Protein AF-A0A6P5TYM3-F1 (afdb_monomer)

Foldseek 3Di:
DDDVPPPVCVVVCVPVCVVVVVLCCLLVCLVVLLVLLVVLLVVVVVLLVLLVVVVVVCVVQVFAFDPLSVVLNVVNVVLVVLVVVLVVLVVVQVPPDDPPDDDSVSSSVSSVSSNVSSVVSVVSDDDPVCSVPGGHGHDPDPPPPVCPDPPDPPDVLNVVLVVLLVVVVVPVPPPPPDDFDDDDPDDPPDPDQEAAEAEAEADDAADDCVVVVNDDGPDVRYHYHYDYLDVVRCVSNPVDPRDRDRDAADLVVLLVLLCVQQDPPQVVDPLSSVLLSLCSVLLVRHNLLSNLQSLLCPPPPDSVVSVVLSVQSVPDDFDDDPSDDRSLLSSLVSSLVSPPDVLLNVLLLVQLLDDAPDFAQLVVSLQLCVLLVSDPDDPDSVSSSVVSVVSQVSCVSSVQWADDPDPNTIHGHPSSSSSSQVVQCDPPRNEEHDEPPDPDPQPQPVRQQVDQVVDAHQEYHYEQDDDDQPDPAARAHANHQYYHYYHLDAHEDDAHHEAPNQHRYYAYENEEPQVVVVVVDANNNHPLQNHQEYHDENYEHEACCSHVVPNPNHNYYHHHNYHYHD

Nearest PDB structures (foldseek):
  8xuq-assembly1_G  TM=5.024E-01  e=8.688E-18  Solanum lycopersicum
  8rfh-assembly1_B  TM=6.135E-01  e=4.881E-14  Nicotiana benthamiana
  8xuo-assembly1_G  TM=6.108E-01  e=3.690E-13  Solanum lycopersicum
  7xx2-assembly1_I  TM=3.081E-01  e=4.799E-12  Triticum monococcum
  7xe0-assembly1_I  TM=2.482E-01  e=2.789E-12  Triticum monococcum

Secondary structure (DSSP, 8-state):
---SHHHHHHHHHHHHHHHHHHHHHHHHTHHHHHHHHHHHHHHHHHHHHHHHHHHHHHHHTTPEEPHHHHHHHHHHHHHHHHHHHHHHHHHHHHTSGGG----HHHHHHHHHHHHHHHHHHHH-PPPHHHHT--EEPPP---TTSTT-STT----HHHHHHHHHHHHHHH-GGG-----------S-SS--S---EEEEE-S--S---GGGGT---S--TTEEEEE--S-HHHHHHTT-SS-----PPPPHHHHHHHHHHHH-GGGGG-HHHHHHHHHHHHHTTT-HHHHHHHHHHHTT---HHHHHHHHHHHHT------TT--HHHHHHHHHHHHT-S-HHHHHHHHHHTTSPTT--EEHHHHHHHHHHHT-STT--SHHHHHHHHHHHHHHHHHTTSSEE-SSTTEEE--HHHHHHHHHHHTSTTT-EEEEE---TTSTTHHHHHHHHHHHS--SEEEEES-PPPTT--S-B--TT--EEEEE--S-PBP---B----S--EEEEES-B-HHHHHTTPPP--SSGGG--EEEEES-EEE--HHHHTT-TT--EEE-TT-EE--

Radius of gyration: 33.4 Å; Cα contacts (8 Å, |Δi|>4): 729; chains: 1; bounding box: 75×121×66 Å

Structure (mmCIF, N/CA/C/O backbone):
data_AF-A0A6P5TYM3-F1
#
_entry.id   AF-A0A6P5TYM3-F1
#
loop_
_atom_site.group_PDB
_atom_site.id
_atom_site.type_symbol
_atom_site.label_atom_id
_atom_site.label_alt_id
_atom_site.label_comp_id
_atom_site.label_asym_id
_atom_site.label_entity_id
_atom_site.label_seq_id
_atom_site.pdbx_PDB_ins_code
_atom_site.Cartn_x
_atom_site.Cartn_y
_atom_site.Cartn_z
_atom_site.occupancy
_atom_site.B_iso_or_equiv
_atom_site.auth_seq_id
_atom_site.auth_comp_id
_atom_site.auth_asym_id
_atom_site.auth_atom_id
_atom_site.pdbx_PDB_model_num
ATOM 1 N N . MET A 1 1 ? 43.026 -94.348 -27.357 1.00 46.62 1 MET A N 1
ATOM 2 C CA . MET A 1 1 ? 43.379 -92.935 -27.126 1.00 46.62 1 MET A CA 1
ATOM 3 C C . MET A 1 1 ? 42.654 -92.133 -28.188 1.00 46.62 1 MET A C 1
ATOM 5 O O . MET A 1 1 ? 43.040 -92.264 -29.333 1.00 46.62 1 MET A O 1
ATOM 9 N N . GLU A 1 2 ? 41.565 -91.473 -27.787 1.00 35.94 2 GLU A N 1
ATOM 10 C CA . GLU A 1 2 ? 40.747 -90.434 -28.462 1.00 35.94 2 GLU A CA 1
ATOM 11 C C . GLU A 1 2 ? 39.483 -90.307 -27.574 1.00 35.94 2 GLU A C 1
ATOM 13 O O . GLU A 1 2 ? 38.602 -91.157 -27.615 1.00 35.94 2 GLU A O 1
ATOM 18 N N . GLU A 1 3 ? 39.635 -89.656 -26.409 1.00 39.56 3 GLU A N 1
ATOM 19 C CA . GLU A 1 3 ? 39.100 -88.314 -26.058 1.00 39.56 3 GLU A CA 1
ATOM 20 C C . GLU A 1 3 ? 37.626 -88.393 -25.593 1.00 39.56 3 GLU A C 1
ATOM 22 O O . GLU A 1 3 ? 36.728 -88.502 -26.407 1.00 39.56 3 GLU A O 1
ATOM 27 N N . ILE A 1 4 ? 37.215 -88.350 -24.313 1.00 43.25 4 ILE A N 1
ATOM 28 C CA . ILE A 1 4 ? 37.598 -87.581 -23.097 1.00 43.25 4 ILE A CA 1
ATOM 29 C C . ILE A 1 4 ? 37.660 -86.045 -23.298 1.00 43.25 4 ILE A C 1
ATOM 31 O O . ILE A 1 4 ? 37.495 -85.294 -22.337 1.00 43.25 4 ILE A O 1
ATOM 35 N N . GLY A 1 5 ? 37.733 -85.548 -24.538 1.00 36.09 5 GLY A N 1
ATOM 36 C CA . GLY A 1 5 ? 37.833 -84.116 -24.851 1.00 36.09 5 GLY A CA 1
ATOM 37 C C . GLY A 1 5 ? 36.527 -83.313 -24.746 1.00 36.09 5 GLY A C 1
ATOM 38 O O . GLY A 1 5 ? 36.571 -82.102 -24.553 1.00 36.09 5 GLY A O 1
ATOM 39 N N . THR A 1 6 ? 35.350 -83.941 -24.809 1.00 37.53 6 THR A N 1
ATOM 40 C CA . THR A 1 6 ? 34.078 -83.206 -24.984 1.00 37.53 6 THR A CA 1
ATOM 41 C C . THR A 1 6 ? 33.356 -82.830 -23.681 1.00 37.53 6 THR A C 1
ATOM 43 O O . THR A 1 6 ? 32.745 -81.764 -23.609 1.00 37.53 6 THR A O 1
ATOM 46 N N . SER A 1 7 ? 33.451 -83.626 -22.607 1.00 45.38 7 SER A N 1
ATOM 47 C CA . SER A 1 7 ? 32.645 -83.396 -21.386 1.00 45.38 7 SER A CA 1
ATOM 48 C C . SER A 1 7 ? 33.300 -82.489 -20.332 1.00 45.38 7 SER A C 1
ATOM 50 O O . SER A 1 7 ? 32.583 -81.825 -19.581 1.00 45.38 7 SER A O 1
ATOM 52 N N . ILE A 1 8 ? 34.635 -82.428 -20.262 1.00 39.47 8 ILE A N 1
ATOM 53 C CA . ILE A 1 8 ? 35.356 -81.513 -19.353 1.00 39.47 8 ILE A CA 1
ATOM 54 C C . ILE A 1 8 ? 35.489 -80.122 -19.992 1.00 39.47 8 ILE A C 1
ATOM 56 O O . ILE A 1 8 ? 35.348 -79.115 -19.295 1.00 39.47 8 ILE A O 1
ATOM 60 N N . ALA A 1 9 ? 35.635 -80.054 -21.322 1.00 34.84 9 ALA A N 1
ATOM 61 C CA . ALA A 1 9 ? 35.584 -78.799 -22.070 1.00 34.84 9 ALA A CA 1
ATOM 62 C C . ALA A 1 9 ? 34.237 -78.072 -21.879 1.00 34.84 9 ALA A C 1
ATOM 64 O O . ALA A 1 9 ? 34.233 -76.874 -21.621 1.00 34.84 9 ALA A O 1
ATOM 65 N N . SER A 1 10 ? 33.105 -78.789 -21.876 1.00 38.88 10 SER A N 1
ATOM 66 C CA . SER A 1 10 ? 31.771 -78.205 -21.635 1.00 38.88 10 SER A CA 1
ATOM 67 C C . SER A 1 10 ? 31.650 -77.494 -20.271 1.00 38.88 10 SER A C 1
ATOM 69 O O . SER A 1 10 ? 31.206 -76.348 -20.218 1.00 38.88 10 SER A O 1
ATOM 71 N N . LYS A 1 11 ? 32.122 -78.100 -19.170 1.00 40.19 11 LYS A N 1
ATOM 72 C CA . LYS A 1 11 ? 31.995 -77.520 -17.813 1.00 40.19 11 LYS A CA 1
ATOM 73 C C . LYS A 1 11 ? 33.056 -76.469 -17.462 1.00 40.19 11 LYS A C 1
ATOM 75 O O . LYS A 1 11 ? 32.794 -75.605 -16.623 1.00 40.19 11 LYS A O 1
ATOM 80 N N . ILE A 1 12 ? 34.244 -76.524 -18.071 1.00 41.06 12 ILE A N 1
ATOM 81 C CA . ILE A 1 12 ? 35.296 -75.506 -17.882 1.00 41.06 12 ILE A CA 1
ATOM 82 C C . ILE A 1 12 ? 35.040 -74.274 -18.757 1.00 41.06 12 ILE A C 1
ATOM 84 O O . ILE A 1 12 ? 35.447 -73.185 -18.372 1.00 41.06 12 ILE A O 1
ATOM 88 N N . VAL A 1 13 ? 34.310 -74.401 -19.870 1.00 37.16 13 VAL A N 1
ATOM 89 C CA . VAL A 1 13 ? 33.898 -73.262 -20.706 1.00 37.16 13 VAL A CA 1
ATOM 90 C C . VAL A 1 13 ? 32.694 -72.523 -20.100 1.00 37.16 13 VAL A C 1
ATOM 92 O O . VAL A 1 13 ? 32.686 -71.296 -20.099 1.00 37.16 13 VAL A O 1
ATOM 95 N N . GLU A 1 14 ? 31.729 -73.207 -19.476 1.00 40.31 14 GLU A N 1
ATOM 96 C CA . GLU A 1 14 ? 30.511 -72.573 -18.928 1.00 40.31 14 GLU A CA 1
ATOM 97 C C . GLU A 1 14 ? 30.755 -71.541 -17.806 1.00 40.31 14 GLU A C 1
ATOM 99 O O . GLU A 1 14 ? 30.095 -70.503 -17.773 1.00 40.31 14 GLU A O 1
ATOM 104 N N . LYS A 1 15 ? 31.715 -71.760 -16.894 1.00 42.41 15 LYS A N 1
ATOM 105 C CA . LYS A 1 15 ? 31.972 -70.832 -15.766 1.00 42.41 15 LYS A CA 1
ATOM 106 C C . LYS A 1 15 ? 32.678 -69.525 -16.178 1.00 42.41 15 LYS A C 1
ATOM 108 O O . LYS A 1 15 ? 32.205 -68.455 -15.785 1.00 42.41 15 LYS A O 1
ATOM 113 N N . PRO A 1 16 ? 33.772 -69.554 -16.962 1.00 40.22 16 PRO A N 1
ATOM 114 C CA . PRO A 1 16 ? 34.384 -68.363 -17.537 1.00 40.22 16 PRO A CA 1
ATOM 115 C C . PRO A 1 16 ? 33.464 -67.684 -18.543 1.00 40.22 16 PRO A C 1
ATOM 117 O O . PRO A 1 16 ? 33.387 -66.467 -18.509 1.00 40.22 16 PRO A O 1
ATOM 120 N N . VAL A 1 17 ? 32.707 -68.416 -19.373 1.00 40.94 17 VAL A N 1
ATOM 121 C CA . VAL A 1 17 ? 31.732 -67.813 -20.304 1.00 40.94 17 VAL A CA 1
ATOM 122 C C . VAL A 1 17 ? 30.588 -67.132 -19.554 1.00 40.94 17 VAL A C 1
ATOM 124 O O . VAL A 1 17 ? 30.170 -66.055 -19.963 1.00 40.94 17 VAL A O 1
ATOM 127 N N . ALA A 1 18 ? 30.140 -67.657 -18.411 1.00 46.38 18 ALA A N 1
ATOM 128 C CA . ALA A 1 18 ? 29.178 -66.962 -17.556 1.00 46.38 18 ALA A CA 1
ATOM 129 C C . ALA A 1 18 ? 29.773 -65.701 -16.899 1.00 46.38 18 ALA A C 1
ATOM 131 O O . ALA A 1 18 ? 29.098 -64.678 -16.833 1.00 46.38 18 ALA A O 1
ATOM 132 N N . LEU A 1 19 ? 31.035 -65.724 -16.449 1.00 42.91 19 LEU A N 1
ATOM 133 C CA . LEU A 1 19 ? 31.738 -64.565 -15.865 1.00 42.91 19 LEU A CA 1
ATOM 134 C C . LEU A 1 19 ? 32.084 -63.488 -16.908 1.00 42.91 19 LEU A C 1
ATOM 136 O O . LEU A 1 19 ? 31.850 -62.302 -16.672 1.00 42.91 19 LEU A O 1
ATOM 140 N N . ILE A 1 20 ? 32.593 -63.904 -18.067 1.00 45.94 20 ILE A N 1
ATOM 141 C CA . ILE A 1 20 ? 32.905 -63.070 -19.232 1.00 45.94 20 ILE A CA 1
ATOM 142 C C . ILE A 1 20 ? 31.604 -62.539 -19.833 1.00 45.94 20 ILE A C 1
ATOM 144 O O . ILE A 1 20 ? 31.510 -61.347 -20.088 1.00 45.94 20 ILE A O 1
ATOM 148 N N . GLY A 1 21 ? 30.559 -63.360 -19.943 1.00 44.75 21 GLY A N 1
ATOM 149 C CA . GLY A 1 21 ? 29.211 -62.943 -20.333 1.00 44.75 21 GLY A CA 1
ATOM 150 C C . GLY A 1 21 ? 28.627 -61.909 -19.371 1.00 44.75 21 GLY A C 1
ATOM 151 O O . GLY A 1 21 ? 28.054 -60.915 -19.812 1.00 44.75 21 GLY A O 1
ATOM 152 N N . ARG A 1 22 ? 28.867 -62.045 -18.058 1.00 54.91 22 ARG A N 1
ATOM 153 C CA . ARG A 1 22 ? 28.466 -61.042 -17.055 1.00 54.91 22 ARG A CA 1
ATOM 154 C C . ARG A 1 22 ? 29.244 -59.730 -17.197 1.00 54.91 22 ARG A C 1
ATOM 156 O O . ARG A 1 22 ? 28.665 -58.678 -16.951 1.00 54.91 22 ARG A O 1
ATOM 163 N N . GLN A 1 23 ? 30.510 -59.753 -17.620 1.00 51.28 23 GLN A N 1
ATOM 164 C CA . GLN A 1 23 ? 31.301 -58.532 -17.846 1.00 51.28 23 GLN A CA 1
ATOM 165 C C . GLN A 1 23 ? 31.030 -57.882 -19.212 1.00 51.28 23 GLN A C 1
ATOM 167 O O . GLN A 1 23 ? 30.902 -56.661 -19.289 1.00 51.28 23 GLN A O 1
ATOM 172 N N . LEU A 1 24 ? 30.847 -58.674 -20.270 1.00 53.44 24 LEU A N 1
ATOM 173 C CA . LEU A 1 24 ? 30.454 -58.204 -21.601 1.00 53.44 24 LEU A CA 1
ATOM 174 C C . LEU A 1 24 ? 29.006 -57.697 -21.625 1.00 53.44 24 LEU A C 1
ATOM 176 O O . LEU A 1 24 ? 28.688 -56.823 -22.428 1.00 53.44 24 LEU A O 1
ATOM 180 N N . SER A 1 25 ? 28.144 -58.155 -20.707 1.00 55.06 25 SER A N 1
ATOM 181 C CA . SER A 1 25 ? 26.752 -57.691 -20.619 1.00 55.06 25 SER A CA 1
ATOM 182 C C . SER A 1 25 ? 26.633 -56.169 -20.437 1.00 55.06 25 SER A C 1
ATOM 184 O O . SER A 1 25 ? 25.773 -55.555 -21.049 1.00 55.06 25 SER A O 1
ATOM 186 N N . TYR A 1 26 ? 27.535 -55.515 -19.699 1.00 61.03 26 TYR A N 1
ATOM 187 C CA . TYR A 1 26 ? 27.528 -54.050 -19.540 1.00 61.03 26 TYR A CA 1
ATOM 188 C C . TYR A 1 26 ? 27.943 -53.287 -20.807 1.00 61.03 26 TYR A C 1
ATOM 190 O O . TYR A 1 26 ? 27.617 -52.113 -20.960 1.00 61.03 26 TYR A O 1
ATOM 198 N N . LEU A 1 27 ? 28.682 -53.936 -21.711 1.00 59.78 27 LEU A N 1
ATOM 199 C CA . LEU A 1 27 ? 29.045 -53.373 -23.013 1.00 59.78 27 LEU A CA 1
ATOM 200 C C . LEU A 1 27 ? 27.923 -53.572 -24.035 1.00 59.78 27 LEU A C 1
ATOM 202 O O . LEU A 1 27 ? 27.621 -52.646 -24.781 1.00 59.78 27 LEU A O 1
ATOM 206 N N . ILE A 1 28 ? 27.310 -54.760 -24.040 1.00 61.59 28 ILE A N 1
ATOM 207 C CA . ILE A 1 28 ? 26.227 -55.146 -24.958 1.00 61.59 28 ILE A CA 1
ATOM 208 C C . ILE A 1 28 ? 24.923 -54.415 -24.603 1.00 61.59 28 ILE A C 1
ATOM 210 O O . ILE A 1 28 ? 24.263 -53.875 -25.481 1.00 61.59 28 ILE A O 1
ATOM 214 N N . TYR A 1 29 ? 24.582 -54.332 -23.315 1.00 68.06 29 TYR A N 1
ATOM 215 C CA . TYR A 1 29 ? 23.375 -53.668 -22.810 1.00 68.06 29 TYR A CA 1
ATOM 216 C C . TYR A 1 29 ? 23.648 -52.231 -22.345 1.00 68.06 29 TYR A C 1
ATOM 218 O O . TYR A 1 29 ? 22.978 -51.736 -21.441 1.00 68.06 29 TYR A O 1
ATOM 226 N N . TYR A 1 30 ? 24.650 -51.558 -22.922 1.00 71.25 30 TYR A N 1
ATOM 227 C CA . TYR A 1 30 ? 25.017 -50.190 -22.549 1.00 71.25 30 TYR A CA 1
ATOM 228 C C . TYR A 1 30 ? 23.809 -49.244 -22.605 1.00 71.25 30 TYR A C 1
ATOM 230 O O . TYR A 1 30 ? 23.443 -48.679 -21.575 1.00 71.25 30 TYR A O 1
ATOM 238 N N . ASP A 1 31 ? 23.160 -49.136 -23.768 1.00 72.38 31 ASP A N 1
ATOM 239 C CA . ASP A 1 31 ? 22.023 -48.231 -23.966 1.00 72.38 31 ASP A CA 1
ATOM 240 C C . ASP A 1 31 ? 20.800 -48.669 -23.147 1.00 72.38 31 ASP A C 1
ATOM 242 O O . ASP A 1 31 ? 20.166 -47.837 -22.505 1.00 72.38 31 ASP A O 1
ATOM 246 N N . SER A 1 32 ? 20.546 -49.979 -23.055 1.00 72.62 32 SER A N 1
ATOM 247 C CA . SER A 1 32 ? 19.445 -50.535 -22.254 1.00 72.62 32 SER A CA 1
ATOM 248 C C . SER A 1 32 ? 19.598 -50.252 -20.752 1.00 72.62 32 SER A C 1
ATOM 250 O O . SER A 1 32 ? 18.622 -49.912 -20.089 1.00 72.62 32 SER A O 1
ATOM 252 N N . ASN A 1 33 ? 20.814 -50.309 -20.200 1.00 73.12 33 ASN A N 1
ATOM 253 C CA . ASN A 1 33 ? 21.060 -49.969 -18.793 1.00 73.12 33 ASN A CA 1
ATOM 254 C C . ASN A 1 33 ? 20.903 -48.460 -18.527 1.00 73.12 33 ASN A C 1
ATOM 256 O O . ASN A 1 33 ? 20.456 -48.074 -17.447 1.00 73.12 33 ASN A O 1
ATOM 260 N N . ILE A 1 34 ? 21.255 -47.606 -19.496 1.00 78.94 34 ILE A N 1
ATOM 261 C CA . ILE A 1 34 ? 21.038 -46.154 -19.408 1.00 78.94 34 ILE A CA 1
ATOM 262 C C . ILE A 1 34 ? 19.540 -45.832 -19.485 1.00 78.94 34 ILE A C 1
ATOM 264 O O . ILE A 1 34 ? 19.040 -45.034 -18.697 1.00 78.94 34 ILE A O 1
ATOM 268 N N . GLU A 1 35 ? 18.808 -46.481 -20.387 1.00 79.44 35 GLU A N 1
ATOM 269 C CA . GLU A 1 35 ? 17.359 -46.327 -20.527 1.00 79.44 35 GLU A CA 1
ATOM 270 C C . GLU A 1 35 ? 16.598 -46.862 -19.305 1.00 79.44 35 GLU A C 1
ATOM 272 O O . GLU A 1 35 ? 15.712 -46.193 -18.777 1.00 79.44 35 GLU A O 1
ATOM 277 N N . SER A 1 36 ? 17.008 -48.014 -18.768 1.00 77.19 36 SER A N 1
ATOM 278 C CA . SER A 1 36 ? 16.454 -48.562 -17.528 1.00 77.19 36 SER A CA 1
ATOM 279 C C . SER A 1 36 ? 16.637 -47.612 -16.345 1.00 77.19 36 SER A C 1
ATOM 281 O O . SER A 1 36 ? 15.720 -47.482 -15.534 1.00 77.19 36 SER A O 1
ATOM 283 N N . LEU A 1 37 ? 17.790 -46.941 -16.235 1.00 82.50 37 LEU A N 1
ATOM 284 C CA . LEU A 1 37 ? 18.010 -45.922 -15.208 1.00 82.50 37 LEU A CA 1
ATOM 285 C C . LEU A 1 37 ? 17.039 -44.748 -15.382 1.00 82.50 37 LEU A C 1
ATOM 287 O O . LEU A 1 37 ? 16.433 -44.330 -14.400 1.00 82.50 37 LEU A O 1
ATOM 291 N N . LYS A 1 38 ? 16.843 -44.253 -16.611 1.00 83.69 38 LYS A N 1
ATOM 292 C CA . LYS A 1 38 ? 15.894 -43.160 -16.892 1.00 83.69 38 LYS A CA 1
ATOM 293 C C . LYS A 1 38 ? 14.463 -43.518 -16.499 1.00 83.69 38 LYS A C 1
ATOM 295 O O . LYS A 1 38 ? 13.782 -42.708 -15.877 1.00 83.69 38 LYS A O 1
ATOM 300 N N . ASN A 1 39 ? 14.029 -44.740 -16.804 1.00 81.19 39 ASN A N 1
ATOM 301 C CA . ASN A 1 39 ? 12.688 -45.213 -16.459 1.00 81.19 39 ASN A CA 1
ATOM 302 C C . ASN A 1 39 ? 12.468 -45.261 -14.943 1.00 81.19 39 ASN A C 1
ATOM 304 O O . ASN A 1 39 ? 11.461 -44.769 -14.441 1.00 81.19 39 ASN A O 1
ATOM 308 N N . VAL A 1 40 ? 13.428 -45.822 -14.207 1.00 81.50 40 VAL A N 1
ATOM 309 C CA . VAL A 1 40 ? 13.349 -45.922 -12.744 1.00 81.50 40 VAL A CA 1
ATOM 310 C C . VAL A 1 40 ? 13.460 -44.541 -12.082 1.00 81.50 40 VAL A C 1
ATOM 312 O O . VAL A 1 40 ? 12.779 -44.279 -11.092 1.00 81.50 40 VAL A O 1
ATOM 315 N N . LEU A 1 41 ? 14.257 -43.631 -12.650 1.00 86.00 41 LEU A N 1
ATOM 316 C CA . LEU A 1 41 ? 14.391 -42.262 -12.155 1.00 86.00 41 LEU A CA 1
ATOM 317 C C . LEU A 1 41 ? 13.111 -41.447 -12.344 1.00 86.00 41 LEU A C 1
ATOM 319 O O . LEU A 1 41 ? 12.748 -40.698 -11.445 1.00 86.00 41 LEU A O 1
ATOM 323 N N . LYS A 1 42 ? 12.397 -41.633 -13.460 1.00 85.75 42 LYS A N 1
ATOM 324 C CA . LYS A 1 42 ? 11.098 -40.987 -13.687 1.00 85.75 42 LYS A CA 1
ATOM 325 C C . LYS A 1 42 ? 10.093 -41.345 -12.589 1.00 85.75 42 LYS A C 1
ATOM 327 O O . LYS A 1 42 ? 9.472 -40.463 -12.014 1.00 85.75 42 LYS A O 1
ATOM 332 N N . ILE A 1 43 ? 10.012 -42.628 -12.231 1.00 83.88 43 ILE A N 1
ATOM 333 C CA . ILE A 1 43 ? 9.141 -43.104 -11.143 1.00 83.88 43 ILE A CA 1
ATOM 334 C C . ILE A 1 43 ? 9.540 -42.474 -9.798 1.00 83.88 43 ILE A C 1
ATOM 336 O O . ILE A 1 43 ? 8.680 -42.175 -8.969 1.00 83.88 43 ILE A O 1
ATOM 340 N N . LEU A 1 44 ? 10.842 -42.298 -9.554 1.00 86.06 44 LEU A N 1
ATOM 341 C CA . LEU A 1 44 ? 11.328 -41.647 -8.339 1.00 86.06 44 LEU A CA 1
ATOM 342 C C . LEU A 1 44 ? 10.993 -40.150 -8.317 1.00 86.06 44 LEU A C 1
ATOM 344 O O . LEU A 1 44 ? 10.644 -39.637 -7.256 1.00 86.06 44 LEU A O 1
ATOM 348 N N . ASP A 1 45 ? 11.085 -39.474 -9.463 1.00 86.25 45 ASP A N 1
ATOM 349 C CA . ASP A 1 45 ? 10.753 -38.055 -9.599 1.00 86.25 45 ASP A CA 1
ATOM 350 C C . ASP A 1 45 ? 9.272 -37.801 -9.328 1.00 86.25 45 ASP A C 1
ATOM 352 O O . ASP A 1 45 ? 8.937 -36.959 -8.500 1.00 86.25 45 ASP A O 1
ATOM 356 N N . ASP A 1 46 ? 8.392 -38.615 -9.916 1.00 84.31 46 ASP A N 1
ATOM 357 C CA . ASP A 1 46 ? 6.949 -38.544 -9.674 1.00 84.31 46 ASP A CA 1
ATOM 358 C C . ASP A 1 46 ? 6.645 -38.671 -8.167 1.00 84.31 46 ASP A C 1
ATOM 360 O O . ASP A 1 46 ? 5.961 -37.830 -7.582 1.00 84.31 46 ASP A O 1
ATOM 364 N N . LYS A 1 47 ? 7.257 -39.656 -7.491 1.00 84.31 47 LYS A N 1
ATOM 365 C CA . LYS A 1 47 ? 7.105 -39.849 -6.037 1.00 84.31 47 LYS A CA 1
ATOM 366 C C . LYS A 1 47 ? 7.666 -38.695 -5.213 1.00 84.31 47 LYS A C 1
ATOM 368 O O . LYS A 1 47 ? 7.082 -38.331 -4.193 1.00 84.31 47 LYS A O 1
ATOM 373 N N . LYS A 1 48 ? 8.811 -38.138 -5.612 1.00 87.69 48 LYS A N 1
ATOM 374 C CA . LYS A 1 48 ? 9.411 -36.972 -4.957 1.00 87.69 48 LYS A CA 1
ATOM 375 C C . LYS A 1 48 ? 8.484 -35.767 -5.076 1.00 87.69 48 LYS A C 1
ATOM 377 O O . LYS A 1 48 ? 8.258 -35.097 -4.073 1.00 87.69 48 LYS A O 1
ATOM 382 N N . ASN A 1 49 ? 7.941 -35.520 -6.264 1.00 85.38 49 ASN A N 1
ATOM 383 C CA . ASN A 1 49 ? 7.050 -34.399 -6.541 1.00 85.38 49 ASN A CA 1
ATOM 384 C C . ASN A 1 49 ? 5.742 -34.515 -5.747 1.00 85.38 49 ASN A C 1
ATOM 386 O O . ASN A 1 49 ? 5.319 -33.543 -5.120 1.00 85.38 49 ASN A O 1
ATOM 390 N N . ASP A 1 50 ? 5.146 -35.708 -5.682 1.00 83.88 50 ASP A N 1
ATOM 391 C CA . ASP A 1 50 ? 3.966 -35.958 -4.849 1.00 83.88 50 ASP A CA 1
ATOM 392 C C . ASP A 1 50 ? 4.261 -35.737 -3.360 1.00 83.88 50 ASP A C 1
ATOM 394 O O . ASP A 1 50 ? 3.525 -35.024 -2.673 1.00 83.88 50 ASP A O 1
ATOM 398 N N . LEU A 1 51 ? 5.376 -36.273 -2.854 1.00 84.88 51 LEU A N 1
ATOM 399 C CA . LEU A 1 51 ? 5.776 -36.088 -1.459 1.00 84.88 51 LEU A CA 1
ATOM 400 C C . LEU A 1 51 ? 6.072 -34.617 -1.132 1.00 84.88 51 LEU A C 1
ATOM 402 O O . LEU A 1 51 ? 5.701 -34.138 -0.060 1.00 84.88 51 LEU A O 1
ATOM 406 N N . GLN A 1 52 ? 6.700 -33.890 -2.057 1.00 87.75 52 GLN A N 1
ATOM 407 C CA . GLN A 1 52 ? 7.000 -32.470 -1.904 1.00 87.75 52 GLN A CA 1
ATOM 408 C C . GLN A 1 52 ? 5.715 -31.641 -1.806 1.00 87.75 52 GLN A C 1
ATOM 410 O O . GLN A 1 52 ? 5.611 -30.808 -0.911 1.00 87.75 52 GLN A O 1
ATOM 415 N N . ARG A 1 53 ? 4.684 -31.944 -2.611 1.00 85.06 53 ARG A N 1
ATOM 416 C CA . ARG A 1 53 ? 3.359 -31.302 -2.494 1.00 85.06 53 ARG A CA 1
ATOM 417 C C . ARG A 1 53 ? 2.749 -31.487 -1.105 1.00 85.06 53 ARG A C 1
ATOM 419 O O . ARG A 1 53 ? 2.193 -30.537 -0.550 1.00 85.06 53 ARG A O 1
ATOM 426 N N . PHE A 1 54 ? 2.869 -32.681 -0.520 1.00 81.75 54 PHE A N 1
ATOM 427 C CA . PHE A 1 54 ? 2.407 -32.928 0.849 1.00 81.75 54 PHE A CA 1
ATOM 428 C C . PHE A 1 54 ? 3.235 -32.162 1.888 1.00 81.75 54 PHE A C 1
ATOM 430 O O . PHE A 1 54 ? 2.670 -31.636 2.848 1.00 81.75 54 PHE A O 1
ATOM 437 N N . VAL A 1 55 ? 4.556 -32.070 1.706 1.00 83.44 55 VAL A N 1
ATOM 438 C CA . VAL A 1 55 ? 5.447 -31.282 2.573 1.00 83.44 55 VAL A CA 1
ATOM 439 C C . VAL A 1 55 ? 5.100 -29.796 2.514 1.00 83.44 55 VAL A C 1
ATOM 441 O O . VAL A 1 55 ? 4.991 -29.158 3.559 1.00 83.44 55 VAL A O 1
ATOM 444 N N . ASP A 1 56 ? 4.866 -29.250 1.325 1.00 83.75 56 ASP A N 1
ATOM 445 C CA . ASP A 1 56 ? 4.530 -27.839 1.139 1.00 83.75 56 ASP A CA 1
ATOM 446 C C . ASP A 1 56 ? 3.157 -27.520 1.743 1.00 83.75 56 ASP A C 1
ATOM 448 O O . ASP A 1 56 ? 2.999 -26.525 2.449 1.00 83.75 56 ASP A O 1
ATOM 452 N N . ALA A 1 57 ? 2.176 -28.413 1.566 1.00 77.50 57 ALA A N 1
ATOM 453 C CA . ALA A 1 57 ? 0.883 -28.307 2.238 1.00 77.50 57 ALA A CA 1
ATOM 454 C C . ALA A 1 57 ? 1.019 -28.359 3.770 1.00 77.50 57 ALA A C 1
ATOM 456 O O . ALA A 1 57 ? 0.372 -27.590 4.477 1.00 77.50 57 ALA A O 1
ATOM 457 N N . ALA A 1 58 ? 1.877 -29.233 4.301 1.00 77.25 58 ALA A N 1
ATOM 458 C CA . ALA A 1 58 ? 2.128 -29.319 5.735 1.00 77.25 58 ALA A CA 1
ATOM 459 C C . ALA A 1 58 ? 2.812 -28.056 6.287 1.00 77.25 58 ALA A C 1
ATOM 461 O O . ALA A 1 58 ? 2.416 -27.582 7.352 1.00 77.25 58 ALA A O 1
ATOM 462 N N . LYS A 1 59 ? 3.771 -27.476 5.553 1.00 77.81 59 LYS A N 1
ATOM 463 C CA . LYS A 1 59 ? 4.414 -26.202 5.910 1.00 77.81 59 LYS A CA 1
ATOM 464 C C . LYS A 1 59 ? 3.423 -25.041 5.927 1.00 77.81 59 LYS A C 1
ATOM 466 O O . LYS A 1 59 ? 3.406 -24.302 6.905 1.00 77.81 59 LYS A O 1
ATOM 471 N N . ARG A 1 60 ? 2.553 -24.929 4.913 1.00 71.38 60 ARG A N 1
ATOM 472 C CA . ARG A 1 60 ? 1.460 -23.933 4.895 1.00 71.38 60 ARG A CA 1
ATOM 473 C C . ARG A 1 60 ? 0.544 -24.054 6.112 1.00 71.38 60 ARG A C 1
ATOM 475 O O . ARG A 1 60 ? 0.071 -23.057 6.633 1.00 71.38 60 ARG A O 1
ATOM 482 N N . ASN A 1 61 ? 0.351 -25.274 6.607 1.00 66.81 61 ASN A N 1
ATOM 483 C CA . ASN A 1 61 ? -0.442 -25.553 7.803 1.00 66.81 61 ASN A CA 1
ATOM 484 C C . ASN A 1 61 ? 0.351 -25.422 9.125 1.00 66.81 61 ASN A C 1
ATOM 486 O O . ASN A 1 61 ? -0.120 -25.890 10.164 1.00 66.81 61 ASN A O 1
ATOM 490 N N . GLY A 1 62 ? 1.569 -24.863 9.101 1.00 69.12 62 GLY A N 1
ATOM 491 C CA . GLY A 1 62 ? 2.427 -24.674 10.279 1.00 69.12 62 GLY A CA 1
ATOM 492 C C . GLY A 1 62 ? 2.946 -25.972 10.915 1.00 69.12 62 GLY A C 1
ATOM 493 O O . GLY A 1 62 ? 3.449 -25.958 12.038 1.00 69.12 62 GLY A O 1
ATOM 494 N N . ALA A 1 63 ? 2.802 -27.115 10.241 1.00 77.25 63 ALA A N 1
ATOM 495 C CA . ALA A 1 63 ? 3.173 -28.420 10.776 1.00 77.25 63 ALA A CA 1
ATOM 496 C C . ALA A 1 63 ? 4.685 -28.679 10.657 1.00 77.25 63 ALA A C 1
ATOM 498 O O . ALA A 1 63 ? 5.343 -28.262 9.703 1.00 77.25 63 ALA A O 1
ATOM 499 N N . THR A 1 64 ? 5.248 -29.426 11.608 1.00 83.44 64 THR A N 1
ATOM 500 C CA . THR A 1 64 ? 6.674 -29.781 11.598 1.00 83.44 64 THR A CA 1
ATOM 501 C C . THR A 1 64 ? 6.888 -31.060 10.795 1.00 83.44 64 THR A C 1
ATOM 503 O O . THR A 1 64 ? 6.359 -32.118 11.144 1.00 83.44 64 THR A O 1
ATOM 506 N N . ILE A 1 65 ? 7.675 -30.980 9.721 1.00 87.31 65 ILE A N 1
ATOM 507 C CA . ILE A 1 65 ? 7.977 -32.125 8.852 1.00 87.31 65 ILE A CA 1
ATOM 508 C C . ILE A 1 65 ? 8.765 -33.184 9.626 1.00 87.31 65 ILE A C 1
ATOM 510 O O . ILE A 1 65 ? 9.663 -32.870 10.404 1.00 87.31 65 ILE A O 1
ATOM 514 N N . LYS A 1 66 ? 8.429 -34.461 9.426 1.00 87.50 66 LYS A N 1
ATOM 515 C CA . LYS A 1 66 ? 9.143 -35.563 10.079 1.00 87.50 66 LYS A CA 1
ATOM 516 C C . LYS A 1 66 ? 10.552 -35.703 9.498 1.00 87.50 66 LYS A C 1
ATOM 518 O O . LYS A 1 66 ? 10.714 -35.791 8.283 1.00 87.50 66 LYS A O 1
ATOM 523 N N . ASN A 1 67 ? 11.553 -35.873 10.364 1.00 84.69 67 ASN A N 1
ATOM 524 C CA . ASN A 1 67 ? 12.960 -36.049 9.967 1.00 84.69 67 ASN A CA 1
ATOM 525 C C . ASN A 1 67 ? 13.175 -37.173 8.935 1.00 84.69 67 ASN A C 1
ATOM 527 O O . ASN A 1 67 ? 14.043 -37.071 8.075 1.00 84.69 67 ASN A O 1
ATOM 531 N N . GLN A 1 68 ? 12.374 -38.242 8.993 1.00 83.12 68 GLN A N 1
ATOM 532 C CA . GLN A 1 68 ? 12.446 -39.358 8.042 1.00 83.12 68 GLN A CA 1
ATOM 533 C C . GLN A 1 68 ? 12.084 -38.940 6.608 1.00 83.12 68 GLN A C 1
ATOM 535 O O . GLN A 1 68 ? 12.739 -39.379 5.666 1.00 83.12 68 GLN A O 1
ATOM 540 N N . VAL A 1 69 ? 11.087 -38.061 6.440 1.00 86.31 69 VAL A N 1
ATOM 541 C CA . VAL A 1 69 ? 10.690 -37.508 5.131 1.00 86.31 69 VAL A CA 1
ATOM 542 C C . VAL A 1 69 ? 11.800 -36.613 4.588 1.00 86.31 69 VAL A C 1
ATOM 544 O O . VAL A 1 69 ? 12.173 -36.718 3.422 1.00 86.31 69 VAL A O 1
ATOM 547 N N . GLN A 1 70 ? 12.379 -35.785 5.456 1.00 88.50 70 GLN A N 1
ATOM 548 C CA . GLN A 1 70 ? 13.471 -34.878 5.108 1.00 88.50 70 GLN A CA 1
ATOM 549 C C . GLN A 1 70 ? 14.727 -35.651 4.667 1.00 88.50 70 GLN A C 1
ATOM 551 O O . GLN A 1 70 ? 15.269 -35.395 3.595 1.00 88.50 70 GLN A O 1
ATOM 556 N N . SER A 1 71 ? 15.110 -36.684 5.423 1.00 87.12 71 SER A N 1
ATOM 557 C CA . SER A 1 71 ? 16.226 -37.574 5.080 1.00 87.12 71 SER A CA 1
ATOM 558 C C . SER A 1 71 ? 15.993 -38.333 3.769 1.00 87.12 71 SER A C 1
ATOM 560 O O . SER A 1 71 ? 16.921 -38.508 2.976 1.00 87.12 71 SER A O 1
ATOM 562 N N . TRP A 1 72 ? 14.754 -38.758 3.501 1.00 89.38 72 TRP A N 1
ATOM 563 C CA . TRP A 1 72 ? 14.414 -39.402 2.235 1.00 89.38 72 TRP A CA 1
ATOM 564 C C . TRP A 1 72 ? 14.582 -38.438 1.051 1.00 89.38 72 TRP A C 1
ATOM 566 O O . TRP A 1 72 ? 15.268 -38.785 0.090 1.00 89.38 72 TRP A O 1
ATOM 576 N N . LEU A 1 73 ? 14.054 -37.210 1.147 1.00 89.12 73 LEU A N 1
ATOM 577 C CA . LEU A 1 73 ? 14.206 -36.182 0.107 1.00 89.12 73 LEU A CA 1
ATOM 578 C C . LEU A 1 73 ? 15.679 -35.839 -0.158 1.00 89.12 73 LEU A C 1
ATOM 580 O O . LEU A 1 73 ? 16.090 -35.735 -1.314 1.00 89.12 73 LEU A O 1
ATOM 584 N N . GLU A 1 74 ? 16.498 -35.726 0.888 1.00 90.50 74 GLU A N 1
ATOM 585 C CA . GLU A 1 74 ? 17.943 -35.509 0.750 1.00 90.50 74 GLU A CA 1
ATOM 586 C C . GLU A 1 74 ? 18.639 -36.653 0.003 1.00 90.50 74 GLU A C 1
ATOM 588 O O . GLU A 1 74 ? 19.464 -36.411 -0.881 1.00 90.50 74 GLU A O 1
ATOM 593 N N . ASN A 1 75 ? 18.311 -37.906 0.328 1.00 88.25 75 ASN A N 1
ATOM 594 C CA . ASN A 1 75 ? 18.886 -39.074 -0.342 1.00 88.25 75 ASN A CA 1
ATOM 595 C C . ASN A 1 75 ? 18.481 -39.147 -1.818 1.00 88.25 75 ASN A C 1
ATOM 597 O O . ASN A 1 75 ? 19.308 -39.480 -2.669 1.00 88.25 75 ASN A O 1
ATOM 601 N N . VAL A 1 76 ? 17.234 -38.790 -2.125 1.00 89.69 76 VAL A N 1
ATOM 602 C CA . VAL A 1 76 ? 16.735 -38.701 -3.498 1.00 89.69 76 VAL A CA 1
ATOM 603 C C . VAL A 1 76 ? 17.455 -37.594 -4.272 1.00 89.69 76 VAL A C 1
ATOM 605 O O . VAL A 1 76 ? 17.947 -37.845 -5.371 1.00 89.69 76 VAL A O 1
ATOM 608 N N . ASN A 1 77 ? 17.620 -36.403 -3.690 1.00 90.31 77 ASN A N 1
ATOM 609 C CA . ASN A 1 77 ? 18.353 -35.299 -4.320 1.00 90.31 77 ASN A CA 1
ATOM 610 C C . ASN A 1 77 ? 19.818 -35.657 -4.618 1.00 90.31 77 ASN A C 1
ATOM 612 O O . ASN A 1 77 ? 20.321 -35.333 -5.694 1.00 90.31 77 ASN A O 1
ATOM 616 N N . LYS A 1 78 ? 20.490 -36.390 -3.719 1.00 92.12 78 LYS A N 1
ATOM 617 C CA . LYS A 1 78 ? 21.851 -36.904 -3.965 1.00 92.12 78 LYS A CA 1
ATOM 618 C C . LYS A 1 78 ? 21.904 -37.820 -5.190 1.00 92.12 78 LYS A C 1
ATOM 620 O O . LYS A 1 78 ? 22.846 -37.737 -5.971 1.00 92.12 78 LYS A O 1
ATOM 625 N N . ILE A 1 79 ? 20.892 -38.666 -5.386 1.00 89.06 79 ILE A N 1
ATOM 626 C CA . ILE A 1 79 ? 20.819 -39.546 -6.559 1.00 89.06 79 ILE A CA 1
ATOM 627 C C . ILE A 1 79 ? 20.600 -38.754 -7.842 1.00 89.06 79 ILE A C 1
ATOM 629 O O . ILE A 1 79 ? 21.291 -39.028 -8.820 1.00 89.06 79 ILE A O 1
ATOM 633 N N . PHE A 1 80 ? 19.698 -37.770 -7.843 1.00 89.12 80 PHE A N 1
ATOM 634 C CA . PHE A 1 80 ? 19.505 -36.901 -9.008 1.00 89.12 80 PHE A CA 1
ATOM 635 C C . PHE A 1 80 ? 20.813 -36.219 -9.415 1.00 89.12 80 PHE A C 1
ATOM 637 O O . PHE A 1 80 ? 21.192 -36.277 -10.583 1.00 89.12 80 PHE A O 1
ATOM 644 N N . HIS A 1 81 ? 21.570 -35.704 -8.444 1.00 90.88 81 HIS A N 1
ATOM 645 C CA . HIS A 1 81 ? 22.878 -35.110 -8.707 1.00 90.88 81 HIS A CA 1
ATOM 646 C C . HIS A 1 81 ? 23.884 -36.113 -9.306 1.00 90.88 81 HIS A C 1
ATOM 648 O O . HIS A 1 81 ? 24.566 -35.818 -10.288 1.00 90.88 81 HIS A O 1
ATOM 654 N N . GLU A 1 82 ? 23.947 -37.339 -8.773 1.00 89.88 82 GLU A N 1
ATOM 655 C CA . GLU A 1 82 ? 24.798 -38.395 -9.338 1.00 89.88 82 GLU A CA 1
ATOM 656 C C . GLU A 1 82 ? 24.413 -38.777 -10.780 1.00 89.88 82 GLU A C 1
ATOM 658 O O . GLU A 1 82 ? 25.292 -39.153 -11.569 1.00 89.88 82 GLU A O 1
ATOM 663 N N . VAL A 1 83 ? 23.120 -38.712 -11.125 1.00 88.19 83 VAL A N 1
ATOM 664 C CA . VAL A 1 83 ? 22.628 -38.969 -12.485 1.00 88.19 83 VAL A CA 1
ATOM 665 C C . VAL A 1 83 ? 22.975 -37.819 -13.424 1.00 88.19 83 VAL A C 1
ATOM 667 O O . VAL A 1 83 ? 23.458 -38.091 -14.519 1.00 88.19 83 VAL A O 1
ATOM 670 N N . GLU A 1 84 ? 22.829 -36.562 -13.009 1.00 89.75 84 GLU A N 1
ATOM 671 C CA . GLU A 1 84 ? 23.233 -35.405 -13.823 1.00 89.75 84 GLU A CA 1
ATOM 672 C C . GLU A 1 84 ? 24.715 -35.479 -14.222 1.00 89.75 84 GLU A C 1
ATOM 674 O O . GLU A 1 84 ? 25.077 -35.257 -15.381 1.00 89.75 84 GLU A O 1
ATOM 679 N N . GLU A 1 85 ? 25.596 -35.858 -13.289 1.00 88.94 85 GLU A N 1
ATOM 680 C CA . GLU A 1 85 ? 27.010 -36.090 -13.601 1.00 88.94 85 GLU A CA 1
ATOM 681 C C . GLU A 1 85 ? 27.224 -37.240 -14.593 1.00 88.94 85 GLU A C 1
ATOM 683 O O . GLU A 1 85 ? 28.137 -37.201 -15.426 1.00 88.94 85 GLU A O 1
ATOM 688 N N . LEU A 1 86 ? 26.427 -38.306 -14.475 1.00 85.56 86 LEU A N 1
ATOM 689 C CA . LEU A 1 86 ? 26.486 -39.446 -15.383 1.00 85.56 86 LEU A CA 1
ATOM 690 C C . LEU A 1 86 ? 26.029 -39.036 -16.789 1.00 85.56 86 LEU A C 1
ATOM 692 O O . LEU A 1 86 ? 26.699 -39.383 -17.760 1.00 85.56 86 LEU A O 1
ATOM 696 N N . GLU A 1 87 ? 24.942 -38.274 -16.906 1.00 84.38 87 GLU A N 1
ATOM 697 C CA . GLU A 1 87 ? 24.403 -37.795 -18.181 1.00 84.38 87 GLU A CA 1
ATOM 698 C C . GLU A 1 87 ? 25.364 -36.851 -18.900 1.00 84.38 87 GLU A C 1
ATOM 700 O O . GLU A 1 87 ? 25.559 -36.996 -20.109 1.00 84.38 87 GLU A O 1
ATOM 705 N N . LYS A 1 88 ? 26.045 -35.955 -18.171 1.00 86.12 88 LYS A N 1
ATOM 706 C CA . LYS A 1 88 ? 27.127 -35.125 -18.731 1.00 86.12 88 LYS A CA 1
ATOM 707 C C . LYS A 1 88 ? 28.201 -35.994 -19.394 1.00 86.12 88 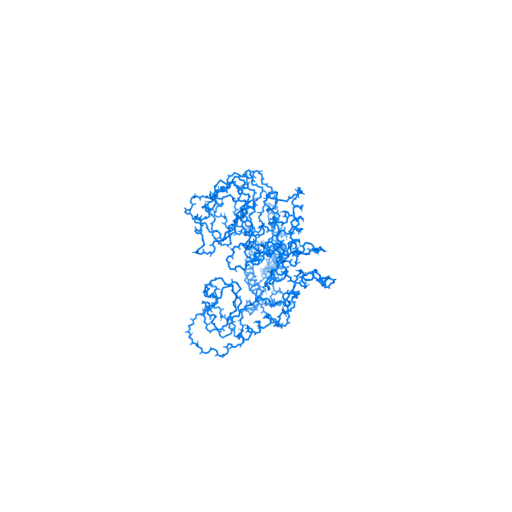LYS A C 1
ATOM 709 O O . LYS A 1 88 ? 28.506 -35.798 -20.569 1.00 86.12 88 LYS A O 1
ATOM 714 N N . LYS A 1 89 ? 28.674 -37.037 -18.702 1.00 82.94 89 LYS A N 1
ATOM 715 C CA . LYS A 1 89 ? 29.691 -37.976 -19.222 1.00 82.94 89 LYS A CA 1
ATOM 716 C C . LYS A 1 89 ? 29.195 -38.813 -20.405 1.00 82.94 89 LYS A C 1
ATOM 718 O O . LYS A 1 89 ? 29.964 -39.108 -21.319 1.00 82.94 89 LYS A O 1
ATOM 723 N N . VAL A 1 90 ? 27.920 -39.206 -20.412 1.00 79.38 90 VAL A N 1
ATOM 724 C CA . VAL A 1 90 ? 27.291 -39.905 -21.550 1.00 79.38 90 VAL A CA 1
ATOM 725 C C . VAL A 1 90 ? 27.201 -38.978 -22.768 1.00 79.38 90 VAL A C 1
ATOM 727 O O . VAL A 1 90 ? 27.513 -39.394 -23.884 1.00 79.38 90 VAL A O 1
ATOM 730 N N . ASN A 1 91 ? 26.830 -37.713 -22.570 1.00 76.88 91 ASN A N 1
ATOM 731 C CA . ASN A 1 91 ? 26.725 -36.723 -23.643 1.00 76.88 91 ASN A CA 1
ATOM 732 C C . ASN A 1 91 ? 28.094 -36.315 -24.205 1.00 76.88 91 ASN A C 1
ATOM 734 O O . ASN A 1 91 ? 28.232 -36.177 -25.420 1.00 76.88 91 ASN A O 1
ATOM 738 N N . GLU A 1 92 ? 29.124 -36.198 -23.366 1.00 74.44 92 GLU A N 1
ATOM 739 C CA . GLU A 1 92 ? 30.515 -35.996 -23.797 1.00 74.44 92 GLU A CA 1
ATOM 740 C C . GLU A 1 92 ? 31.008 -37.143 -24.692 1.00 74.44 92 GLU A C 1
ATOM 742 O O . GLU A 1 92 ? 31.613 -36.894 -25.735 1.00 74.44 92 GLU A O 1
ATOM 747 N N . GLN A 1 93 ? 30.678 -38.400 -24.359 1.00 66.81 93 GLN A N 1
ATOM 748 C CA . GLN A 1 93 ? 30.985 -39.542 -25.230 1.00 66.81 93 GLN A CA 1
ATOM 749 C C . GLN A 1 93 ? 30.261 -39.480 -26.579 1.00 66.81 93 GLN A C 1
ATOM 751 O O . GLN A 1 93 ? 30.829 -39.895 -27.587 1.00 66.81 93 GLN A O 1
ATOM 756 N N . ARG A 1 94 ? 29.020 -38.977 -26.615 1.00 65.94 94 ARG A N 1
ATOM 757 C CA . ARG A 1 94 ? 28.235 -38.830 -27.855 1.00 65.94 94 ARG A CA 1
ATOM 758 C C . ARG A 1 94 ? 28.767 -37.719 -28.767 1.00 65.94 94 ARG A C 1
ATOM 760 O O . ARG A 1 94 ? 28.565 -37.794 -29.972 1.00 65.94 94 ARG A O 1
ATOM 767 N N . ARG A 1 95 ? 29.448 -36.712 -28.208 1.00 62.16 95 ARG A N 1
ATOM 768 C CA . ARG A 1 95 ? 30.012 -35.557 -28.936 1.00 62.16 95 ARG A CA 1
ATOM 769 C C . ARG A 1 95 ? 31.424 -35.791 -29.492 1.00 62.16 95 ARG A C 1
ATOM 771 O O . ARG A 1 95 ? 31.955 -34.922 -30.178 1.00 62.16 95 ARG A O 1
ATOM 778 N N . CYS A 1 96 ? 32.040 -36.943 -29.225 1.00 52.59 96 CYS A N 1
ATOM 779 C CA . CYS A 1 96 ? 33.373 -37.266 -29.729 1.00 52.59 96 CYS A CA 1
ATOM 780 C C . CYS A 1 96 ? 33.331 -37.594 -31.245 1.00 52.59 96 CYS A C 1
ATOM 782 O O . CYS A 1 96 ? 32.716 -38.571 -31.663 1.00 52.59 96 CYS A O 1
ATOM 784 N N . LEU A 1 97 ? 33.950 -36.707 -32.033 1.00 45.28 97 LEU A N 1
ATOM 785 C CA . LEU A 1 97 ? 34.199 -36.645 -33.489 1.00 45.28 97 LEU A CA 1
ATOM 786 C C . LEU A 1 97 ? 33.765 -37.833 -34.391 1.00 45.28 97 LEU A C 1
ATOM 788 O O . LEU A 1 97 ? 34.340 -38.918 -34.351 1.00 45.28 97 LEU A O 1
ATOM 792 N N . TYR A 1 98 ? 32.841 -37.545 -35.321 1.00 43.94 98 TYR A N 1
ATOM 793 C CA . TYR A 1 98 ? 32.630 -38.229 -36.616 1.00 43.94 98 TYR A CA 1
ATOM 794 C C . TYR A 1 98 ? 32.568 -39.774 -36.617 1.00 43.94 98 TYR A C 1
ATOM 796 O O . TYR A 1 98 ? 33.048 -40.424 -37.542 1.00 43.94 98 TYR A O 1
ATOM 804 N N . GLY A 1 99 ? 31.921 -40.387 -35.622 1.00 47.97 99 GLY A N 1
ATOM 805 C CA . GLY A 1 99 ? 31.457 -41.778 -35.736 1.00 47.97 99 GLY A CA 1
ATOM 806 C C . GLY A 1 99 ? 32.503 -42.882 -35.528 1.00 47.97 99 GLY A C 1
ATOM 807 O O . GLY A 1 99 ? 32.180 -44.047 -35.746 1.00 47.97 99 GLY A O 1
ATOM 808 N N . LEU A 1 100 ? 33.714 -42.580 -35.045 1.00 45.06 100 LEU A N 1
ATOM 809 C CA . LEU A 1 100 ? 34.727 -43.600 -34.728 1.00 45.06 100 LEU A CA 1
ATOM 810 C C . LEU A 1 100 ? 34.872 -43.826 -33.210 1.00 45.06 100 LEU A C 1
ATOM 812 O O . LEU A 1 100 ? 35.767 -43.313 -32.551 1.00 45.06 100 LEU A O 1
ATOM 816 N N . CYS A 1 101 ? 33.957 -44.662 -32.703 1.00 52.00 101 CYS A N 1
ATOM 817 C CA . CYS A 1 101 ? 34.023 -45.514 -31.502 1.00 52.00 101 CYS A CA 1
ATOM 818 C C . CYS A 1 101 ? 34.349 -44.875 -30.124 1.00 52.00 101 CYS A C 1
ATOM 820 O O . CYS A 1 101 ? 35.511 -44.618 -29.810 1.00 52.00 101 CYS A O 1
ATOM 822 N N . PRO A 1 102 ? 33.376 -44.798 -29.185 1.00 56.06 102 PRO A N 1
ATOM 823 C CA . PRO A 1 102 ? 33.660 -44.568 -27.764 1.00 56.06 102 PRO A CA 1
ATOM 824 C C . PRO A 1 102 ? 34.541 -45.687 -27.192 1.00 56.06 102 PRO A C 1
ATOM 826 O O . PRO A 1 102 ? 34.313 -46.862 -27.491 1.00 56.06 102 PRO A O 1
ATOM 829 N N . SER A 1 103 ? 35.513 -45.368 -26.327 1.00 63.19 103 SER A N 1
ATOM 830 C CA . SER A 1 103 ? 36.353 -46.408 -25.713 1.00 63.19 103 SER A CA 1
ATOM 831 C C . SER A 1 103 ? 35.486 -47.421 -24.948 1.00 63.19 103 SER A C 1
ATOM 833 O O . SER A 1 103 ? 34.739 -47.061 -24.034 1.00 63.19 103 SER A O 1
ATOM 835 N N . LEU A 1 104 ? 35.584 -48.709 -25.308 1.00 62.72 104 LEU A N 1
ATOM 836 C CA . LEU A 1 104 ? 34.814 -49.801 -24.685 1.00 62.72 104 LEU A CA 1
ATOM 837 C C . LEU A 1 104 ? 34.937 -49.762 -23.152 1.00 62.72 104 LEU A C 1
ATOM 839 O O . LEU A 1 104 ? 33.950 -49.869 -22.432 1.00 62.72 104 LEU A O 1
ATOM 843 N N . LYS A 1 105 ? 36.137 -49.472 -22.638 1.00 68.06 105 LYS A N 1
ATOM 844 C CA . LYS A 1 105 ? 36.404 -49.302 -21.202 1.00 68.06 105 LYS A CA 1
ATOM 845 C C . LYS A 1 105 ? 35.499 -48.249 -20.539 1.00 68.06 105 LYS A C 1
ATOM 847 O O . LYS A 1 105 ? 35.048 -48.450 -19.412 1.00 68.06 105 LYS A O 1
ATOM 852 N N . SER A 1 106 ? 35.216 -47.147 -21.231 1.00 70.00 106 SER A N 1
ATOM 853 C CA . SER A 1 106 ? 34.389 -46.056 -20.714 1.00 70.00 106 SER A CA 1
ATOM 854 C C . SER A 1 106 ? 32.892 -46.378 -20.811 1.00 70.00 106 SER A C 1
ATOM 856 O O . SER A 1 106 ? 32.165 -46.148 -19.844 1.00 70.00 106 SER A O 1
ATOM 858 N N . ARG A 1 107 ? 32.430 -47.024 -21.896 1.00 72.69 107 ARG A N 1
ATOM 859 C CA . ARG A 1 107 ? 31.052 -47.559 -21.985 1.00 72.69 107 ARG A CA 1
ATOM 860 C C . ARG A 1 107 ? 30.760 -48.573 -20.879 1.00 72.69 107 ARG A C 1
ATOM 862 O O . ARG A 1 107 ? 29.766 -48.438 -20.171 1.00 72.69 107 ARG A O 1
ATOM 869 N N . TYR A 1 108 ? 31.664 -49.528 -20.665 1.00 73.00 108 TYR A N 1
ATOM 870 C CA . TYR A 1 108 ? 31.564 -50.501 -19.575 1.00 73.00 108 TYR A CA 1
ATOM 871 C C . TYR A 1 108 ? 31.422 -49.815 -18.208 1.00 73.00 108 TYR A C 1
ATOM 873 O O . TYR A 1 108 ? 30.532 -50.149 -17.426 1.00 73.00 108 TYR A O 1
ATOM 881 N N . SER A 1 109 ? 32.278 -48.823 -17.932 1.00 77.06 109 SER A N 1
ATOM 882 C CA . SER A 1 109 ? 32.272 -48.080 -16.666 1.00 77.06 109 SER A CA 1
ATOM 883 C C . SER A 1 109 ? 30.959 -47.323 -16.437 1.00 77.06 109 SER A C 1
ATOM 885 O O . SER A 1 109 ? 30.350 -47.451 -15.373 1.00 77.06 109 SER A O 1
ATOM 887 N N . LEU A 1 110 ? 30.486 -46.583 -17.446 1.00 82.56 110 LEU A N 1
ATOM 888 C CA . LEU A 1 110 ? 29.244 -45.811 -17.364 1.00 82.56 110 LEU A CA 1
ATOM 889 C C . LEU A 1 110 ? 28.011 -46.712 -17.241 1.00 82.56 110 LEU A C 1
ATOM 891 O O . LEU A 1 110 ? 27.177 -46.456 -16.379 1.00 82.56 110 LEU A O 1
ATOM 895 N N . SER A 1 111 ? 27.922 -47.799 -18.016 1.00 78.69 111 SER A N 1
ATOM 896 C CA . SER A 1 111 ? 26.813 -48.761 -17.911 1.00 78.69 111 SER A CA 1
ATOM 897 C C . SER A 1 111 ? 26.764 -49.430 -16.538 1.00 78.69 111 SER A C 1
ATOM 899 O O . SER A 1 111 ? 25.700 -49.563 -15.932 1.00 78.69 111 SER A O 1
ATOM 901 N N . ARG A 1 112 ? 27.929 -49.788 -15.982 1.00 79.62 112 ARG A N 1
ATOM 902 C CA . ARG A 1 112 ? 28.021 -50.331 -14.623 1.00 79.62 112 ARG A CA 1
ATOM 903 C C . ARG A 1 112 ? 27.594 -49.307 -13.569 1.00 79.62 112 ARG A C 1
ATOM 905 O O . ARG A 1 112 ? 26.918 -49.686 -12.615 1.00 79.62 112 ARG A O 1
ATOM 912 N N . LYS A 1 113 ? 27.986 -48.034 -13.712 1.00 85.12 113 LYS A N 1
ATOM 913 C CA . LYS A 1 113 ? 27.554 -46.956 -12.804 1.00 85.12 113 LYS A CA 1
ATOM 914 C C . LYS A 1 113 ? 26.039 -46.741 -12.908 1.00 85.12 113 LYS A C 1
ATOM 916 O O . LYS A 1 113 ? 25.385 -46.691 -11.873 1.00 85.12 113 LYS A O 1
ATOM 921 N N . ALA A 1 114 ? 25.485 -46.730 -14.122 1.00 81.38 114 ALA A N 1
ATOM 922 C CA . ALA A 1 114 ? 24.050 -46.592 -14.365 1.00 81.38 114 ALA A CA 1
ATOM 923 C C . ALA A 1 114 ? 23.236 -47.703 -13.691 1.00 81.38 114 ALA A C 1
ATOM 925 O O . ALA A 1 114 ? 22.303 -47.420 -12.945 1.00 81.38 114 ALA A O 1
ATOM 926 N N . LYS A 1 115 ? 23.654 -48.963 -13.870 1.00 81.50 115 LYS A N 1
ATOM 927 C CA . LYS A 1 115 ? 22.991 -50.113 -13.247 1.00 81.50 115 LYS A CA 1
ATOM 928 C C . LYS A 1 115 ? 23.018 -50.046 -11.719 1.00 81.50 115 LYS A C 1
ATOM 930 O O . LYS A 1 115 ? 21.997 -50.276 -11.086 1.00 81.50 115 LYS A O 1
ATOM 935 N N . LYS A 1 116 ? 24.158 -49.675 -11.125 1.00 84.44 116 LYS A N 1
ATOM 936 C CA . LYS A 1 116 ? 24.276 -49.516 -9.665 1.00 84.44 116 LYS A CA 1
ATOM 937 C C . LYS A 1 116 ? 23.363 -48.422 -9.114 1.00 84.44 116 LYS A C 1
ATOM 939 O O . LYS A 1 116 ? 22.830 -48.573 -8.020 1.00 84.44 116 LYS A O 1
ATOM 944 N N . ILE A 1 117 ? 23.219 -47.307 -9.834 1.00 82.31 117 ILE A N 1
ATOM 945 C CA . ILE A 1 117 ? 22.294 -46.242 -9.432 1.00 82.31 117 ILE A CA 1
ATOM 946 C C . ILE A 1 117 ? 20.852 -46.746 -9.554 1.00 82.31 117 ILE A C 1
ATOM 948 O O . ILE A 1 117 ? 20.087 -46.575 -8.614 1.00 82.31 117 ILE A O 1
ATOM 952 N N . ALA A 1 118 ? 20.501 -47.436 -10.643 1.00 84.00 118 ALA A N 1
ATOM 953 C CA . ALA A 1 118 ? 19.166 -48.009 -10.818 1.00 84.00 118 ALA A CA 1
ATOM 954 C C . ALA A 1 118 ? 18.808 -49.005 -9.697 1.00 84.00 118 ALA A C 1
ATOM 956 O O . ALA A 1 118 ? 17.716 -48.930 -9.146 1.00 84.00 118 ALA A O 1
ATOM 957 N N . GLU A 1 119 ? 19.741 -49.877 -9.299 1.00 82.75 119 GLU A N 1
ATOM 958 C CA . GLU A 1 119 ? 19.575 -50.793 -8.158 1.00 82.75 119 GLU A CA 1
ATOM 959 C C . GLU A 1 119 ? 19.336 -50.023 -6.845 1.00 82.75 119 GLU A C 1
ATOM 961 O O . GLU A 1 119 ? 18.377 -50.309 -6.135 1.00 82.75 119 GLU A O 1
ATOM 966 N N . ARG A 1 120 ? 20.119 -48.968 -6.570 1.00 87.69 120 ARG A N 1
ATOM 967 C CA . ARG A 1 120 ? 19.910 -48.102 -5.391 1.00 87.69 120 ARG A CA 1
ATOM 968 C C . ARG A 1 120 ? 18.543 -47.421 -5.384 1.00 87.69 120 ARG A C 1
ATOM 970 O O . ARG A 1 120 ? 17.969 -47.249 -4.314 1.00 87.69 120 ARG A O 1
ATOM 977 N N . VAL A 1 121 ? 18.033 -47.012 -6.547 1.00 84.12 121 VAL A N 1
ATOM 978 C CA . VAL A 1 121 ? 16.696 -46.410 -6.645 1.00 84.12 121 VAL A CA 1
ATOM 979 C C . VAL A 1 121 ? 15.601 -47.448 -6.403 1.00 84.12 121 VAL A C 1
ATOM 981 O O . VAL A 1 121 ? 14.616 -47.141 -5.741 1.00 84.12 121 VAL A O 1
ATOM 984 N N . LEU A 1 122 ? 15.770 -48.682 -6.881 1.00 81.56 122 LEU A N 1
ATOM 985 C CA . LEU A 1 122 ? 14.815 -49.765 -6.619 1.00 81.56 122 LEU A CA 1
ATOM 986 C C . LEU A 1 122 ? 14.780 -50.172 -5.135 1.00 81.56 122 LEU A C 1
ATOM 988 O O . LEU A 1 122 ? 13.719 -50.537 -4.626 1.00 81.56 122 LEU A O 1
ATOM 992 N N . ASP A 1 123 ? 15.912 -50.057 -4.437 1.00 82.38 123 ASP A N 1
ATOM 993 C CA . ASP A 1 123 ? 16.017 -50.314 -2.996 1.00 82.38 123 ASP A CA 1
ATOM 994 C C . ASP A 1 123 ? 15.517 -49.141 -2.130 1.00 82.38 123 ASP A C 1
ATOM 996 O O . ASP A 1 123 ? 15.218 -49.322 -0.945 1.00 82.38 123 ASP A O 1
ATOM 1000 N N . LEU A 1 124 ? 15.369 -47.941 -2.706 1.00 81.94 124 LEU A N 1
ATOM 1001 C CA . LEU A 1 124 ? 14.789 -46.773 -2.042 1.00 81.94 124 LEU A CA 1
ATOM 1002 C C . LEU A 1 124 ? 13.276 -46.925 -1.900 1.00 81.94 124 LEU A C 1
ATOM 1004 O O . LEU A 1 124 ? 12.476 -46.430 -2.695 1.00 81.94 124 LEU A O 1
ATOM 1008 N N . LYS A 1 125 ? 12.871 -47.594 -0.825 1.00 71.81 125 LYS A N 1
ATOM 1009 C CA . LYS A 1 125 ? 11.472 -47.671 -0.413 1.00 71.81 125 LYS A CA 1
ATOM 1010 C C . LYS A 1 125 ? 11.159 -46.551 0.570 1.00 71.81 125 LYS A C 1
ATOM 1012 O O . LYS A 1 125 ? 11.819 -46.411 1.596 1.00 71.81 125 LYS A O 1
ATOM 1017 N N . LEU A 1 126 ? 10.139 -45.763 0.248 1.00 68.19 126 LEU A N 1
ATOM 1018 C CA . LEU A 1 126 ? 9.451 -44.935 1.230 1.00 68.19 126 LEU A CA 1
ATOM 1019 C C . LEU A 1 126 ? 8.424 -45.828 1.935 1.00 68.19 126 LEU A C 1
ATOM 1021 O O . LEU A 1 126 ? 7.708 -46.570 1.265 1.00 68.19 126 LEU A O 1
ATOM 1025 N N . ASP A 1 127 ? 8.371 -45.781 3.264 1.00 69.62 127 ASP A N 1
ATOM 1026 C CA . ASP A 1 127 ? 7.311 -46.445 4.026 1.00 69.62 127 ASP A CA 1
ATOM 1027 C C . ASP A 1 127 ? 5.947 -45.889 3.573 1.00 69.62 127 ASP A C 1
ATOM 1029 O O . ASP A 1 127 ? 5.738 -44.672 3.578 1.00 69.62 127 ASP A O 1
ATOM 1033 N N . GLU A 1 128 ? 5.019 -46.760 3.170 1.00 60.69 128 GLU A N 1
ATOM 1034 C CA . GLU A 1 128 ? 3.679 -46.358 2.717 1.00 60.69 128 GLU A CA 1
ATOM 1035 C C . GLU A 1 128 ? 2.929 -45.552 3.793 1.00 60.69 128 GLU A C 1
ATOM 1037 O O . GLU A 1 128 ? 2.155 -44.648 3.468 1.00 60.69 128 GLU A O 1
ATOM 1042 N N . GLY A 1 129 ? 3.217 -45.794 5.078 1.00 59.38 129 GLY A N 1
ATOM 1043 C CA . GLY A 1 129 ? 2.659 -45.029 6.194 1.00 59.38 129 GLY A CA 1
ATOM 1044 C C . GLY A 1 129 ? 3.162 -43.582 6.283 1.00 59.38 129 GLY A C 1
ATOM 1045 O O . GLY A 1 129 ? 2.461 -42.722 6.823 1.00 59.38 129 GLY A O 1
ATOM 1046 N N . LEU A 1 130 ? 4.345 -43.279 5.733 1.00 60.59 130 LEU A N 1
ATOM 1047 C CA . LEU A 1 130 ? 4.922 -41.927 5.703 1.00 60.59 130 LEU A CA 1
ATOM 1048 C C . LEU A 1 130 ? 4.399 -41.091 4.531 1.00 60.59 130 LEU A C 1
ATOM 1050 O O . LEU A 1 130 ? 4.285 -39.875 4.677 1.00 60.59 130 LEU A O 1
ATOM 1054 N N . SER A 1 131 ? 4.019 -41.721 3.414 1.00 59.62 131 SER A N 1
ATOM 1055 C CA . SER A 1 131 ? 3.478 -41.019 2.237 1.00 59.62 131 SER A CA 1
ATOM 1056 C C . SER A 1 131 ? 2.153 -40.306 2.531 1.00 59.62 131 SER A C 1
ATOM 1058 O O . SER A 1 131 ? 1.876 -39.257 1.962 1.00 59.62 131 SER A O 1
ATOM 1060 N N . ASN A 1 132 ? 1.358 -40.847 3.459 1.00 61.53 132 ASN A N 1
ATOM 1061 C CA . ASN A 1 132 ? 0.060 -40.288 3.848 1.00 61.53 132 ASN A CA 1
ATOM 1062 C C . ASN A 1 132 ? 0.139 -39.369 5.080 1.00 61.53 132 ASN A C 1
ATOM 1064 O O . ASN A 1 132 ? -0.866 -38.782 5.480 1.00 61.53 132 ASN A O 1
ATOM 1068 N N . ASN A 1 133 ? 1.304 -39.272 5.733 1.00 73.69 133 ASN A N 1
ATOM 1069 C CA . ASN A 1 133 ? 1.460 -38.543 6.992 1.00 73.69 133 ASN A CA 1
ATOM 1070 C C . ASN A 1 133 ? 2.885 -37.984 7.153 1.00 73.69 133 ASN A C 1
ATOM 1072 O O . ASN A 1 133 ? 3.697 -38.500 7.933 1.00 73.69 133 ASN A O 1
ATOM 1076 N N . VAL A 1 134 ? 3.165 -36.905 6.420 1.00 82.88 134 VAL A N 1
ATOM 1077 C CA . VAL A 1 134 ? 4.508 -36.319 6.271 1.00 82.88 134 VAL A CA 1
ATOM 1078 C C . VAL A 1 134 ? 4.965 -35.430 7.436 1.00 82.88 134 VAL A C 1
ATOM 1080 O O . VAL A 1 134 ? 6.148 -35.099 7.535 1.00 82.88 134 VAL A O 1
ATOM 1083 N N . ALA A 1 135 ? 4.056 -35.042 8.332 1.00 82.19 135 ALA A N 1
ATOM 1084 C CA . ALA A 1 135 ? 4.316 -34.031 9.353 1.00 82.19 135 ALA A CA 1
ATOM 1085 C C . ALA A 1 135 ? 3.635 -34.353 10.686 1.00 82.19 135 ALA A C 1
ATOM 1087 O O . ALA A 1 135 ? 2.626 -35.052 10.740 1.00 82.19 135 ALA A O 1
ATOM 1088 N N . ASN A 1 136 ? 4.191 -33.825 11.770 1.00 77.00 136 ASN A N 1
ATOM 1089 C CA . ASN A 1 136 ? 3.542 -33.794 13.073 1.00 77.00 136 ASN A CA 1
ATOM 1090 C C . ASN A 1 136 ? 2.790 -32.461 13.232 1.00 77.00 136 ASN A C 1
ATOM 1092 O O . ASN A 1 136 ? 3.268 -31.439 12.730 1.00 77.00 136 ASN A O 1
ATOM 1096 N N . PRO A 1 137 ? 1.637 -32.434 13.931 1.00 60.16 137 PRO A N 1
ATOM 1097 C CA . PRO A 1 137 ? 0.957 -31.185 14.259 1.00 60.16 137 PRO A CA 1
ATOM 1098 C C . PRO A 1 137 ? 1.914 -30.209 14.946 1.00 60.16 137 PRO A C 1
ATOM 1100 O O . PRO A 1 137 ? 2.754 -30.639 15.740 1.00 60.16 137 PRO A O 1
ATOM 1103 N N . ALA A 1 138 ? 1.765 -28.916 14.656 1.00 59.28 138 ALA A N 1
ATOM 1104 C CA . ALA A 1 138 ? 2.533 -27.872 15.321 1.00 59.28 138 ALA A CA 1
ATOM 1105 C C . ALA A 1 138 ? 2.465 -28.050 16.853 1.00 59.28 138 ALA A C 1
ATOM 1107 O O . ALA A 1 138 ? 1.382 -28.349 17.382 1.00 59.28 138 ALA A O 1
ATOM 1108 N N . PRO A 1 139 ? 3.577 -27.860 17.587 1.00 53.91 139 PRO A N 1
ATOM 1109 C CA . PRO A 1 139 ? 3.509 -27.675 19.028 1.00 53.91 139 PRO A CA 1
ATOM 1110 C C . PRO A 1 139 ? 2.479 -26.584 19.324 1.00 53.91 139 PRO A C 1
ATOM 1112 O O . PRO A 1 139 ? 2.485 -25.547 18.662 1.00 53.91 139 PRO A O 1
ATOM 1115 N N . ARG A 1 140 ? 1.576 -26.812 20.288 1.00 43.91 140 ARG A N 1
ATOM 1116 C CA . ARG A 1 140 ? 0.651 -25.764 20.742 1.00 43.91 140 ARG A CA 1
ATOM 1117 C C . ARG A 1 140 ? 1.489 -24.563 21.166 1.00 43.91 140 ARG A C 1
ATOM 1119 O O . ARG A 1 140 ? 2.103 -24.604 22.231 1.00 43.91 140 ARG A O 1
ATOM 1126 N N . GLN A 1 141 ? 1.506 -23.515 20.349 1.00 41.88 141 GLN A N 1
ATOM 1127 C CA . GLN A 1 141 ? 1.977 -22.222 20.803 1.00 41.88 141 GLN A CA 1
ATOM 1128 C C . GLN A 1 141 ? 1.071 -21.837 21.970 1.00 41.88 141 GLN A C 1
ATOM 1130 O O . GLN A 1 141 ? -0.158 -21.835 21.851 1.00 41.88 141 GLN A O 1
ATOM 1135 N N . GLN A 1 142 ? 1.667 -21.618 23.140 1.00 37.34 142 GLN A N 1
ATOM 1136 C CA . GLN A 1 142 ? 0.947 -20.962 24.217 1.00 37.34 142 GLN A CA 1
ATOM 1137 C C . GLN A 1 142 ? 0.482 -19.621 23.655 1.00 37.34 142 GLN A C 1
ATOM 1139 O O . GLN A 1 142 ? 1.300 -18.822 23.212 1.00 37.34 142 GLN A O 1
ATOM 1144 N N . LEU A 1 143 ? -0.828 -19.384 23.680 1.00 38.16 143 LEU A N 1
ATOM 1145 C CA . LEU A 1 143 ? -1.493 -18.176 23.176 1.00 38.16 143 LEU A CA 1
ATOM 1146 C C . LEU A 1 143 ? -1.051 -16.876 23.895 1.00 38.16 143 LEU A C 1
ATOM 1148 O O . LEU A 1 143 ? -1.680 -15.839 23.740 1.00 38.16 143 LEU A O 1
ATOM 1152 N N . GLY A 1 144 ? -0.015 -16.936 24.736 1.00 30.30 144 GLY A N 1
ATOM 1153 C CA . GLY A 1 144 ? 0.402 -15.884 25.655 1.00 30.30 144 GLY A CA 1
ATOM 1154 C C . GLY A 1 144 ? 1.477 -14.931 25.133 1.00 30.30 144 GLY A C 1
ATOM 1155 O O . GLY A 1 144 ? 1.861 -14.052 25.892 1.00 30.30 144 GLY A O 1
ATOM 1156 N N . SER A 1 145 ? 1.975 -15.070 23.896 1.00 31.02 145 SER A N 1
ATOM 1157 C CA . SER A 1 145 ? 3.062 -14.204 23.392 1.00 31.02 145 SER A CA 1
ATOM 1158 C C . SER A 1 145 ? 2.758 -13.411 22.117 1.00 31.02 145 SER A C 1
ATOM 1160 O O . SER A 1 145 ? 3.624 -12.668 21.674 1.00 31.02 145 SER A O 1
ATOM 1162 N N . ILE A 1 146 ? 1.551 -13.497 21.540 1.00 31.92 146 ILE A N 1
ATOM 1163 C CA . ILE A 1 146 ? 1.177 -12.645 20.387 1.00 31.92 146 ILE A CA 1
ATOM 1164 C C . ILE A 1 146 ? 0.920 -11.186 20.828 1.00 31.92 146 ILE A C 1
ATOM 1166 O O . ILE A 1 146 ? 0.993 -10.270 20.022 1.00 31.92 146 ILE A O 1
ATOM 1170 N N . ILE A 1 147 ? 0.743 -10.927 22.130 1.00 34.28 147 ILE A N 1
ATOM 1171 C CA . ILE A 1 147 ? 0.594 -9.565 22.690 1.00 34.28 147 ILE A CA 1
ATOM 1172 C C . ILE A 1 147 ? 1.964 -8.939 23.047 1.00 34.28 147 ILE A C 1
ATOM 1174 O O . ILE A 1 147 ? 2.077 -8.066 23.899 1.00 34.28 147 ILE A O 1
ATOM 1178 N N . SER A 1 148 ? 3.049 -9.398 22.423 1.00 36.66 148 SER A N 1
ATOM 1179 C CA . SER A 1 148 ? 4.346 -8.711 22.459 1.00 36.66 148 SER A CA 1
ATOM 1180 C C . SER A 1 148 ? 4.860 -8.503 21.043 1.00 36.66 148 SER A C 1
ATOM 1182 O O . SER A 1 148 ? 5.899 -9.026 20.660 1.00 36.66 148 SER A O 1
ATOM 1184 N N . SER A 1 149 ? 4.118 -7.724 20.261 1.00 36.03 149 SER A N 1
ATOM 1185 C CA . SER A 1 149 ? 4.741 -6.877 19.251 1.00 36.03 149 SER A CA 1
ATOM 1186 C C . SER A 1 149 ? 4.845 -5.472 19.840 1.00 36.03 149 SER A C 1
ATOM 1188 O O . SER A 1 149 ? 3.909 -4.978 20.471 1.00 36.03 149 SER A O 1
ATOM 1190 N N . GLU A 1 150 ? 5.995 -4.832 19.664 1.00 39.72 150 GLU A N 1
ATOM 1191 C CA . GLU A 1 150 ? 6.366 -3.507 20.187 1.00 39.72 150 GLU A CA 1
ATOM 1192 C C . GLU A 1 150 ? 5.447 -2.345 19.727 1.00 39.72 150 GLU A C 1
ATOM 1194 O O . GLU A 1 150 ? 5.753 -1.181 19.971 1.00 39.72 150 GLU A O 1
ATOM 1199 N N . GLY A 1 151 ? 4.304 -2.632 19.088 1.00 39.91 151 GLY A N 1
ATOM 1200 C CA . GLY A 1 151 ? 3.337 -1.652 18.590 1.00 39.91 151 GLY A CA 1
ATOM 1201 C C . GLY A 1 151 ? 1.966 -1.655 19.275 1.00 39.91 151 GLY A C 1
ATOM 1202 O O . GLY A 1 151 ? 1.260 -0.651 19.192 1.00 39.91 151 GLY A O 1
ATOM 1203 N N . PHE A 1 152 ? 1.560 -2.726 19.972 1.00 43.56 152 PHE A N 1
ATOM 1204 C CA . PHE A 1 152 ? 0.219 -2.782 20.570 1.00 43.56 152 PHE A CA 1
ATOM 1205 C C . PHE A 1 152 ? 0.256 -2.369 22.040 1.00 43.56 152 PHE A C 1
ATOM 1207 O O . PHE A 1 152 ? 0.344 -3.192 22.954 1.00 43.56 152 PHE A O 1
ATOM 1214 N N . LYS A 1 153 ? 0.166 -1.060 22.291 1.00 53.84 153 LYS A N 1
ATOM 1215 C CA . LYS A 1 153 ? -0.169 -0.583 23.632 1.00 53.84 153 LYS A CA 1
ATOM 1216 C C . LYS A 1 153 ? -1.579 -1.075 23.947 1.00 53.84 153 LYS A C 1
ATOM 1218 O O . LYS A 1 153 ? -2.542 -0.660 23.310 1.00 53.84 153 LYS A O 1
ATOM 1223 N N . GLY A 1 154 ? -1.689 -2.020 24.878 1.00 64.44 154 GLY A N 1
ATOM 1224 C CA . GLY A 1 154 ? -2.969 -2.580 25.297 1.00 64.44 154 GLY A CA 1
ATOM 1225 C C . GLY A 1 154 ? -3.797 -1.536 26.040 1.00 64.44 154 GLY A C 1
ATOM 1226 O O . GLY A 1 154 ? -3.788 -1.522 27.270 1.00 64.44 154 GLY A O 1
ATOM 1227 N N . PHE A 1 155 ? -4.478 -0.667 25.294 1.00 82.19 155 PHE A N 1
ATOM 1228 C CA . PHE A 1 155 ? -5.474 0.265 25.810 1.00 82.19 155 PHE A CA 1
ATOM 1229 C C . PHE A 1 155 ? -6.624 -0.510 26.444 1.00 82.19 155 PHE A C 1
ATOM 1231 O O . PHE A 1 155 ? -7.018 -1.565 25.937 1.00 82.19 155 PHE A O 1
ATOM 1238 N N . GLU A 1 156 ? -7.147 -0.012 27.560 1.00 82.00 156 GLU A N 1
ATOM 1239 C CA . GLU A 1 156 ? -8.167 -0.734 28.321 1.00 82.00 156 GLU A CA 1
ATOM 1240 C C . GLU A 1 156 ? -9.442 -0.880 27.487 1.00 82.00 156 GLU A C 1
ATOM 1242 O O . GLU A 1 156 ? -9.974 -1.981 27.368 1.00 82.00 156 GLU A O 1
ATOM 1247 N N . SER A 1 157 ? -9.803 0.170 26.739 1.00 83.69 157 SER A N 1
ATOM 1248 C CA . SER A 1 157 ? -10.921 0.134 25.789 1.00 83.69 157 SER A CA 1
ATOM 1249 C C . SER A 1 157 ? -10.790 -0.964 24.723 1.00 83.69 157 SER A C 1
ATOM 1251 O O . SER A 1 157 ? -11.789 -1.510 24.256 1.00 83.69 157 SER A O 1
ATOM 1253 N N . ARG A 1 158 ? -9.562 -1.318 24.321 1.00 86.12 158 ARG A N 1
ATOM 1254 C CA . ARG A 1 158 ? -9.289 -2.383 23.339 1.00 86.12 158 ARG A CA 1
ATOM 1255 C C . ARG A 1 158 ? -9.303 -3.762 23.982 1.00 86.12 158 ARG A C 1
ATOM 1257 O O . ARG A 1 158 ? -9.759 -4.715 23.351 1.00 86.12 158 ARG A O 1
ATOM 1264 N N . LYS A 1 159 ? -8.822 -3.876 25.223 1.00 84.50 159 LYS A N 1
ATOM 1265 C CA . LYS A 1 159 ? -8.872 -5.127 25.990 1.00 84.50 159 LYS A CA 1
ATOM 1266 C C . LYS A 1 159 ? -10.303 -5.539 26.290 1.00 84.50 159 LYS A C 1
ATOM 1268 O O . LYS A 1 159 ? -10.596 -6.722 26.171 1.00 84.50 159 LYS A O 1
ATOM 1273 N N . ASP A 1 160 ? -11.173 -4.593 26.627 1.00 84.94 160 ASP A N 1
ATOM 1274 C CA . ASP A 1 160 ? -12.584 -4.873 26.899 1.00 84.94 160 ASP A CA 1
ATOM 1275 C C . ASP A 1 160 ? -13.263 -5.492 25.674 1.00 84.94 160 ASP A C 1
ATOM 1277 O O . ASP A 1 160 ? -13.777 -6.606 25.750 1.00 84.94 160 ASP A O 1
ATOM 1281 N N . VAL A 1 161 ? -13.130 -4.855 24.504 1.00 87.38 161 VAL A N 1
ATOM 1282 C CA . VAL A 1 161 ? -13.669 -5.39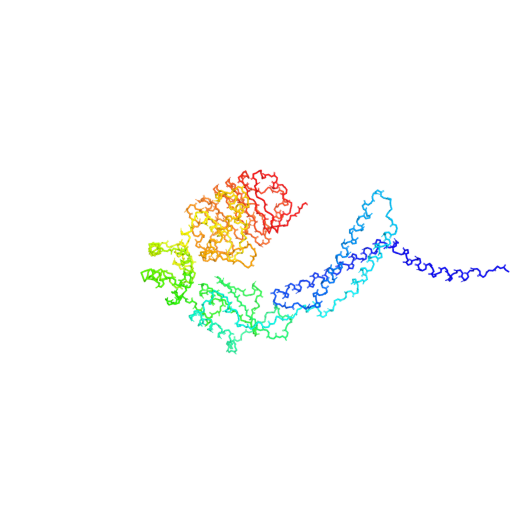3 23.243 1.00 87.38 161 VAL A CA 1
ATOM 1283 C C . VAL A 1 161 ? -13.066 -6.762 22.909 1.00 87.38 161 VAL A C 1
ATOM 1285 O O . VAL A 1 161 ? -13.783 -7.681 22.517 1.00 87.38 161 VAL A O 1
ATOM 1288 N N . MET A 1 162 ? -11.755 -6.935 23.094 1.00 85.69 162 MET A N 1
ATOM 1289 C CA . MET A 1 162 ? -11.095 -8.227 22.887 1.00 85.69 162 MET A CA 1
ATOM 1290 C C . MET A 1 162 ? -11.643 -9.306 23.834 1.00 85.69 162 MET A C 1
ATOM 1292 O O . MET A 1 162 ? -11.873 -10.439 23.415 1.00 85.69 162 MET A O 1
ATOM 1296 N N . ASN A 1 163 ? -11.872 -8.977 25.105 1.00 84.50 163 ASN A N 1
ATOM 1297 C CA . ASN A 1 163 ? -12.435 -9.900 26.086 1.00 84.50 163 ASN A CA 1
ATOM 1298 C C . ASN A 1 163 ? -13.867 -10.297 25.722 1.00 84.50 163 ASN A C 1
ATOM 1300 O O . ASN A 1 163 ? -14.202 -11.480 25.822 1.00 84.50 163 ASN A O 1
ATOM 1304 N N . ASP A 1 164 ? -14.672 -9.349 25.246 1.00 86.50 164 ASP A N 1
ATOM 1305 C CA . ASP A 1 164 ? -16.031 -9.602 24.775 1.00 86.50 164 ASP A CA 1
ATOM 1306 C C . ASP A 1 164 ? -16.028 -10.563 23.578 1.00 86.50 164 ASP A C 1
ATOM 1308 O O . ASP A 1 164 ? -16.697 -11.601 23.626 1.00 86.50 164 ASP A O 1
ATOM 1312 N N . VAL A 1 165 ? -15.179 -10.313 22.573 1.00 86.62 165 VAL A N 1
ATOM 1313 C CA . VAL A 1 165 ? -14.977 -11.214 21.422 1.00 86.62 165 VAL A CA 1
ATOM 1314 C C . VAL A 1 165 ? -14.549 -12.610 21.888 1.00 86.62 165 VAL A C 1
ATOM 1316 O O . VAL A 1 165 ? -15.143 -13.620 21.505 1.00 86.62 165 VAL A O 1
ATOM 1319 N N . LEU A 1 166 ? -13.543 -12.698 22.763 1.00 84.00 166 LEU A N 1
ATOM 1320 C CA . LEU A 1 166 ? -13.061 -13.974 23.300 1.00 84.00 166 LEU A CA 1
ATOM 1321 C C . LEU A 1 166 ? -14.136 -14.710 24.108 1.00 84.00 166 LEU A C 1
ATOM 1323 O O . LEU A 1 166 ? -14.156 -15.944 24.114 1.00 84.00 166 LEU A O 1
ATOM 1327 N N . SER A 1 167 ? -15.018 -13.987 24.799 1.00 84.31 167 SER A N 1
ATOM 1328 C CA . SER A 1 167 ? -16.131 -14.571 25.547 1.00 84.31 167 SER A CA 1
ATOM 1329 C C . SER A 1 167 ? -17.174 -15.180 24.606 1.00 84.31 167 SER A C 1
ATOM 1331 O O . SER A 1 167 ? -17.586 -16.326 24.814 1.00 84.31 167 SER A O 1
ATOM 1333 N N . ALA A 1 168 ? -17.513 -14.486 23.517 1.00 83.00 168 ALA A N 1
ATOM 1334 C CA . ALA A 1 168 ? -18.449 -14.970 22.510 1.00 83.00 168 ALA A CA 1
ATOM 1335 C C . ALA A 1 168 ? -17.912 -16.214 21.796 1.00 83.00 168 ALA A C 1
ATOM 1337 O O . ALA A 1 168 ? -18.614 -17.220 21.693 1.00 83.00 168 ALA A O 1
ATOM 1338 N N . LEU A 1 169 ? -16.621 -16.219 21.447 1.00 78.62 169 LEU A N 1
ATOM 1339 C CA . LEU A 1 169 ? -15.954 -17.385 20.860 1.00 78.62 169 LEU A CA 1
ATOM 1340 C C . LEU A 1 169 ? -15.909 -18.605 21.808 1.00 78.62 169 LEU A C 1
ATOM 1342 O O . LEU A 1 169 ? -15.778 -19.743 21.356 1.00 78.62 169 LEU A O 1
ATOM 1346 N N . ARG A 1 170 ? -16.012 -18.412 23.131 1.00 74.94 170 ARG A N 1
ATOM 1347 C CA . ARG A 1 170 ? -15.994 -19.505 24.128 1.00 74.94 170 ARG A CA 1
ATOM 1348 C C . ARG A 1 170 ? -17.379 -20.087 24.433 1.00 74.94 170 ARG A C 1
ATOM 1350 O O . ARG A 1 170 ? -17.449 -21.240 24.869 1.00 74.94 170 ARG A O 1
ATOM 1357 N N . ASN A 1 171 ? -18.454 -19.329 24.215 1.00 60.47 171 ASN A N 1
ATOM 1358 C CA . ASN A 1 171 ? -19.811 -19.639 24.688 1.00 60.47 171 ASN A CA 1
ATOM 1359 C C . ASN A 1 171 ? -20.664 -20.497 23.728 1.00 60.47 171 ASN A C 1
ATOM 1361 O O . ASN A 1 171 ? -21.852 -20.693 23.964 1.00 60.47 171 ASN A O 1
ATOM 1365 N N . GLU A 1 172 ? -20.074 -21.107 22.696 1.00 55.91 172 GLU A N 1
AT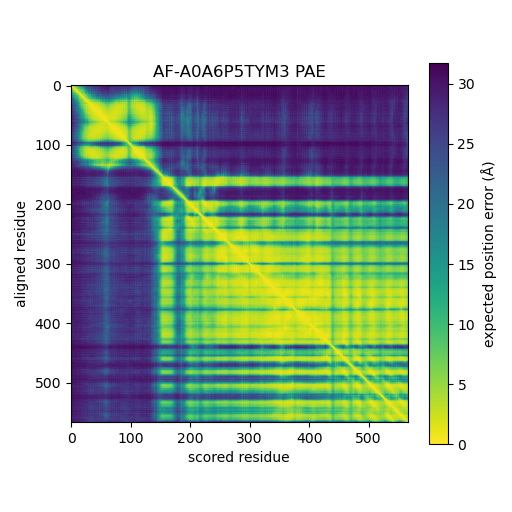OM 1366 C CA . GLU A 1 172 ? -20.793 -21.914 21.690 1.00 55.91 172 GLU A CA 1
ATOM 1367 C C . GLU A 1 172 ? -21.578 -23.125 22.235 1.00 55.91 172 GLU A C 1
ATOM 1369 O O . GLU A 1 172 ? -22.445 -23.668 21.553 1.00 55.91 172 GLU A O 1
ATOM 1374 N N . LYS A 1 173 ? -21.315 -23.571 23.470 1.00 48.97 173 LYS A N 1
ATOM 1375 C CA . LYS A 1 173 ? -21.964 -24.760 24.051 1.00 48.97 173 LYS A CA 1
ATOM 1376 C C . LYS A 1 173 ? -23.465 -24.601 24.345 1.00 48.97 173 LYS A C 1
ATOM 1378 O O . LYS A 1 173 ? -24.101 -25.612 24.636 1.00 48.97 173 LYS A O 1
ATOM 1383 N N . THR A 1 174 ? -24.037 -23.396 24.299 1.00 43.44 174 THR A N 1
ATOM 1384 C CA . THR A 1 174 ? -25.421 -23.130 24.749 1.00 43.44 174 THR A CA 1
ATOM 1385 C C . THR A 1 174 ? -26.392 -22.654 23.665 1.00 43.44 174 THR A C 1
ATOM 1387 O O . THR A 1 174 ? -27.581 -22.548 23.955 1.00 43.44 174 THR A O 1
ATOM 1390 N N . ARG A 1 175 ? -25.965 -22.415 22.415 1.00 49.78 175 ARG A N 1
ATOM 1391 C CA . ARG A 1 175 ? -26.884 -21.986 21.340 1.00 49.78 175 ARG A CA 1
ATOM 1392 C C . ARG A 1 175 ? -27.520 -23.181 20.628 1.00 49.78 175 ARG A C 1
ATOM 1394 O O . ARG A 1 175 ? -27.020 -23.715 19.643 1.00 49.78 175 ARG A O 1
ATOM 1401 N N . SER A 1 176 ? -28.634 -23.628 21.192 1.00 38.75 176 SER A N 1
ATOM 1402 C CA . SER A 1 176 ? -29.414 -24.793 20.787 1.00 38.75 176 SER A CA 1
ATOM 1403 C C . SER A 1 176 ? -30.562 -24.458 19.826 1.00 38.75 176 SER A C 1
ATOM 1405 O O . SER A 1 176 ? -31.704 -24.746 20.155 1.00 38.75 176 SER A O 1
ATOM 1407 N N . ASP A 1 177 ? -30.281 -23.928 18.634 1.00 36.28 177 ASP A N 1
ATOM 1408 C CA . ASP A 1 177 ? -31.265 -23.889 17.536 1.00 36.28 177 ASP A CA 1
ATOM 1409 C C . ASP A 1 177 ? -30.680 -24.575 16.298 1.00 36.28 177 ASP A C 1
ATOM 1411 O O . ASP A 1 177 ? -30.125 -23.974 15.380 1.00 36.28 177 ASP A O 1
ATOM 1415 N N . LYS A 1 178 ? -30.746 -25.911 16.329 1.00 41.00 178 LYS A N 1
ATOM 1416 C CA . LYS A 1 178 ? -30.178 -26.815 15.325 1.00 41.00 178 LYS A CA 1
ATOM 1417 C C . LYS A 1 178 ? -31.178 -27.042 14.189 1.00 41.00 178 LYS A C 1
ATOM 1419 O O . LYS A 1 178 ? -32.145 -27.783 14.358 1.00 41.00 178 LYS A O 1
ATOM 1424 N N . ARG A 1 179 ? -30.899 -26.502 13.000 1.00 30.64 179 ARG A N 1
ATOM 1425 C CA . ARG A 1 179 ? -31.406 -27.058 11.734 1.00 30.64 179 ARG A CA 1
ATOM 1426 C C . ARG A 1 179 ? -30.239 -27.643 10.947 1.00 30.64 179 ARG A C 1
ATOM 1428 O O . ARG A 1 179 ? -29.277 -26.955 10.628 1.00 30.64 179 ARG A O 1
ATOM 1435 N N . VAL A 1 180 ? -30.327 -28.949 10.718 1.00 32.59 180 VAL A N 1
ATOM 1436 C CA . VAL A 1 180 ? -29.327 -29.786 10.052 1.00 32.59 180 VAL A CA 1
ATOM 1437 C C . VAL A 1 180 ? -29.547 -29.709 8.547 1.00 32.59 180 VAL A C 1
ATOM 1439 O O . VAL A 1 180 ? -30.625 -30.062 8.076 1.00 32.59 180 VAL A O 1
ATOM 1442 N N . ILE A 1 181 ? -28.524 -29.302 7.800 1.00 28.72 181 ILE A N 1
ATOM 1443 C CA . ILE A 1 181 ? -28.358 -29.677 6.394 1.00 28.72 181 ILE A CA 1
ATOM 1444 C C . ILE A 1 181 ? -26.900 -30.111 6.245 1.00 28.72 181 ILE A C 1
ATOM 1446 O O . ILE A 1 181 ? -25.981 -29.338 6.501 1.00 28.72 181 ILE A O 1
ATOM 1450 N N . GLU A 1 182 ? -26.700 -31.383 5.911 1.00 33.41 182 GLU A N 1
ATOM 1451 C CA . GLU A 1 182 ? -25.391 -31.956 5.618 1.00 33.41 182 GLU A CA 1
ATOM 1452 C C . GLU A 1 182 ? -24.930 -31.475 4.237 1.00 33.41 182 GLU A C 1
ATOM 1454 O O . GLU A 1 182 ? -25.570 -31.768 3.229 1.00 33.41 182 GLU A O 1
ATOM 1459 N N . SER A 1 183 ? -23.793 -30.783 4.164 1.00 28.64 183 SER A N 1
ATOM 1460 C CA . SER A 1 183 ? -23.000 -30.755 2.936 1.00 28.64 183 SER A CA 1
ATOM 1461 C C . SER A 1 183 ? -21.535 -30.997 3.284 1.00 28.64 183 SER A C 1
ATOM 1463 O O . SER A 1 183 ? -20.938 -30.336 4.130 1.00 28.64 183 SER A O 1
ATOM 1465 N N . ALA A 1 184 ? -20.993 -32.062 2.704 1.00 34.72 184 ALA A N 1
ATOM 1466 C CA . ALA A 1 184 ? -19.697 -32.618 3.027 1.00 34.72 184 ALA A CA 1
ATOM 1467 C C . ALA A 1 184 ? -18.737 -32.407 1.862 1.00 34.72 184 ALA A C 1
ATOM 1469 O O . ALA A 1 184 ? -18.817 -33.178 0.920 1.00 34.72 184 ALA A O 1
ATOM 1470 N N . VAL A 1 185 ? -17.787 -31.472 1.964 1.00 34.59 185 VAL A N 1
ATOM 1471 C CA . VAL A 1 185 ? -16.463 -31.570 1.316 1.00 34.59 185 VAL A CA 1
ATOM 1472 C C . VAL A 1 185 ? -15.467 -30.677 2.076 1.00 34.59 185 VAL A C 1
ATOM 1474 O O . VAL A 1 185 ? -15.310 -29.523 1.724 1.00 34.59 185 VAL A O 1
ATOM 1477 N N . PHE A 1 186 ? -14.795 -31.199 3.115 1.00 36.09 186 PHE A N 1
ATOM 1478 C CA . PHE A 1 186 ? -13.367 -30.881 3.369 1.00 36.09 186 PHE A CA 1
ATOM 1479 C C . PHE A 1 186 ? -12.693 -31.748 4.450 1.00 36.09 186 PHE A C 1
ATOM 1481 O O . PHE A 1 186 ? -11.473 -31.803 4.519 1.00 36.09 186 PHE A O 1
ATOM 1488 N N . MET A 1 187 ? -13.433 -32.486 5.286 1.00 38.69 187 MET A N 1
ATOM 1489 C CA . MET A 1 187 ? -12.831 -33.156 6.456 1.00 38.69 187 MET A CA 1
ATOM 1490 C C . MET A 1 187 ? -12.996 -34.684 6.457 1.00 38.69 187 MET A C 1
ATOM 1492 O O . MET A 1 187 ? -13.512 -35.268 7.407 1.00 38.69 187 MET A O 1
ATOM 1496 N N . LYS A 1 188 ? -12.504 -35.376 5.420 1.00 33.91 188 LYS A N 1
ATOM 1497 C CA . LYS A 1 188 ? -12.205 -36.822 5.512 1.00 33.91 188 LYS A CA 1
ATOM 1498 C C . LYS A 1 188 ? -10.725 -37.004 5.849 1.00 33.91 188 LYS A C 1
ATOM 1500 O O . LYS A 1 188 ? -9.905 -37.174 4.957 1.00 33.91 188 LYS A O 1
ATOM 1505 N N . GLY A 1 189 ? -10.376 -36.968 7.138 1.00 36.62 189 GLY A N 1
ATOM 1506 C CA . GLY A 1 189 ? -8.997 -37.288 7.537 1.00 36.62 189 GLY A CA 1
ATOM 1507 C C . GLY A 1 189 ? -8.537 -37.014 8.969 1.00 36.62 189 GLY A C 1
ATOM 1508 O O . GLY A 1 189 ? -7.384 -37.306 9.263 1.00 36.62 189 GLY A O 1
ATOM 1509 N N . ALA A 1 190 ? -9.364 -36.500 9.886 1.00 36.72 190 ALA A N 1
ATOM 1510 C CA . ALA A 1 190 ? -8.911 -36.242 11.258 1.00 36.72 190 ALA A CA 1
ATOM 1511 C C . ALA A 1 190 ? -9.946 -36.676 12.306 1.00 36.72 190 ALA A C 1
ATOM 1513 O O . ALA A 1 190 ? -10.853 -35.931 12.656 1.00 36.72 190 ALA A O 1
ATOM 1514 N N . LYS A 1 191 ? -9.771 -37.877 12.873 1.00 38.69 191 LYS A N 1
ATOM 1515 C CA . LYS A 1 191 ? -10.434 -38.313 14.120 1.00 38.69 191 LYS A CA 1
ATOM 1516 C C . LYS A 1 191 ? -9.803 -37.642 15.358 1.00 38.69 191 LYS A C 1
ATOM 1518 O O . LYS A 1 191 ? -9.411 -38.314 16.306 1.00 38.69 191 LYS A O 1
ATOM 1523 N N . GLN A 1 192 ? -9.681 -36.317 15.343 1.00 44.22 192 GLN A N 1
ATOM 1524 C CA . GLN A 1 192 ? -9.383 -35.487 16.514 1.00 44.22 192 GLN A CA 1
ATOM 1525 C C . GLN A 1 192 ? -10.198 -34.201 16.387 1.00 44.22 192 GLN A C 1
ATOM 1527 O O . GLN A 1 192 ? -10.108 -33.519 15.372 1.00 44.22 192 GLN A O 1
ATOM 1532 N N . SER A 1 193 ? -10.985 -33.884 17.414 1.00 52.09 193 SER A N 1
ATOM 1533 C CA . SER A 1 193 ? -11.796 -32.669 17.540 1.00 52.09 193 SER A CA 1
ATOM 1534 C C . SER A 1 193 ? -10.906 -31.416 17.573 1.00 52.09 193 SER A C 1
ATOM 1536 O O . SER A 1 193 ? -10.586 -30.893 18.646 1.00 52.09 193 SER A O 1
ATOM 1538 N N . LYS A 1 194 ? -10.422 -30.968 16.413 1.00 58.12 194 LYS A N 1
ATOM 1539 C CA . LYS A 1 194 ? -9.700 -29.701 16.276 1.00 58.12 194 LYS A CA 1
ATOM 1540 C C . LYS A 1 194 ? -10.731 -28.577 16.256 1.00 58.12 194 LYS A C 1
ATOM 1542 O O . LYS A 1 194 ? -11.617 -28.596 15.412 1.00 58.12 194 LYS A O 1
ATOM 1547 N N . ARG A 1 195 ? -10.609 -27.629 17.189 1.00 69.25 195 ARG A N 1
ATOM 1548 C CA . ARG A 1 195 ? -11.324 -26.354 17.097 1.00 69.25 195 ARG A CA 1
ATOM 1549 C C . ARG A 1 195 ? -10.603 -25.476 16.080 1.00 69.25 195 ARG A C 1
ATOM 1551 O O . ARG A 1 195 ? -9.385 -25.334 16.182 1.00 69.25 195 ARG A O 1
ATOM 1558 N N . ILE A 1 196 ? -11.337 -24.946 15.119 1.00 74.50 196 ILE A N 1
ATOM 1559 C CA . ILE A 1 196 ? -10.854 -24.099 14.033 1.00 74.50 196 ILE A CA 1
ATOM 1560 C C . ILE A 1 196 ? -11.450 -22.708 14.259 1.00 74.50 196 ILE A C 1
ATOM 1562 O O . ILE A 1 196 ? -12.643 -22.590 14.515 1.00 74.50 196 ILE A O 1
ATOM 1566 N N . LEU A 1 197 ? -10.617 -21.672 14.192 1.00 80.94 197 LEU A N 1
ATOM 1567 C CA . LEU A 1 197 ? -11.058 -20.282 14.115 1.00 80.94 197 LEU A CA 1
ATOM 1568 C C . LEU A 1 197 ? -10.695 -19.777 12.722 1.00 80.94 197 LEU A C 1
ATOM 1570 O O . LEU A 1 197 ? -9.526 -19.833 12.342 1.00 80.94 197 LEU A O 1
ATOM 1574 N N . ILE A 1 198 ? -11.691 -19.319 11.979 1.00 80.94 198 ILE A N 1
ATOM 1575 C CA . ILE A 1 198 ? -11.522 -18.638 10.699 1.00 80.94 198 ILE A CA 1
ATOM 1576 C C . ILE A 1 198 ? -11.683 -17.147 10.972 1.00 80.94 198 ILE A C 1
ATOM 1578 O O . ILE A 1 198 ? -12.658 -16.750 11.607 1.00 80.94 198 ILE A O 1
ATOM 1582 N N . ILE A 1 199 ? -10.726 -16.340 10.522 1.00 85.56 199 ILE A N 1
ATOM 1583 C CA . ILE A 1 199 ? -10.796 -14.881 10.609 1.00 85.56 199 ILE A CA 1
ATOM 1584 C C . ILE A 1 199 ? -10.954 -14.355 9.188 1.00 85.56 199 ILE A C 1
ATOM 1586 O O . ILE A 1 199 ? -10.113 -14.634 8.337 1.00 85.56 199 ILE A O 1
ATOM 1590 N N . LEU A 1 200 ? -12.054 -13.655 8.940 1.00 85.56 200 LEU A N 1
ATOM 1591 C CA . LEU A 1 200 ? -12.333 -12.968 7.687 1.00 85.56 200 LEU A CA 1
ATOM 1592 C C . LEU A 1 200 ? -12.139 -11.478 7.928 1.00 85.56 200 LEU A C 1
ATOM 1594 O O . LEU A 1 200 ? -12.989 -10.831 8.538 1.00 85.56 200 LEU A O 1
ATOM 1598 N N . ASP A 1 201 ? -10.985 -10.972 7.522 1.00 85.19 201 ASP A N 1
ATOM 1599 C CA . ASP A 1 201 ? -10.662 -9.562 7.686 1.00 85.19 201 ASP A CA 1
ATOM 1600 C C . ASP A 1 201 ? -11.258 -8.739 6.535 1.00 85.19 201 ASP A C 1
ATOM 1602 O O . ASP A 1 201 ? -11.323 -9.217 5.404 1.00 85.19 201 ASP A O 1
ATOM 1606 N N . ASP A 1 202 ? -11.723 -7.536 6.855 1.00 82.00 202 ASP A N 1
ATOM 1607 C CA . ASP A 1 202 ? -12.214 -6.506 5.937 1.00 82.00 202 ASP A CA 1
ATOM 1608 C C . ASP A 1 202 ? -13.299 -6.965 4.939 1.00 82.00 202 ASP A C 1
ATOM 1610 O O . ASP A 1 202 ? -13.171 -6.905 3.716 1.00 82.00 202 ASP A O 1
ATOM 1614 N N . VAL A 1 203 ? -14.427 -7.448 5.469 1.00 82.88 203 VAL A N 1
ATOM 1615 C CA . VAL A 1 203 ? -15.555 -7.923 4.653 1.00 82.88 203 VAL A CA 1
ATOM 1616 C C . VAL A 1 203 ? -16.447 -6.756 4.214 1.00 82.88 203 VAL A C 1
ATOM 1618 O O . VAL A 1 203 ? -17.075 -6.091 5.041 1.00 82.88 203 VAL A O 1
ATOM 1621 N N . TRP A 1 204 ? -16.575 -6.551 2.900 1.00 80.69 204 TRP A N 1
ATOM 1622 C CA . TRP A 1 204 ? -17.325 -5.430 2.305 1.00 80.69 204 TRP A CA 1
ATOM 1623 C C . TRP A 1 204 ? -18.759 -5.754 1.860 1.00 80.69 204 TRP A C 1
ATOM 1625 O O . TRP A 1 204 ? -19.578 -4.847 1.712 1.00 80.69 204 TRP A O 1
ATOM 1635 N N . SER A 1 205 ? -19.085 -7.026 1.622 1.00 81.25 205 SER A N 1
ATOM 1636 C CA . SER A 1 205 ? -20.406 -7.457 1.139 1.00 81.25 205 SER A CA 1
ATOM 1637 C C . SER A 1 205 ? -20.755 -8.869 1.615 1.00 81.25 205 SER A C 1
ATOM 1639 O O . SER A 1 205 ? -19.926 -9.543 2.226 1.00 81.25 205 SER A O 1
ATOM 1641 N N . GLU A 1 206 ? -21.997 -9.304 1.378 1.00 81.81 206 GLU A N 1
ATOM 1642 C CA . GLU A 1 206 ? -22.438 -10.653 1.740 1.00 81.81 206 GLU A CA 1
ATOM 1643 C C . GLU A 1 206 ? -21.584 -11.711 1.034 1.00 81.81 206 GLU A C 1
ATOM 1645 O O . GLU A 1 206 ? -21.576 -11.819 -0.193 1.00 81.81 206 GLU A O 1
ATOM 1650 N N . LEU A 1 207 ? -20.900 -12.526 1.832 1.00 79.75 207 LEU A N 1
ATOM 1651 C CA . LEU A 1 207 ? -20.096 -13.637 1.360 1.00 79.75 207 LEU A CA 1
ATOM 1652 C C . LEU A 1 207 ? -20.834 -14.950 1.599 1.00 79.75 207 LEU A C 1
ATOM 1654 O O . LEU A 1 207 ? -21.109 -15.343 2.736 1.00 79.75 207 LEU A O 1
ATOM 1658 N N . LYS A 1 208 ? -21.067 -15.707 0.530 1.00 79.19 208 LYS A N 1
ATOM 1659 C CA . LYS A 1 208 ? -21.510 -17.093 0.668 1.00 79.19 208 LYS A CA 1
ATOM 1660 C C . LYS A 1 208 ? -20.302 -17.953 1.009 1.00 79.19 208 LYS A C 1
ATOM 1662 O O . LYS A 1 208 ? -19.444 -18.195 0.169 1.00 79.19 208 LYS A O 1
ATOM 1667 N N . PHE A 1 209 ? -20.258 -18.472 2.233 1.00 76.88 209 PHE A N 1
ATOM 1668 C CA . PHE A 1 209 ? -19.155 -19.319 2.708 1.00 76.88 209 PHE A CA 1
ATOM 1669 C C . PHE A 1 209 ? -18.820 -20.491 1.766 1.00 76.88 209 PHE A C 1
ATOM 1671 O O . PHE A 1 209 ? -17.652 -20.831 1.598 1.00 76.88 209 PHE A O 1
ATOM 1678 N N . GLN A 1 210 ? -19.825 -21.060 1.093 1.00 72.00 210 GLN A N 1
ATOM 1679 C CA . GLN A 1 210 ? -19.633 -22.136 0.116 1.00 72.00 210 GLN A CA 1
ATOM 1680 C C . GLN A 1 210 ? -18.765 -21.711 -1.078 1.00 72.00 210 GLN A C 1
ATOM 1682 O O . GLN A 1 210 ? -17.949 -22.510 -1.536 1.00 72.00 210 GLN A O 1
ATOM 1687 N N . ASP A 1 211 ? -18.892 -20.463 -1.536 1.00 70.50 211 ASP A N 1
ATOM 1688 C CA . ASP A 1 211 ? -18.176 -19.938 -2.706 1.00 70.50 211 ASP A CA 1
ATOM 1689 C C . ASP A 1 211 ? -16.669 -19.808 -2.428 1.00 70.50 211 ASP A C 1
ATOM 1691 O O . ASP A 1 211 ? -15.849 -19.953 -3.332 1.00 70.50 211 ASP A O 1
ATOM 1695 N N . VAL A 1 212 ? -16.292 -19.626 -1.158 1.00 68.25 212 VAL A N 1
ATOM 1696 C CA . VAL A 1 212 ? -14.893 -19.590 -0.690 1.00 68.25 212 VAL A CA 1
ATOM 1697 C C . VAL A 1 212 ? -14.423 -20.920 -0.091 1.00 68.25 212 VAL A C 1
ATOM 1699 O O . VAL A 1 212 ? -13.377 -20.991 0.551 1.00 68.25 212 VAL A O 1
ATOM 1702 N N . GLY A 1 213 ? -15.189 -21.999 -0.284 1.00 65.81 213 GLY A N 1
ATOM 1703 C CA . GLY A 1 213 ? -14.831 -23.339 0.184 1.00 65.81 213 GLY A CA 1
ATOM 1704 C C . GLY A 1 213 ? -14.929 -23.538 1.700 1.00 65.81 213 GLY A C 1
ATOM 1705 O O . GLY A 1 213 ? -14.422 -24.536 2.215 1.00 65.81 213 GLY A O 1
ATOM 1706 N N . ILE A 1 214 ? -15.588 -22.627 2.423 1.00 67.12 214 ILE A N 1
ATOM 1707 C CA . ILE A 1 214 ? -15.897 -22.789 3.845 1.00 67.12 214 ILE A CA 1
ATOM 1708 C C . ILE A 1 214 ? -17.201 -23.598 3.945 1.00 67.12 214 ILE A C 1
ATOM 1710 O O . ILE A 1 214 ? -18.260 -23.126 3.515 1.00 67.12 214 ILE A O 1
ATOM 1714 N N . PRO A 1 215 ? -17.165 -24.832 4.481 1.00 58.12 215 PRO A N 1
ATOM 1715 C CA . PRO A 1 215 ? -18.347 -25.678 4.534 1.00 58.12 215 PRO A CA 1
ATOM 1716 C C . PRO A 1 215 ? -19.422 -25.040 5.421 1.00 58.12 215 PRO A C 1
ATOM 1718 O O . PRO A 1 215 ? -19.191 -24.716 6.586 1.00 58.12 215 PRO A O 1
ATOM 1721 N N . PHE A 1 216 ? -20.612 -24.858 4.849 1.00 48.75 216 PHE A N 1
ATOM 1722 C CA . PHE A 1 216 ? -21.772 -24.299 5.534 1.00 48.75 216 PHE A CA 1
ATOM 1723 C C . PHE A 1 216 ? -22.540 -25.417 6.251 1.00 48.75 216 PHE A C 1
ATOM 1725 O O . PHE A 1 216 ? -23.089 -26.311 5.602 1.00 48.75 216 PHE A O 1
ATOM 1732 N N . GLY A 1 217 ? -22.579 -25.375 7.584 1.00 52.56 217 GLY A N 1
ATOM 1733 C CA . GLY A 1 217 ? -23.284 -26.350 8.419 1.00 52.56 217 GLY A CA 1
ATOM 1734 C C . GLY A 1 217 ? -22.848 -26.299 9.885 1.00 52.56 217 GLY A C 1
ATOM 1735 O O . GLY A 1 217 ? -21.828 -25.702 10.222 1.00 52.56 217 GLY A O 1
ATOM 1736 N N . VAL A 1 218 ? -23.621 -26.931 10.778 1.00 50.50 218 VAL A N 1
ATOM 1737 C CA . VAL A 1 218 ? -23.275 -27.061 12.206 1.00 50.50 218 VAL A CA 1
ATOM 1738 C C . VAL A 1 218 ? -22.071 -27.994 12.341 1.00 50.50 218 VAL A C 1
ATOM 1740 O O . VAL A 1 218 ? -22.215 -29.207 12.493 1.00 50.50 218 VAL A O 1
ATOM 1743 N N . HIS A 1 219 ? -20.870 -27.435 12.267 1.00 55.12 219 HIS A N 1
ATOM 1744 C CA . HIS A 1 219 ? -19.641 -28.149 12.568 1.00 55.12 219 HIS A CA 1
ATOM 1745 C C . HIS A 1 219 ? -19.262 -27.853 14.015 1.00 55.12 219 HIS A C 1
ATOM 1747 O O . HIS A 1 219 ? -18.842 -26.746 14.340 1.00 55.12 219 HIS A O 1
ATOM 1753 N N . GLU A 1 220 ? -19.427 -28.840 14.899 1.00 55.69 220 GLU A N 1
ATOM 1754 C CA . GLU A 1 220 ? -18.920 -28.734 16.267 1.00 55.69 220 GLU A CA 1
ATOM 1755 C C . GLU A 1 220 ? -17.412 -28.432 16.222 1.00 55.69 220 GLU A C 1
ATOM 1757 O O . GLU A 1 220 ? -16.604 -29.290 15.861 1.00 55.69 220 GLU A O 1
ATOM 1762 N N . GLY A 1 221 ? -17.046 -27.197 16.585 1.00 62.19 221 GLY A N 1
ATOM 1763 C CA . GLY A 1 221 ? -15.664 -26.734 16.660 1.00 62.19 221 GLY A CA 1
ATOM 1764 C C . GLY A 1 221 ? -15.170 -25.848 15.512 1.00 62.19 221 GLY A C 1
ATOM 1765 O O . GLY A 1 221 ? -13.959 -25.817 15.323 1.00 62.19 221 GLY A O 1
ATOM 1766 N N . CYS A 1 222 ? -16.022 -25.142 14.763 1.00 73.75 222 CYS A N 1
ATOM 1767 C CA . CYS A 1 222 ? -15.575 -24.103 13.824 1.00 73.75 222 CYS A CA 1
ATOM 1768 C C . CYS A 1 222 ? -16.214 -22.745 14.146 1.00 73.75 222 CYS A C 1
ATOM 1770 O O . CYS A 1 222 ? -17.423 -22.594 13.992 1.00 73.75 222 CYS A O 1
ATOM 1772 N N . ASN A 1 223 ? -15.392 -21.760 14.511 1.00 77.06 223 ASN A N 1
ATOM 1773 C CA . ASN A 1 223 ? -15.819 -20.390 14.780 1.00 77.06 223 ASN A CA 1
ATOM 1774 C C . ASN A 1 223 ? -15.385 -19.499 13.617 1.00 77.06 223 ASN A C 1
ATOM 1776 O O . ASN A 1 223 ? -14.269 -19.645 13.115 1.00 77.06 223 ASN A O 1
ATOM 1780 N N . ILE A 1 224 ? -16.228 -18.544 13.234 1.00 82.19 224 ILE A N 1
ATOM 1781 C CA . ILE A 1 224 ? -15.884 -17.515 12.251 1.00 82.19 224 ILE A CA 1
ATOM 1782 C C . ILE A 1 224 ? -15.917 -16.169 12.969 1.00 82.19 224 ILE A C 1
ATOM 1784 O O . ILE A 1 224 ? -16.934 -15.800 13.551 1.00 82.19 224 ILE A O 1
ATOM 1788 N N . LEU A 1 225 ? -14.795 -15.460 12.948 1.00 87.69 225 LEU A N 1
ATOM 1789 C CA . LEU A 1 225 ? -14.694 -14.058 13.326 1.00 87.69 225 LEU A CA 1
ATOM 1790 C C . LEU A 1 225 ? -14.578 -13.255 12.035 1.00 87.69 225 LEU A C 1
ATOM 1792 O O . LEU A 1 225 ? -13.774 -13.610 11.179 1.00 87.69 225 LEU A O 1
ATOM 1796 N N . LEU A 1 226 ? -15.358 -12.191 11.893 1.00 89.44 226 LEU A N 1
ATOM 1797 C CA . LEU A 1 226 ? -15.237 -11.283 10.759 1.00 89.44 226 LEU A CA 1
ATOM 1798 C C . LEU A 1 226 ? -15.077 -9.845 11.237 1.00 89.44 226 LEU A C 1
ATOM 1800 O O . LEU A 1 226 ? -15.619 -9.478 12.282 1.00 89.44 226 LEU A O 1
ATOM 1804 N N . THR A 1 227 ? -14.344 -9.046 10.474 1.00 90.50 227 THR A N 1
ATOM 1805 C CA . THR A 1 227 ? -14.240 -7.597 10.661 1.00 90.50 227 THR A CA 1
ATOM 1806 C C . THR A 1 227 ? -14.879 -6.905 9.456 1.00 90.50 227 THR A C 1
ATOM 1808 O O . THR A 1 227 ? -14.872 -7.420 8.339 1.00 90.50 227 THR A O 1
ATOM 1811 N N . SER A 1 228 ? -15.523 -5.764 9.687 1.00 86.81 228 SER A N 1
ATOM 1812 C CA . SER A 1 228 ? -16.110 -4.954 8.620 1.00 86.81 228 SER A CA 1
ATOM 1813 C C . SER A 1 228 ? -16.243 -3.509 9.080 1.00 86.81 228 SER A C 1
ATOM 1815 O O . SER A 1 228 ? -16.517 -3.242 10.254 1.00 86.81 228 SER A O 1
ATOM 1817 N N . ARG A 1 229 ? -16.109 -2.577 8.135 1.00 83.94 229 ARG A N 1
ATOM 1818 C CA . ARG A 1 229 ? -16.424 -1.153 8.328 1.00 83.94 229 ARG A CA 1
ATOM 1819 C C . ARG A 1 229 ? -17.929 -0.876 8.287 1.00 83.94 229 ARG A C 1
ATOM 1821 O O . ARG A 1 229 ? -18.366 0.196 8.695 1.00 83.94 229 ARG A O 1
ATOM 1828 N N . ASN A 1 230 ? -18.728 -1.829 7.803 1.00 83.31 230 ASN A N 1
ATOM 1829 C CA . ASN A 1 230 ? -20.169 -1.689 7.653 1.00 83.31 230 ASN A CA 1
ATOM 1830 C C . ASN A 1 230 ? -20.907 -2.711 8.525 1.00 83.31 230 ASN A C 1
ATOM 1832 O O . ASN A 1 230 ? -20.961 -3.899 8.221 1.00 83.31 230 ASN A O 1
ATOM 1836 N N . GLU A 1 231 ? -21.546 -2.231 9.592 1.00 87.56 231 GLU A N 1
ATOM 1837 C CA . GLU A 1 231 ? -22.320 -3.078 10.505 1.00 87.56 231 GLU A CA 1
ATOM 1838 C C . GLU A 1 231 ? -23.421 -3.886 9.797 1.00 87.56 231 GLU A C 1
ATOM 1840 O O . GLU A 1 231 ? -23.754 -4.989 10.232 1.00 87.56 231 GLU A O 1
ATOM 1845 N N . GLU A 1 232 ? -23.988 -3.367 8.705 1.00 87.12 232 GLU A N 1
ATOM 1846 C CA . GLU A 1 232 ? -25.021 -4.081 7.955 1.00 87.12 232 GLU A CA 1
ATOM 1847 C C . GLU A 1 232 ? -24.472 -5.351 7.300 1.00 87.12 232 GLU A C 1
ATOM 1849 O O . GLU A 1 232 ? -25.155 -6.373 7.280 1.00 87.12 232 GLU A O 1
ATOM 1854 N N . VAL A 1 233 ? -23.207 -5.338 6.868 1.00 86.00 233 VAL A N 1
ATOM 1855 C CA . VAL A 1 233 ? -22.534 -6.538 6.355 1.00 86.00 233 VAL A CA 1
ATOM 1856 C C . VAL A 1 233 ? -22.465 -7.601 7.450 1.00 86.00 233 VAL A C 1
ATOM 1858 O O . VAL A 1 233 ? -22.833 -8.746 7.204 1.00 86.00 233 VAL A O 1
ATOM 1861 N N . CYS A 1 234 ? -22.112 -7.232 8.688 1.00 86.94 234 CYS A N 1
ATOM 1862 C CA . CYS A 1 234 ? -22.106 -8.167 9.820 1.00 86.94 234 CYS A CA 1
ATOM 1863 C C . CYS A 1 234 ? -23.491 -8.793 10.063 1.00 86.94 234 CYS A C 1
ATOM 1865 O O . CYS A 1 234 ? -23.598 -9.998 10.303 1.00 86.94 234 CYS A O 1
ATOM 1867 N N . LYS A 1 235 ? -24.562 -7.994 9.972 1.00 86.12 235 LYS A N 1
ATOM 1868 C CA . LYS A 1 235 ? -25.943 -8.474 10.159 1.00 86.12 235 LYS A CA 1
ATOM 1869 C C . LYS A 1 235 ? -26.359 -9.449 9.066 1.00 86.12 235 LYS A C 1
ATOM 1871 O O . LYS A 1 235 ? -26.917 -10.502 9.383 1.00 86.12 235 LYS A O 1
ATOM 1876 N N . VAL A 1 236 ? -26.073 -9.120 7.806 1.00 86.19 236 VAL A N 1
ATOM 1877 C CA . VAL A 1 236 ? -26.369 -9.983 6.653 1.00 86.19 236 VAL A CA 1
ATOM 1878 C C . VAL A 1 236 ? -25.566 -11.287 6.727 1.00 86.19 236 VAL A C 1
ATOM 1880 O O . VAL A 1 236 ? -26.115 -12.355 6.473 1.00 86.19 236 VAL A O 1
ATOM 1883 N N . MET A 1 237 ? -24.323 -11.232 7.216 1.00 83.44 237 MET A N 1
ATOM 1884 C CA . MET A 1 237 ? -23.478 -12.405 7.493 1.00 83.44 237 MET A CA 1
ATOM 1885 C C . MET A 1 237 ? -23.948 -13.258 8.690 1.00 83.44 237 MET A C 1
ATOM 1887 O O . MET A 1 237 ? -23.371 -14.310 8.967 1.00 83.44 237 MET A O 1
ATOM 1891 N N . GLY A 1 238 ? -25.007 -12.848 9.399 1.00 80.44 238 GLY A N 1
ATOM 1892 C CA . GLY A 1 238 ? -25.635 -13.623 10.472 1.00 80.44 238 GLY A CA 1
ATOM 1893 C C . GLY A 1 238 ? -25.148 -13.305 11.889 1.00 80.44 238 GLY A C 1
ATOM 1894 O O . GLY A 1 238 ? -25.614 -13.941 12.838 1.00 80.44 238 GLY A O 1
ATOM 1895 N N . CYS A 1 239 ? -24.279 -12.305 12.071 1.00 79.06 239 CYS A N 1
ATOM 1896 C CA . CYS A 1 239 ? -23.870 -11.805 13.385 1.00 79.06 239 CYS A CA 1
ATOM 1897 C C . CYS A 1 239 ? -24.995 -10.934 13.968 1.00 79.06 239 CYS A C 1
ATOM 1899 O O . CYS A 1 239 ? -24.978 -9.720 13.820 1.00 79.06 239 CYS A O 1
ATOM 1901 N N . LYS A 1 240 ? -26.022 -11.535 14.581 1.00 70.88 240 LYS A N 1
ATOM 1902 C CA . LYS A 1 240 ? -27.135 -10.765 15.175 1.00 70.88 240 LYS A CA 1
ATOM 1903 C C . LYS A 1 240 ? -26.768 -10.177 16.538 1.00 70.88 240 LYS A C 1
ATOM 1905 O O . LYS A 1 240 ? -26.785 -8.962 16.699 1.00 70.88 240 LYS A O 1
ATOM 1910 N N . ASP A 1 241 ? -26.412 -11.043 17.486 1.00 76.31 241 ASP A N 1
ATOM 1911 C CA . ASP A 1 241 ? -26.175 -10.661 18.887 1.00 76.31 241 ASP A CA 1
ATOM 1912 C C . ASP A 1 241 ? -24.679 -10.529 19.243 1.00 76.31 241 ASP A C 1
ATOM 1914 O O . ASP A 1 241 ? -24.352 -10.106 20.347 1.00 76.31 241 ASP A O 1
ATOM 1918 N N . ASP A 1 242 ? -23.769 -10.862 18.317 1.00 83.94 242 ASP A N 1
ATOM 1919 C CA . ASP A 1 242 ? -22.309 -10.851 18.529 1.00 83.94 242 ASP A CA 1
ATOM 1920 C C . ASP A 1 242 ? -21.608 -9.814 17.636 1.00 83.94 242 ASP A C 1
ATOM 1922 O O . ASP A 1 242 ? -20.652 -10.122 16.922 1.00 83.94 242 ASP A O 1
ATOM 1926 N N . ILE A 1 243 ? -22.115 -8.579 17.631 1.00 89.50 243 ILE A N 1
ATOM 1927 C CA . ILE A 1 243 ? -21.459 -7.452 16.957 1.00 89.50 243 ILE A CA 1
ATOM 1928 C C . ILE A 1 243 ? -20.701 -6.631 17.998 1.00 89.50 243 ILE A C 1
ATOM 1930 O O . ILE A 1 243 ? -21.300 -6.003 18.872 1.00 89.50 243 ILE A O 1
ATOM 1934 N N . PHE A 1 244 ? -19.377 -6.582 17.861 1.00 90.56 244 PHE A N 1
ATOM 1935 C CA . PHE A 1 244 ? -18.493 -5.836 18.755 1.00 90.56 244 PHE A CA 1
ATOM 1936 C C . PHE A 1 244 ? -17.990 -4.574 18.055 1.00 90.56 244 PHE A C 1
ATOM 1938 O O . PHE A 1 244 ? -17.182 -4.639 17.132 1.00 90.56 244 PHE A O 1
ATOM 1945 N N . ARG A 1 245 ? -18.476 -3.405 18.483 1.00 90.38 245 ARG A N 1
ATOM 1946 C CA . ARG A 1 245 ? -18.070 -2.121 17.896 1.00 90.38 245 ARG A CA 1
ATOM 1947 C C . ARG A 1 245 ? -16.753 -1.640 18.502 1.00 90.38 245 ARG A C 1
ATOM 1949 O O . ARG A 1 245 ? -16.703 -1.304 19.684 1.00 90.38 245 ARG A O 1
ATOM 1956 N N . VAL A 1 246 ? -15.716 -1.517 17.678 1.00 89.69 246 VAL A N 1
ATOM 1957 C CA . VAL A 1 246 ? -14.437 -0.912 18.074 1.00 89.69 246 VAL A CA 1
ATOM 1958 C C . VAL A 1 246 ? -14.566 0.615 18.008 1.00 89.69 246 VAL A C 1
ATOM 1960 O O . VAL A 1 246 ? -14.513 1.204 16.936 1.00 89.69 246 VAL A O 1
ATOM 1963 N N . GLN A 1 247 ? -14.771 1.264 19.157 1.00 90.25 247 GLN A N 1
ATOM 1964 C CA . GLN A 1 247 ? -14.936 2.727 19.245 1.00 90.25 247 GLN A CA 1
ATOM 1965 C C . GLN A 1 247 ? -13.616 3.481 19.033 1.00 90.25 247 GLN A C 1
ATOM 1967 O O . GLN A 1 247 ? -12.549 2.893 19.178 1.00 90.25 247 GLN A O 1
ATOM 1972 N N . ALA A 1 248 ? -13.640 4.787 18.761 1.00 92.00 248 ALA A N 1
ATOM 1973 C CA . ALA A 1 248 ? -12.429 5.612 18.840 1.00 92.00 248 ALA A CA 1
ATOM 1974 C C . ALA A 1 248 ? -11.812 5.578 20.257 1.00 92.00 248 ALA A C 1
ATOM 1976 O O . ALA A 1 248 ? -12.502 5.283 21.236 1.00 92.00 248 ALA A O 1
ATOM 1977 N N . LEU A 1 249 ? -10.508 5.851 20.371 1.00 92.31 249 LEU A N 1
ATOM 1978 C CA . LEU A 1 249 ? -9.845 5.960 21.673 1.00 92.31 249 LEU A CA 1
ATOM 1979 C C . LEU A 1 249 ? -10.436 7.126 22.470 1.00 92.31 249 LEU A C 1
ATOM 1981 O O . LEU A 1 249 ? -10.764 8.176 21.909 1.00 92.31 249 LEU A O 1
ATOM 1985 N N . ASN A 1 250 ? -10.528 6.961 23.789 1.00 94.12 250 ASN A N 1
ATOM 1986 C CA . ASN A 1 250 ? -10.864 8.084 24.662 1.00 94.12 250 ASN A CA 1
ATOM 1987 C C . ASN A 1 250 ? -9.712 9.109 24.694 1.00 94.12 250 ASN A C 1
ATOM 1989 O O . ASN A 1 250 ? -8.617 8.863 24.184 1.00 94.12 250 ASN A O 1
ATOM 1993 N N . LYS A 1 251 ? -9.959 10.286 25.277 1.00 94.56 251 LYS A N 1
ATOM 1994 C CA . LYS A 1 251 ? -8.995 11.398 25.262 1.00 94.56 251 LYS A CA 1
ATOM 1995 C C . LYS A 1 251 ? -7.678 11.039 25.942 1.00 94.56 251 LYS A C 1
ATOM 1997 O O . LYS A 1 251 ? -6.613 11.441 25.476 1.00 94.56 251 LYS A O 1
ATOM 2002 N N . GLU A 1 252 ? -7.751 10.285 27.030 1.00 92.31 252 GLU A N 1
ATOM 2003 C CA . GLU A 1 252 ? -6.604 9.865 27.820 1.00 92.31 252 GLU A CA 1
ATOM 2004 C C . GLU A 1 252 ? -5.725 8.885 27.031 1.00 92.31 252 GLU A C 1
ATOM 2006 O O . GLU A 1 252 ? -4.521 9.112 26.905 1.00 92.31 252 GLU A O 1
ATOM 2011 N N . GLU A 1 253 ? -6.327 7.853 26.436 1.00 92.56 253 GLU A N 1
ATOM 2012 C CA . GLU A 1 253 ? -5.659 6.857 25.589 1.00 92.56 253 GLU A CA 1
ATOM 2013 C C . GLU A 1 253 ? -5.100 7.488 24.305 1.00 92.56 253 GLU A C 1
ATOM 2015 O O . GLU A 1 253 ? -3.966 7.210 23.914 1.00 92.56 253 GLU A O 1
ATOM 2020 N N . ALA A 1 254 ? -5.852 8.392 23.670 1.00 93.44 254 ALA A N 1
ATOM 2021 C CA . ALA A 1 254 ? -5.416 9.121 22.480 1.00 93.44 254 ALA A CA 1
ATOM 2022 C C . ALA A 1 254 ? -4.192 10.004 22.767 1.00 93.44 254 ALA A C 1
ATOM 2024 O O . ALA A 1 254 ? -3.214 9.992 22.015 1.00 93.44 254 ALA A O 1
ATOM 2025 N N . TRP A 1 255 ? -4.212 10.740 23.883 1.00 92.25 255 TRP A N 1
ATOM 2026 C CA . TRP A 1 255 ? -3.069 11.532 24.335 1.00 92.25 255 TRP A CA 1
ATOM 2027 C C . TRP A 1 255 ? -1.864 10.651 24.672 1.00 92.25 255 TRP A C 1
ATOM 2029 O O . TRP A 1 255 ? -0.719 10.995 24.371 1.00 92.25 255 TRP A O 1
ATOM 2039 N N . GLU A 1 256 ? -2.103 9.500 25.293 1.00 90.62 256 GLU A N 1
ATOM 2040 C CA . GLU A 1 256 ? -1.059 8.540 25.614 1.00 90.62 256 GLU A CA 1
ATOM 2041 C C . GLU A 1 256 ? -0.405 7.944 24.356 1.00 90.62 256 GLU A C 1
ATOM 2043 O O . GLU A 1 256 ? 0.824 7.846 24.303 1.00 90.62 256 GLU A O 1
ATOM 2048 N N . LEU A 1 257 ? -1.198 7.615 23.330 1.00 91.12 257 LEU A N 1
ATOM 2049 C CA . LEU A 1 257 ? -0.704 7.173 22.025 1.00 91.12 257 LEU A CA 1
ATOM 2050 C C . LEU A 1 257 ? 0.134 8.259 21.342 1.00 91.12 257 LEU A C 1
ATOM 2052 O O . LEU A 1 257 ? 1.224 7.986 20.833 1.00 91.12 257 LEU A O 1
ATOM 2056 N N . PHE A 1 258 ? -0.352 9.501 21.354 1.00 90.81 258 PHE A N 1
ATOM 2057 C CA . PHE A 1 258 ? 0.359 10.624 20.755 1.00 90.81 258 PHE A CA 1
ATOM 2058 C C . PHE A 1 258 ? 1.710 10.859 21.435 1.00 90.81 258 PHE A C 1
ATOM 2060 O O . PHE A 1 258 ? 2.730 10.940 20.754 1.00 90.81 258 PHE A O 1
ATOM 2067 N N . ARG A 1 259 ? 1.748 10.881 22.776 1.00 87.75 259 ARG A N 1
ATOM 2068 C CA . ARG A 1 259 ? 3.000 11.009 23.542 1.00 87.75 259 ARG A CA 1
ATOM 2069 C C . ARG A 1 259 ? 3.990 9.894 23.225 1.00 87.75 259 ARG A C 1
ATOM 2071 O O . ARG A 1 259 ? 5.162 10.177 22.999 1.00 87.75 259 ARG A O 1
ATOM 2078 N N . ALA A 1 260 ? 3.523 8.649 23.141 1.00 87.62 260 ALA A N 1
ATOM 2079 C CA . ALA A 1 260 ? 4.370 7.527 22.740 1.00 87.62 260 ALA A CA 1
ATOM 2080 C C . ALA A 1 260 ? 4.917 7.686 21.306 1.00 87.62 260 ALA A C 1
ATOM 2082 O O . ALA A 1 260 ? 6.016 7.228 21.004 1.00 87.62 260 ALA A O 1
ATOM 2083 N N . THR A 1 261 ? 4.176 8.365 20.428 1.00 87.88 261 THR A N 1
ATOM 2084 C CA . THR A 1 261 ? 4.559 8.592 19.026 1.00 87.88 261 THR A CA 1
ATOM 2085 C C . THR A 1 261 ? 5.644 9.660 18.874 1.00 87.88 261 THR A C 1
ATOM 2087 O O . THR A 1 261 ? 6.575 9.469 18.079 1.00 87.88 261 THR A O 1
ATOM 2090 N N . VAL A 1 262 ? 5.504 10.776 19.600 1.00 85.06 262 VAL A N 1
ATOM 2091 C CA . VAL A 1 262 ? 6.344 11.984 19.471 1.00 85.06 262 VAL A CA 1
ATOM 2092 C C . VAL A 1 262 ? 7.492 12.064 20.486 1.00 85.06 262 VAL A C 1
ATOM 2094 O O . VAL A 1 262 ? 8.440 12.815 20.272 1.00 85.06 262 VAL A O 1
ATOM 2097 N N . GLY A 1 263 ? 7.437 11.268 21.557 1.00 77.94 263 GLY A N 1
ATOM 2098 C CA . GLY A 1 263 ? 8.409 11.258 22.651 1.00 77.94 263 GLY A CA 1
ATOM 2099 C C . GLY A 1 263 ? 8.004 12.129 23.850 1.00 77.94 263 GLY A C 1
ATOM 2100 O O . GLY A 1 263 ? 7.185 13.040 23.747 1.00 77.94 263 GLY A O 1
ATOM 2101 N N . GLU A 1 264 ? 8.605 11.850 25.012 1.00 67.31 264 GLU A N 1
ATOM 2102 C CA . GLU A 1 264 ? 8.263 12.474 26.307 1.00 67.31 264 GLU A CA 1
ATOM 2103 C C . GLU A 1 264 ? 8.771 13.922 26.472 1.00 67.31 264 GLU A C 1
ATOM 2105 O O . GLU A 1 264 ? 8.448 14.596 27.448 1.00 67.31 264 GLU A O 1
ATOM 2110 N N . SER A 1 265 ? 9.544 14.449 25.515 1.00 65.94 265 SER A N 1
ATOM 2111 C CA . SER A 1 265 ? 10.129 15.797 25.599 1.00 65.94 265 SER A CA 1
ATOM 2112 C C . SER A 1 265 ? 9.095 16.931 25.613 1.00 65.94 265 SER A C 1
ATOM 2114 O O . SER A 1 265 ? 9.429 18.041 26.035 1.00 65.94 265 SER A O 1
ATOM 2116 N N . LEU A 1 266 ? 7.847 16.658 25.207 1.00 70.62 266 LEU A N 1
ATOM 2117 C CA . LEU A 1 266 ? 6.733 17.612 25.227 1.00 70.62 266 LEU A CA 1
ATOM 2118 C C . LEU A 1 266 ? 6.350 18.089 26.633 1.00 70.62 266 LEU A C 1
ATOM 2120 O O . LEU A 1 266 ? 5.804 19.183 26.769 1.00 70.62 266 LEU A O 1
ATOM 2124 N N . ASP A 1 267 ? 6.636 17.306 27.674 1.00 67.00 267 ASP A N 1
ATOM 2125 C CA . ASP A 1 267 ? 6.229 17.642 29.044 1.00 67.00 267 ASP A CA 1
ATOM 2126 C C . ASP A 1 267 ? 7.056 18.801 29.643 1.00 67.00 267 ASP A C 1
ATOM 2128 O O . ASP A 1 267 ? 6.658 19.401 30.641 1.00 67.00 267 ASP A O 1
ATOM 2132 N N . ASN A 1 268 ? 8.167 19.180 28.998 1.00 75.50 268 ASN A N 1
ATOM 2133 C CA . ASN A 1 268 ? 9.029 20.285 29.428 1.00 75.50 268 ASN A CA 1
ATOM 2134 C C . ASN A 1 268 ? 8.558 21.674 28.947 1.00 75.50 268 ASN A C 1
ATOM 2136 O O . ASN A 1 268 ? 9.055 22.682 29.448 1.00 75.50 268 ASN A O 1
ATOM 2140 N N . ASP A 1 269 ? 7.616 21.749 27.998 1.00 82.62 269 ASP A N 1
ATOM 2141 C CA . ASP A 1 269 ? 7.041 23.005 27.490 1.00 82.62 269 ASP A CA 1
ATOM 2142 C C . ASP A 1 269 ? 5.504 22.979 27.623 1.00 82.62 269 ASP A C 1
ATOM 2144 O O . ASP A 1 269 ? 4.807 22.398 26.784 1.00 82.62 269 ASP A O 1
ATOM 2148 N N . PRO A 1 270 ? 4.938 23.619 28.667 1.00 83.94 270 PRO A N 1
ATOM 2149 C CA . PRO A 1 270 ? 3.497 23.611 28.917 1.00 83.94 270 PRO A CA 1
ATOM 2150 C C . PRO A 1 270 ? 2.646 24.207 27.786 1.00 83.94 270 PRO A C 1
ATOM 2152 O O . PRO A 1 270 ? 1.510 23.776 27.583 1.00 83.94 270 PRO A O 1
ATOM 2155 N N . ASP A 1 271 ? 3.164 25.194 27.052 1.00 83.75 271 ASP A N 1
ATOM 2156 C CA . ASP A 1 271 ? 2.419 25.842 25.966 1.00 83.75 271 ASP A CA 1
ATOM 2157 C C . ASP A 1 271 ? 2.408 24.938 24.726 1.00 83.75 271 ASP A C 1
ATOM 2159 O O . ASP A 1 271 ? 1.362 24.731 24.106 1.00 83.75 271 ASP A O 1
ATOM 2163 N N . LEU A 1 272 ? 3.544 24.302 24.418 1.00 86.62 272 LEU A N 1
ATOM 2164 C CA . LEU A 1 272 ? 3.614 23.284 23.370 1.00 86.62 272 LEU A CA 1
ATOM 2165 C C . LEU A 1 272 ? 2.732 22.070 23.698 1.00 86.62 272 LEU A C 1
ATOM 2167 O O . LEU A 1 272 ? 1.990 21.611 22.832 1.00 86.62 272 LEU A O 1
ATOM 2171 N N . SER A 1 273 ? 2.739 21.603 24.951 1.00 88.69 273 SER A N 1
ATOM 2172 C CA . SER A 1 273 ? 1.876 20.515 25.435 1.00 88.69 273 SER A CA 1
ATOM 2173 C C . SER A 1 273 ? 0.387 20.842 25.264 1.00 88.69 273 SER A C 1
ATOM 2175 O O . SER A 1 273 ? -0.400 19.995 24.833 1.00 88.69 273 SER A O 1
ATOM 2177 N N . HIS A 1 274 ? -0.016 22.091 25.523 1.00 91.12 274 HIS A N 1
ATOM 2178 C CA . HIS A 1 274 ? -1.386 22.541 25.280 1.00 91.12 274 HIS A CA 1
ATOM 2179 C C . HIS A 1 274 ? -1.752 22.504 23.786 1.00 91.12 274 HIS A C 1
ATOM 2181 O O . HIS A 1 274 ? -2.808 21.982 23.429 1.00 91.12 274 HIS A O 1
ATOM 2187 N N . VAL A 1 275 ? -0.885 23.009 22.899 1.00 93.38 275 VAL A N 1
ATOM 2188 C CA . VAL A 1 275 ? -1.112 22.943 21.442 1.00 93.38 275 VAL A CA 1
ATOM 2189 C C . VAL A 1 275 ? -1.172 21.491 20.957 1.00 93.38 275 VAL A C 1
ATOM 2191 O O . VAL A 1 275 ? -2.058 21.152 20.178 1.00 93.38 275 VAL A O 1
ATOM 2194 N N . ALA A 1 276 ? -0.289 20.624 21.453 1.00 92.50 276 ALA A N 1
ATOM 2195 C CA . ALA A 1 276 ? -0.268 19.203 21.122 1.00 92.50 276 ALA A CA 1
ATOM 2196 C C . ALA A 1 276 ? -1.591 18.507 21.477 1.00 92.50 276 ALA A C 1
ATOM 2198 O O . ALA A 1 276 ? -2.141 17.785 20.652 1.00 92.50 276 ALA A O 1
ATOM 2199 N N . LYS A 1 277 ? -2.155 18.770 22.664 1.00 93.94 277 LYS A N 1
ATOM 2200 C CA . LYS A 1 277 ? -3.465 18.222 23.059 1.00 93.94 277 LYS A CA 1
ATOM 2201 C C . LYS A 1 277 ? -4.590 18.667 22.128 1.00 93.94 277 LYS A C 1
ATOM 2203 O O . LYS A 1 277 ? -5.410 17.842 21.744 1.00 93.94 277 LYS A O 1
ATOM 2208 N N . LEU A 1 278 ? -4.591 19.937 21.715 1.00 95.75 278 LEU A N 1
ATOM 2209 C CA . LEU A 1 278 ? -5.568 20.434 20.744 1.00 95.75 278 LEU A CA 1
ATOM 2210 C C . LEU A 1 278 ? -5.439 19.734 19.385 1.00 95.75 278 LEU A C 1
ATOM 2212 O O . LEU A 1 278 ? -6.451 19.470 18.752 1.00 95.75 278 LEU A O 1
ATOM 2216 N N . ILE A 1 279 ? -4.221 19.409 18.943 1.00 95.50 279 ILE A N 1
ATOM 2217 C CA . ILE A 1 279 ? -4.002 18.632 17.711 1.00 95.50 279 ILE A CA 1
ATOM 2218 C C . ILE A 1 279 ? -4.557 17.209 17.858 1.00 95.50 279 ILE A C 1
ATOM 2220 O O . ILE A 1 279 ? -5.218 16.711 16.949 1.00 95.50 279 ILE A O 1
ATOM 2224 N N . VAL A 1 280 ? -4.340 16.560 19.006 1.00 95.81 280 VAL A N 1
ATOM 2225 C CA . VAL A 1 280 ? -4.893 15.222 19.283 1.00 95.81 280 VAL A CA 1
ATOM 2226 C C . VAL A 1 280 ? -6.424 15.235 19.291 1.00 95.81 280 VAL A C 1
ATOM 2228 O O . VAL A 1 280 ? -7.040 14.310 18.762 1.00 95.81 280 VAL A O 1
ATOM 2231 N N . ASP A 1 281 ? -7.046 16.295 19.813 1.00 96.06 281 ASP A N 1
ATOM 2232 C CA . ASP A 1 281 ? -8.503 16.477 19.766 1.00 96.06 281 ASP A CA 1
ATOM 2233 C C . ASP A 1 281 ? -9.040 16.599 18.320 1.00 96.06 281 ASP A C 1
ATOM 2235 O O . ASP A 1 281 ? -10.177 16.198 18.046 1.00 96.06 281 ASP A O 1
ATOM 2239 N N . GLU A 1 282 ? -8.242 17.108 17.373 1.00 96.06 282 GLU A N 1
ATOM 2240 C CA . GLU A 1 282 ? -8.600 17.105 15.944 1.00 96.06 282 GLU A CA 1
ATOM 2241 C C . GLU A 1 282 ? -8.473 15.717 15.299 1.00 96.06 282 GLU A C 1
ATOM 2243 O O . GLU A 1 282 ? -9.156 15.442 14.320 1.00 96.06 282 GLU A O 1
ATOM 2248 N N . CYS A 1 283 ? -7.692 14.799 15.880 1.00 94.50 283 CYS A N 1
ATOM 2249 C CA . CYS A 1 283 ? -7.560 13.417 15.396 1.00 94.50 283 CYS A CA 1
ATOM 2250 C C . CYS A 1 283 ? -8.723 12.498 15.834 1.00 94.50 283 CYS A C 1
ATOM 2252 O O . CYS A 1 283 ? -8.722 11.311 15.510 1.00 94.50 283 CYS A O 1
ATOM 2254 N N . LYS A 1 284 ? -9.674 13.012 16.633 1.00 94.06 284 LYS A N 1
ATOM 2255 C CA . LYS A 1 284 ? -10.903 12.326 17.097 1.00 94.06 284 LYS A CA 1
ATOM 2256 C C . LYS A 1 284 ? -10.691 10.932 17.704 1.00 94.06 284 LYS A C 1
ATOM 2258 O O . LYS A 1 284 ? -11.562 10.074 17.616 1.00 94.06 284 LYS A O 1
ATOM 2263 N N . GLY A 1 285 ? -9.542 10.696 18.338 1.00 92.38 285 GLY A N 1
ATOM 2264 C CA . GLY A 1 285 ? -9.239 9.402 18.962 1.00 92.38 285 GLY A CA 1
ATOM 2265 C C . GLY A 1 285 ? -8.933 8.272 17.969 1.00 92.38 285 GLY A C 1
ATOM 2266 O O . GLY A 1 285 ? -8.898 7.108 18.368 1.00 92.38 285 GLY A O 1
ATOM 2267 N N . LEU A 1 286 ? -8.716 8.577 16.685 1.00 91.75 286 LEU A N 1
ATOM 2268 C CA . LEU A 1 286 ? -8.440 7.581 15.649 1.00 91.75 286 LEU A CA 1
ATOM 2269 C C . LEU A 1 286 ? -6.933 7.265 15.602 1.00 91.75 286 LEU A C 1
ATOM 2271 O O . LEU A 1 286 ? -6.141 8.162 15.304 1.00 91.75 286 LEU A O 1
ATOM 2275 N N . PRO A 1 287 ? -6.501 6.014 15.875 1.00 91.12 287 PRO A N 1
ATOM 2276 C CA . PRO A 1 287 ? -5.080 5.690 16.019 1.00 91.12 287 PRO A CA 1
ATOM 2277 C C . PRO A 1 287 ? -4.223 6.054 14.805 1.00 91.12 287 PRO A C 1
ATOM 2279 O O . PRO A 1 287 ? -3.159 6.644 14.974 1.00 91.12 287 PRO A O 1
ATOM 2282 N N . ILE A 1 288 ? -4.703 5.761 13.591 1.00 90.00 288 ILE A N 1
ATOM 2283 C CA . ILE A 1 288 ? -3.976 6.072 12.354 1.00 90.00 288 ILE A CA 1
ATOM 2284 C C . ILE A 1 288 ? -3.759 7.584 12.201 1.00 90.00 288 ILE A C 1
ATOM 2286 O O . ILE A 1 288 ? -2.639 8.019 11.969 1.00 90.00 288 ILE A O 1
ATOM 2290 N N . ALA A 1 289 ? -4.785 8.401 12.463 1.00 92.44 289 ALA A N 1
ATOM 2291 C CA . ALA A 1 289 ? -4.687 9.858 12.414 1.00 92.44 289 ALA A CA 1
ATOM 2292 C C . ALA A 1 289 ? -3.690 10.402 13.454 1.00 92.44 289 ALA A C 1
ATOM 2294 O O . ALA A 1 289 ? -2.822 11.208 13.119 1.00 92.44 289 ALA A O 1
ATOM 2295 N N . ILE A 1 290 ? -3.769 9.908 14.696 1.00 93.38 290 ILE A N 1
ATOM 2296 C CA . ILE A 1 290 ? -2.886 10.308 15.801 1.00 93.38 290 ILE A CA 1
ATOM 2297 C C . ILE A 1 290 ? -1.421 10.006 15.472 1.00 93.38 290 ILE A C 1
ATOM 2299 O O . ILE A 1 290 ? -0.560 10.875 15.635 1.00 93.38 290 ILE A O 1
ATOM 2303 N N . ILE A 1 291 ? -1.133 8.782 15.015 1.00 91.38 291 ILE A N 1
ATOM 2304 C CA . ILE A 1 291 ? 0.233 8.345 14.711 1.00 91.38 291 ILE A CA 1
ATOM 2305 C C . ILE A 1 291 ? 0.781 9.140 13.525 1.00 91.38 291 ILE A C 1
ATOM 2307 O O . ILE A 1 291 ? 1.878 9.693 13.617 1.00 91.38 291 ILE A O 1
ATOM 2311 N N . THR A 1 292 ? 0.015 9.249 12.437 1.00 90.00 292 THR A N 1
ATOM 2312 C CA . THR A 1 292 ? 0.441 9.945 11.219 1.00 90.00 292 THR A CA 1
ATOM 2313 C C . THR A 1 292 ? 0.705 11.431 11.484 1.00 90.00 292 THR A C 1
ATOM 2315 O O . THR A 1 292 ? 1.770 11.930 11.124 1.00 90.00 292 THR A O 1
ATOM 2318 N N . VAL A 1 293 ? -0.176 12.138 12.205 1.00 93.75 293 VAL A N 1
ATOM 2319 C CA . VAL A 1 293 ? 0.048 13.552 12.567 1.00 93.75 293 VAL A CA 1
ATOM 2320 C C . VAL A 1 293 ? 1.220 13.707 13.533 1.00 93.75 293 VAL A C 1
ATOM 2322 O O . VAL A 1 293 ? 2.065 14.581 13.336 1.00 93.75 293 VAL A O 1
ATOM 2325 N N . GLY A 1 294 ? 1.325 12.848 14.551 1.00 92.06 294 GLY A N 1
ATOM 2326 C CA . GLY A 1 294 ? 2.449 12.875 15.486 1.00 92.06 294 GLY A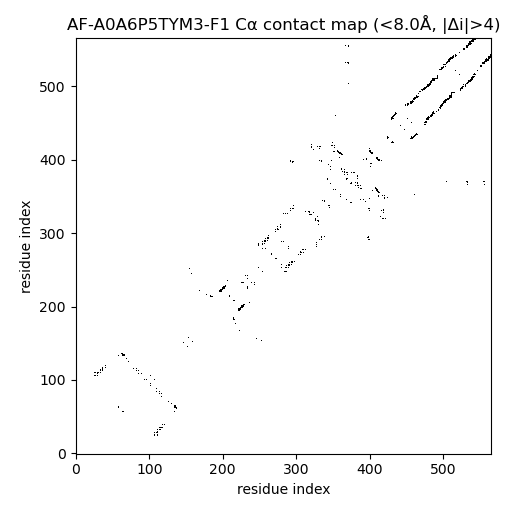 CA 1
ATOM 2327 C C . GLY A 1 294 ? 3.792 12.710 14.772 1.00 92.06 294 GLY A C 1
ATOM 2328 O O . GLY A 1 294 ? 4.707 13.511 14.966 1.00 92.06 294 GLY A O 1
ATOM 2329 N N . LYS A 1 295 ? 3.903 11.724 13.873 1.00 91.00 295 LYS A N 1
ATOM 2330 C CA . LYS A 1 295 ? 5.111 11.522 13.063 1.00 91.00 295 LYS A CA 1
ATOM 2331 C C . LYS A 1 295 ? 5.346 12.650 12.060 1.00 91.00 295 LYS A C 1
ATOM 2333 O O . LYS A 1 295 ? 6.504 12.989 11.832 1.00 91.00 295 LYS A O 1
ATOM 2338 N N . ALA A 1 296 ? 4.305 13.264 11.495 1.00 91.75 296 ALA A N 1
ATOM 2339 C CA . ALA A 1 296 ? 4.410 14.431 10.609 1.00 91.75 296 ALA A CA 1
ATOM 2340 C C . ALA A 1 296 ? 4.967 15.685 11.303 1.00 91.75 296 ALA A C 1
ATOM 2342 O O . ALA A 1 296 ? 5.575 16.542 10.662 1.00 91.75 296 ALA A O 1
ATOM 2343 N N . LEU A 1 297 ? 4.786 15.792 12.618 1.00 90.12 297 LEU A N 1
ATOM 2344 C CA . LEU A 1 297 ? 5.302 16.907 13.408 1.00 90.12 297 LEU A CA 1
ATOM 2345 C C . LEU A 1 297 ? 6.732 16.685 13.907 1.00 90.12 297 LEU A C 1
ATOM 2347 O O . LEU A 1 297 ? 7.347 17.627 14.382 1.00 90.12 297 LEU A O 1
ATOM 2351 N N . LEU A 1 298 ? 7.320 15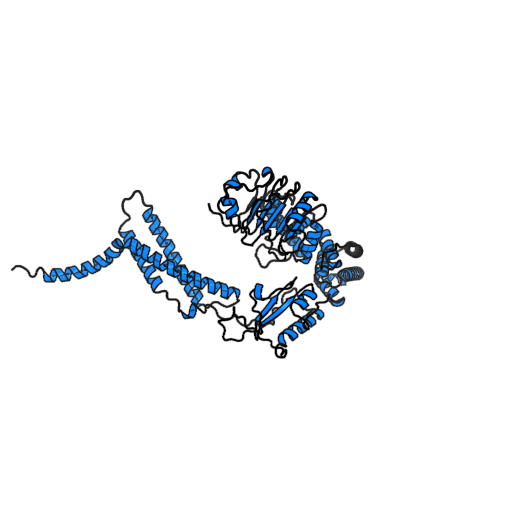.496 13.769 1.00 85.81 298 LEU A N 1
ATOM 2352 C CA . LEU A 1 298 ? 8.733 15.276 14.104 1.00 85.81 298 LEU A CA 1
ATOM 2353 C C . LEU A 1 298 ? 9.663 15.565 12.909 1.00 85.81 298 LEU A C 1
ATOM 2355 O O . LEU A 1 298 ? 9.269 15.343 11.774 1.00 85.81 298 LEU A O 1
ATOM 2359 N N . PRO A 1 299 ? 10.905 16.038 13.099 1.00 72.38 299 PRO A N 1
ATOM 2360 C CA . PRO A 1 299 ? 11.553 16.396 14.357 1.00 72.38 299 PRO A CA 1
ATOM 2361 C C . PRO A 1 299 ? 11.290 17.863 14.755 1.00 72.38 299 PRO A C 1
ATOM 2363 O O . PRO A 1 299 ? 12.186 18.499 15.303 1.00 72.38 299 PRO A O 1
ATOM 2366 N N . SER A 1 300 ? 10.129 18.448 14.426 1.00 72.31 300 SER A N 1
ATOM 2367 C CA . SER A 1 300 ? 9.877 19.874 14.664 1.00 72.31 300 SER A CA 1
ATOM 2368 C C . SER A 1 300 ? 10.107 20.252 16.123 1.00 72.31 300 SER A C 1
ATOM 2370 O O . SER A 1 300 ? 9.473 19.713 17.030 1.00 72.31 300 SER A O 1
ATOM 2372 N N . ASN A 1 301 ? 10.962 21.251 16.329 1.00 64.50 301 ASN A N 1
ATOM 2373 C CA . ASN A 1 301 ? 11.242 21.827 17.644 1.00 64.50 301 ASN A CA 1
ATOM 2374 C C . ASN A 1 301 ? 10.552 23.191 17.831 1.00 64.50 301 ASN A C 1
ATOM 2376 O O . ASN A 1 301 ? 10.800 23.890 18.812 1.00 64.50 301 ASN A O 1
ATOM 2380 N N . GLY A 1 302 ? 9.733 23.616 16.862 1.00 76.94 302 GLY A N 1
ATOM 2381 C CA . GLY A 1 302 ? 9.208 24.974 16.786 1.00 76.94 302 GLY A CA 1
ATOM 2382 C C . GLY A 1 302 ? 7.721 25.054 17.106 1.00 76.94 302 GLY A C 1
ATOM 2383 O O . GLY A 1 302 ? 6.886 24.633 16.314 1.00 76.94 302 GLY A O 1
ATOM 2384 N N . LYS A 1 303 ? 7.358 25.725 18.202 1.00 85.25 303 LYS A N 1
ATOM 2385 C CA . LYS A 1 303 ? 5.958 26.009 18.581 1.00 85.25 303 LYS A CA 1
ATOM 2386 C C . LYS A 1 303 ? 5.101 26.602 17.454 1.00 85.25 303 LYS A C 1
ATOM 2388 O O . LYS A 1 303 ? 3.899 26.350 17.389 1.00 85.25 303 LYS A O 1
ATOM 2393 N N . HIS A 1 304 ? 5.697 27.408 16.577 1.00 89.56 304 HIS A N 1
ATOM 2394 C CA . HIS A 1 304 ? 4.994 27.985 15.432 1.00 89.56 304 HIS A CA 1
ATOM 2395 C C . HIS A 1 304 ? 4.536 26.921 14.432 1.00 89.56 304 HIS A C 1
ATOM 2397 O O . HIS A 1 304 ? 3.404 26.997 13.971 1.00 89.56 304 HIS A O 1
ATOM 2403 N N . GLU A 1 305 ? 5.347 25.898 14.162 1.00 89.25 305 GLU A N 1
ATOM 2404 C CA . GLU A 1 305 ? 4.990 24.822 13.229 1.00 89.25 305 GLU A CA 1
ATOM 2405 C C . GLU A 1 305 ? 3.809 23.992 13.743 1.00 89.25 305 GLU A C 1
ATOM 2407 O O . GLU A 1 305 ? 2.916 23.642 12.972 1.00 89.25 305 GLU A O 1
ATOM 2412 N N . TRP A 1 306 ? 3.758 23.751 15.056 1.00 92.44 306 TRP A N 1
ATOM 2413 C CA . TRP A 1 306 ? 2.642 23.071 15.715 1.00 92.44 306 TRP A CA 1
ATOM 2414 C C . TRP A 1 306 ? 1.355 23.902 15.660 1.00 92.44 306 TRP A C 1
ATOM 2416 O O . TRP A 1 306 ? 0.284 23.376 15.368 1.00 92.44 306 TRP A O 1
ATOM 2426 N N . LYS A 1 307 ? 1.446 25.221 15.882 1.00 93.69 307 LYS A N 1
ATOM 2427 C CA . LYS A 1 307 ? 0.294 26.128 15.742 1.00 93.69 307 LYS A CA 1
ATOM 2428 C C . LYS A 1 307 ? -0.213 26.204 14.303 1.00 93.69 307 LYS A C 1
ATOM 2430 O O . LYS A 1 307 ? -1.425 26.230 14.106 1.00 93.69 307 LYS A O 1
ATOM 2435 N N . THR A 1 308 ? 0.688 26.214 13.322 1.00 94.44 308 THR A N 1
ATOM 2436 C CA . THR A 1 308 ? 0.326 26.156 11.900 1.00 94.44 308 THR A CA 1
ATOM 2437 C C . THR A 1 308 ? -0.400 24.853 11.581 1.00 94.44 308 THR A C 1
ATOM 2439 O O . THR A 1 308 ? -1.492 24.902 11.030 1.00 94.44 308 THR A O 1
ATOM 2442 N N . ALA A 1 309 ? 0.131 23.709 12.020 1.00 94.81 309 ALA A N 1
ATOM 2443 C CA . ALA A 1 309 ? -0.514 22.413 11.817 1.00 94.81 309 ALA A CA 1
ATOM 2444 C C . ALA A 1 309 ? -1.909 22.338 12.458 1.00 94.81 309 ALA A C 1
ATOM 2446 O O . ALA A 1 309 ? -2.857 21.870 11.835 1.00 94.81 309 ALA A O 1
ATOM 2447 N N . LEU A 1 310 ? -2.063 22.852 13.683 1.00 96.38 310 LEU A N 1
ATOM 2448 C CA . LEU A 1 310 ? -3.368 22.938 14.341 1.00 96.38 310 LEU A CA 1
ATOM 2449 C C . LEU A 1 310 ? -4.357 23.794 13.539 1.00 96.38 310 LEU A C 1
ATOM 2451 O O . LEU A 1 310 ? -5.529 23.442 13.420 1.00 96.38 310 LEU A O 1
ATOM 2455 N N . HIS A 1 311 ? -3.897 24.928 13.011 1.00 96.00 311 HIS A N 1
ATOM 2456 C CA . HIS A 1 311 ? -4.719 25.794 12.174 1.00 96.00 311 HIS A CA 1
ATOM 2457 C C . HIS A 1 311 ? -5.131 25.086 10.873 1.00 96.00 311 HIS A C 1
ATOM 2459 O O . HIS A 1 311 ? -6.301 25.127 10.505 1.00 96.00 311 HIS A O 1
ATOM 2465 N N . GLU A 1 312 ? -4.202 24.406 10.200 1.00 95.06 312 GLU A N 1
ATOM 2466 C CA . GLU A 1 312 ? -4.466 23.629 8.980 1.00 95.06 312 GLU A CA 1
ATOM 2467 C C . GLU A 1 312 ? -5.497 22.516 9.217 1.00 95.06 312 GLU A C 1
ATOM 2469 O O . GLU A 1 312 ? -6.409 22.360 8.410 1.00 95.06 312 GLU A O 1
ATOM 2474 N N . LEU A 1 313 ? -5.421 21.802 10.346 1.00 95.75 313 LEU A N 1
ATOM 2475 C CA . LEU A 1 313 ? -6.403 20.772 10.708 1.00 95.75 313 LEU A CA 1
ATOM 2476 C C . LEU A 1 313 ? -7.796 21.366 10.950 1.00 95.75 313 LEU A C 1
ATOM 2478 O O . LEU A 1 313 ? -8.773 20.898 10.364 1.00 95.75 313 LEU A O 1
ATOM 2482 N N . LYS A 1 314 ? -7.887 22.440 11.744 1.00 94.50 314 LYS A N 1
ATOM 2483 C CA . LYS A 1 314 ? -9.162 23.103 12.084 1.00 94.50 314 LYS A CA 1
ATOM 2484 C C . LYS A 1 314 ? -9.882 23.723 10.895 1.00 94.50 314 LYS A C 1
ATOM 2486 O O . LYS A 1 314 ? -11.102 23.855 10.917 1.00 94.50 314 LYS A O 1
ATOM 2491 N N . HIS A 1 315 ? -9.124 24.149 9.893 1.00 92.56 315 HIS A N 1
ATOM 2492 C CA . HIS A 1 315 ? -9.644 24.806 8.697 1.00 92.56 315 HIS A CA 1
ATOM 2493 C C . HIS A 1 315 ? -9.529 23.923 7.449 1.00 92.56 315 HIS A C 1
ATOM 2495 O O . HIS A 1 315 ? -9.606 24.425 6.327 1.00 92.56 315 HIS A O 1
ATOM 2501 N N . SER A 1 316 ? -9.338 22.616 7.641 1.00 91.00 316 SER A N 1
ATOM 2502 C CA . SER A 1 316 ? -9.271 21.654 6.549 1.00 91.00 316 SER A CA 1
ATOM 2503 C C . SER A 1 316 ? -10.622 21.513 5.841 1.00 91.00 316 SER A C 1
ATOM 2505 O O . SER A 1 316 ? -11.689 21.644 6.442 1.00 91.00 316 SER A O 1
ATOM 2507 N N . LEU A 1 317 ? -10.565 21.244 4.538 1.00 87.94 317 LEU A N 1
ATOM 2508 C CA . LEU A 1 317 ? -11.719 20.905 3.708 1.00 87.94 317 LEU A CA 1
ATOM 2509 C C . LEU A 1 317 ? -11.520 19.469 3.216 1.00 87.94 317 LEU A C 1
ATOM 2511 O O . LEU A 1 317 ? -10.895 19.268 2.168 1.00 87.94 317 LEU A O 1
ATOM 2515 N N . PRO A 1 318 ? -11.930 18.471 4.016 1.00 88.38 318 PRO A N 1
ATOM 2516 C CA . PRO A 1 318 ? -11.729 17.078 3.669 1.00 88.38 318 PRO A CA 1
ATOM 2517 C C . PRO A 1 318 ? -12.586 16.680 2.474 1.00 88.38 318 PRO A C 1
ATOM 2519 O O . PRO A 1 318 ? -13.721 17.132 2.318 1.00 88.38 318 PRO A O 1
ATOM 2522 N N . GLU A 1 319 ? -12.028 15.815 1.636 1.00 88.31 319 GLU A N 1
ATOM 2523 C CA . GLU A 1 319 ? -12.803 15.185 0.577 1.00 88.31 319 GLU A CA 1
ATOM 2524 C C . GLU A 1 319 ? -13.709 14.103 1.141 1.00 88.31 319 GLU A C 1
ATOM 2526 O O . GLU A 1 319 ? -13.372 13.429 2.115 1.00 88.31 319 GLU A O 1
ATOM 2531 N N . ASN A 1 320 ? -14.853 13.915 0.491 1.00 87.56 320 ASN A N 1
ATOM 2532 C CA . ASN A 1 320 ? -15.769 12.849 0.851 1.00 87.56 320 ASN A CA 1
ATOM 2533 C C . ASN A 1 320 ? -15.301 11.529 0.227 1.00 87.56 320 ASN A C 1
ATOM 2535 O O . ASN A 1 320 ? -15.582 11.259 -0.942 1.00 87.56 320 ASN A O 1
ATOM 2539 N N . ILE A 1 321 ? -14.591 10.719 1.010 1.00 86.44 321 ILE A N 1
ATOM 2540 C CA . ILE A 1 321 ? -14.259 9.339 0.653 1.00 86.44 321 ILE A CA 1
ATOM 2541 C C . ILE A 1 321 ? -15.283 8.421 1.342 1.00 86.44 321 ILE A C 1
ATOM 2543 O O . ILE A 1 321 ? -15.378 8.445 2.572 1.00 86.44 321 ILE A O 1
ATOM 2547 N N . PRO A 1 322 ? -16.076 7.628 0.593 1.00 80.38 322 PRO A N 1
ATOM 2548 C CA . PRO A 1 322 ? -17.089 6.756 1.180 1.00 80.38 322 PRO A CA 1
ATOM 2549 C C . PRO A 1 322 ? -16.515 5.831 2.260 1.00 80.38 322 PRO A C 1
ATOM 2551 O O . PRO A 1 322 ? -15.538 5.129 2.028 1.00 80.38 322 PRO A O 1
ATOM 2554 N N . GLY A 1 323 ? -17.139 5.817 3.440 1.00 78.38 323 GLY A N 1
ATOM 2555 C CA . GLY A 1 323 ? -16.706 4.973 4.558 1.00 78.38 323 GLY A CA 1
ATOM 2556 C C . GLY A 1 323 ? -15.480 5.485 5.325 1.00 78.38 323 GLY A C 1
ATOM 2557 O O . GLY A 1 323 ? -15.001 4.778 6.209 1.00 78.38 323 GLY A O 1
ATOM 2558 N N . MET A 1 324 ? -14.987 6.693 5.026 1.00 86.69 324 MET A N 1
ATOM 2559 C CA . MET A 1 324 ? -13.888 7.334 5.750 1.00 86.69 324 MET A CA 1
ATOM 2560 C C . MET A 1 324 ? -14.378 8.543 6.553 1.00 86.69 324 MET A C 1
ATOM 2562 O O . MET A 1 324 ? -15.094 9.399 6.036 1.00 86.69 324 MET A O 1
ATOM 2566 N N . GLU A 1 325 ? -13.929 8.646 7.805 1.00 86.62 325 GLU A N 1
ATOM 2567 C CA . GLU A 1 325 ? -14.147 9.843 8.621 1.00 86.62 325 GLU A CA 1
ATOM 2568 C C . GLU A 1 325 ? -13.355 11.039 8.051 1.00 86.62 325 GLU A C 1
ATOM 2570 O O . GLU A 1 325 ? -12.153 10.901 7.786 1.00 86.62 325 GLU A O 1
ATOM 2575 N N . PRO A 1 326 ? -13.968 12.227 7.885 1.00 89.88 326 PRO A N 1
ATOM 2576 C CA . PRO A 1 326 ? -13.318 13.375 7.249 1.00 89.88 326 PRO A CA 1
ATOM 2577 C C . PRO A 1 326 ? -12.007 13.803 7.929 1.00 89.88 326 PRO A C 1
ATOM 2579 O O . PRO A 1 326 ? -11.052 14.217 7.268 1.00 89.88 326 PRO A O 1
ATOM 2582 N N . GLU A 1 327 ? -11.918 13.662 9.250 1.00 89.88 327 GLU A N 1
ATOM 2583 C CA . GLU A 1 327 ? -10.730 14.010 10.028 1.00 89.88 327 GLU A CA 1
ATOM 2584 C C . GLU A 1 327 ? -9.524 13.124 9.700 1.00 89.88 327 GLU A C 1
ATOM 2586 O O . GLU A 1 327 ? -8.384 13.591 9.771 1.00 89.88 327 GLU A O 1
ATOM 2591 N N . VAL A 1 328 ? -9.748 11.873 9.285 1.00 90.88 328 VAL A N 1
ATOM 2592 C CA . VAL A 1 328 ? -8.676 10.960 8.860 1.00 90.88 328 VAL A CA 1
ATOM 2593 C C . VAL A 1 328 ? -8.026 11.468 7.582 1.00 90.88 328 VAL A C 1
ATOM 2595 O O . VAL A 1 328 ? -6.796 11.553 7.517 1.00 90.88 328 VAL A O 1
ATOM 2598 N N . TYR A 1 329 ? -8.840 11.882 6.606 1.00 95.06 329 TYR A N 1
ATOM 2599 C CA . TYR A 1 329 ? -8.343 12.506 5.385 1.00 95.06 329 TYR A CA 1
ATOM 2600 C C . TYR A 1 329 ? -7.496 13.736 5.716 1.00 95.06 329 TYR A C 1
ATOM 2602 O O . TYR A 1 329 ? -6.360 13.842 5.253 1.00 95.06 329 TYR A O 1
ATOM 2610 N N . SER A 1 330 ? -8.004 14.639 6.561 1.00 95.25 330 SER A N 1
ATOM 2611 C CA . SER A 1 330 ? -7.287 15.864 6.938 1.00 95.25 330 SER A CA 1
ATOM 2612 C C . SER A 1 330 ? -5.951 15.580 7.629 1.00 95.25 330 SER A C 1
ATOM 2614 O O . SER A 1 330 ? -4.951 16.232 7.327 1.00 95.25 330 SER A O 1
ATOM 2616 N N . CYS A 1 331 ? -5.906 14.581 8.510 1.00 95.06 331 CYS A N 1
ATOM 2617 C CA . CYS A 1 331 ? -4.698 14.178 9.227 1.00 95.06 331 CYS A CA 1
ATOM 2618 C C . CYS A 1 331 ? -3.630 13.577 8.299 1.00 95.06 331 CYS A C 1
ATOM 2620 O O . CYS A 1 331 ? -2.459 13.963 8.358 1.00 95.06 331 CYS A O 1
ATOM 2622 N N . ILE A 1 332 ? -4.022 12.663 7.409 1.00 95.75 332 ILE A N 1
ATOM 2623 C CA . ILE A 1 332 ? -3.096 12.040 6.451 1.00 95.75 332 ILE A CA 1
ATOM 2624 C C . ILE A 1 332 ? -2.643 13.067 5.408 1.00 95.75 332 ILE A C 1
ATOM 2626 O O . ILE A 1 332 ? -1.453 13.140 5.093 1.00 95.75 332 ILE A O 1
ATOM 2630 N N . LYS A 1 333 ? -3.554 13.927 4.935 1.00 96.50 333 LYS A N 1
ATOM 2631 C CA . LYS A 1 333 ? -3.226 15.025 4.023 1.00 96.50 333 LYS A CA 1
ATOM 2632 C C . LYS A 1 333 ? -2.221 16.000 4.637 1.00 96.50 333 LYS A C 1
ATOM 2634 O O . LYS A 1 333 ? -1.265 16.360 3.957 1.00 96.50 333 LYS A O 1
ATOM 2639 N N . LEU A 1 334 ? -2.379 16.378 5.908 1.00 95.75 334 LEU A N 1
ATOM 2640 C CA . LEU A 1 334 ? -1.393 17.204 6.612 1.00 95.75 334 LEU A CA 1
ATOM 2641 C C . LEU A 1 334 ? -0.001 16.551 6.583 1.00 95.75 334 LEU A C 1
ATOM 2643 O O . LEU A 1 334 ? 0.996 17.223 6.318 1.00 95.75 334 LEU A O 1
ATOM 2647 N N . SER A 1 335 ? 0.072 15.240 6.832 1.00 95.62 335 SER A N 1
ATOM 2648 C CA . SER A 1 335 ? 1.337 14.502 6.778 1.00 95.62 335 SER A CA 1
ATOM 2649 C C . SER A 1 335 ? 1.940 14.467 5.376 1.00 95.62 335 SER A C 1
ATOM 2651 O O . SER A 1 335 ? 3.154 14.605 5.242 1.00 95.62 335 SER A O 1
ATOM 2653 N N . TYR A 1 336 ? 1.115 14.314 4.339 1.00 96.50 336 TYR A N 1
ATOM 2654 C CA . TYR A 1 336 ? 1.554 14.412 2.947 1.00 96.50 336 TYR A CA 1
ATOM 2655 C C . TYR A 1 336 ? 2.079 15.815 2.614 1.00 96.50 336 TYR A C 1
ATOM 2657 O O . TYR A 1 336 ? 3.165 15.953 2.053 1.00 96.50 336 TYR A O 1
ATOM 2665 N N . ASP A 1 337 ? 1.349 16.867 2.991 1.00 94.75 337 ASP A N 1
ATOM 2666 C CA . ASP A 1 337 ? 1.706 18.252 2.674 1.00 94.75 337 ASP A CA 1
ATOM 2667 C C . ASP A 1 337 ? 3.049 18.651 3.313 1.00 94.75 337 ASP A C 1
ATOM 2669 O O . ASP A 1 337 ? 3.820 19.390 2.692 1.00 94.75 337 ASP A O 1
ATOM 2673 N N . LYS A 1 338 ? 3.358 18.085 4.491 1.00 93.06 338 LYS A N 1
ATOM 2674 C CA . LYS A 1 338 ? 4.617 18.249 5.237 1.00 93.06 338 LYS A CA 1
ATOM 2675 C C . LYS A 1 338 ? 5.791 17.387 4.747 1.00 93.06 338 LYS A C 1
ATOM 2677 O O . LYS A 1 338 ? 6.857 17.457 5.355 1.00 93.06 338 LYS A O 1
ATOM 2682 N N . LEU A 1 339 ? 5.638 16.580 3.693 1.00 94.88 339 LEU A N 1
ATOM 2683 C CA . LEU A 1 339 ? 6.764 15.840 3.110 1.00 94.88 339 LEU A CA 1
ATOM 2684 C C . LEU A 1 339 ? 7.818 16.790 2.525 1.00 94.88 339 LEU A C 1
ATOM 2686 O O . LEU A 1 339 ? 7.486 17.778 1.870 1.00 94.88 339 LEU A O 1
ATOM 2690 N N . ASP A 1 340 ? 9.086 16.436 2.737 1.00 89.44 340 ASP A N 1
ATOM 2691 C CA . ASP A 1 340 ? 10.245 17.321 2.566 1.00 89.44 340 ASP A CA 1
ATOM 2692 C C . ASP A 1 340 ? 10.483 17.779 1.113 1.00 89.44 340 ASP A C 1
ATOM 2694 O O . ASP A 1 340 ? 11.137 18.798 0.881 1.00 89.44 340 ASP A O 1
ATOM 2698 N N . SER A 1 341 ? 9.974 17.043 0.117 1.00 94.62 341 SER A N 1
ATOM 2699 C CA . SER A 1 341 ? 10.095 17.418 -1.294 1.00 94.62 341 SER A CA 1
ATOM 2700 C C . SER A 1 341 ? 8.968 16.867 -2.166 1.00 94.62 341 SER A C 1
ATOM 2702 O O . SER A 1 341 ? 8.347 15.846 -1.856 1.00 94.62 341 SER A O 1
ATOM 2704 N N . ASP A 1 342 ? 8.762 17.506 -3.321 1.00 95.19 342 ASP A N 1
ATOM 2705 C CA . ASP A 1 342 ? 7.824 17.034 -4.347 1.00 95.19 342 ASP A CA 1
ATOM 2706 C C . ASP A 1 342 ? 8.214 15.660 -4.920 1.00 95.19 342 ASP A C 1
ATOM 2708 O O . ASP A 1 342 ? 7.360 14.931 -5.420 1.00 95.19 342 ASP A O 1
ATOM 2712 N N . GLU A 1 343 ? 9.486 15.261 -4.814 1.00 95.88 343 GLU A N 1
ATOM 2713 C CA . GLU A 1 343 ? 9.954 13.934 -5.232 1.00 95.88 343 GLU A CA 1
ATOM 2714 C C . GLU A 1 343 ? 9.482 12.845 -4.262 1.00 95.88 343 GLU A C 1
ATOM 2716 O O . GLU A 1 343 ? 8.985 11.807 -4.697 1.00 95.88 343 GLU A O 1
ATOM 2721 N N . VAL A 1 344 ? 9.551 13.103 -2.949 1.00 97.50 344 VAL A N 1
ATOM 2722 C CA . VAL A 1 344 ? 9.022 12.186 -1.924 1.00 97.50 344 VAL A CA 1
ATOM 2723 C C . VAL A 1 344 ? 7.502 12.086 -2.044 1.00 97.50 344 VAL A C 1
ATOM 2725 O O . VAL A 1 344 ? 6.951 10.987 -1.989 1.00 97.50 344 VAL A O 1
ATOM 2728 N N . LYS A 1 345 ? 6.828 13.220 -2.283 1.00 97.75 345 LYS A N 1
ATOM 2729 C CA . LYS A 1 345 ? 5.389 13.262 -2.585 1.00 97.75 345 LYS A CA 1
ATOM 2730 C C . LYS A 1 345 ? 5.056 12.429 -3.821 1.00 97.75 345 LYS A C 1
ATOM 2732 O O . LYS A 1 345 ? 4.154 11.602 -3.769 1.00 97.75 345 LYS A O 1
ATOM 2737 N N . SER A 1 346 ? 5.818 12.576 -4.902 1.00 96.88 346 SER A N 1
ATOM 2738 C CA . SER A 1 346 ? 5.611 11.799 -6.130 1.00 96.88 346 SER A CA 1
ATOM 2739 C C . SER A 1 346 ? 5.820 10.299 -5.904 1.00 96.88 346 SER A C 1
ATOM 2741 O O . SER A 1 346 ? 5.012 9.500 -6.368 1.00 96.88 346 SER A O 1
ATOM 2743 N N . CYS A 1 347 ? 6.844 9.909 -5.136 1.00 98.06 347 CYS A N 1
ATOM 2744 C CA . CYS A 1 347 ? 7.075 8.516 -4.744 1.00 98.06 347 CYS A CA 1
ATOM 2745 C C . CYS A 1 347 ? 5.890 7.943 -3.943 1.00 98.06 347 CYS A C 1
ATOM 2747 O O . CYS A 1 347 ? 5.405 6.853 -4.246 1.00 98.06 347 CYS A O 1
ATOM 2749 N N . PHE A 1 348 ? 5.354 8.710 -2.987 1.00 98.44 348 PHE A N 1
ATOM 2750 C CA . PHE A 1 348 ? 4.144 8.343 -2.247 1.00 98.44 348 PHE A CA 1
ATOM 2751 C C . PHE A 1 348 ? 2.935 8.132 -3.169 1.00 98.44 348 PHE A C 1
ATOM 2753 O O . PHE A 1 348 ? 2.257 7.115 -3.059 1.00 98.44 348 PHE A O 1
ATOM 2760 N N . LEU A 1 349 ? 2.687 9.041 -4.117 1.00 98.25 349 LEU A N 1
ATOM 2761 C CA . LEU A 1 349 ? 1.556 8.904 -5.042 1.00 98.25 349 LEU A CA 1
ATOM 2762 C C . LEU A 1 349 ? 1.728 7.729 -6.017 1.00 98.25 349 LEU A C 1
ATOM 2764 O O . LEU A 1 349 ? 0.737 7.104 -6.380 1.00 98.25 349 LEU A O 1
ATOM 2768 N N . LEU A 1 350 ? 2.952 7.369 -6.422 1.00 97.94 350 LEU A N 1
ATOM 2769 C CA . LEU A 1 350 ? 3.178 6.161 -7.232 1.00 97.94 350 LEU A CA 1
ATOM 2770 C C . LEU A 1 350 ? 2.764 4.881 -6.490 1.00 97.94 350 LEU A C 1
ATOM 2772 O O . LEU A 1 350 ? 2.278 3.946 -7.122 1.00 97.94 350 LEU A O 1
ATOM 2776 N N . CYS A 1 351 ? 2.889 4.847 -5.161 1.00 98.00 351 CYS A N 1
ATOM 2777 C CA . CYS A 1 351 ? 2.484 3.690 -4.361 1.00 98.00 351 CYS A CA 1
ATOM 2778 C C . CYS A 1 351 ? 0.965 3.438 -4.408 1.00 98.00 351 CYS A C 1
ATOM 2780 O O . CYS A 1 351 ? 0.537 2.294 -4.288 1.00 98.00 351 CYS A O 1
ATOM 2782 N N . CYS A 1 352 ? 0.137 4.468 -4.628 1.00 97.06 352 CYS A N 1
ATOM 2783 C CA . CYS A 1 352 ? -1.321 4.294 -4.662 1.00 97.06 352 CYS A CA 1
ATOM 2784 C C . CYS A 1 352 ? -1.835 3.606 -5.938 1.00 97.06 352 CYS A C 1
ATOM 2786 O O . CYS A 1 352 ? -2.994 3.202 -5.997 1.00 97.06 352 CYS A O 1
ATOM 2788 N N . LEU A 1 353 ? -0.972 3.438 -6.951 1.00 96.50 353 LEU A N 1
ATOM 2789 C CA . LEU A 1 353 ? -1.301 2.720 -8.184 1.00 96.50 353 LEU A CA 1
ATOM 2790 C C . LEU A 1 353 ? -1.509 1.216 -7.946 1.00 96.50 353 LEU A C 1
ATOM 2792 O O . LEU A 1 353 ? -2.105 0.545 -8.786 1.00 96.50 353 LEU A O 1
ATOM 2796 N N . PHE A 1 354 ? -1.019 0.672 -6.834 1.00 94.62 354 PHE A N 1
ATOM 2797 C CA . PHE A 1 354 ? -1.124 -0.749 -6.505 1.00 94.62 354 PHE A CA 1
ATOM 2798 C C . PHE A 1 354 ? -2.448 -1.091 -5.800 1.00 94.62 354 PHE A C 1
ATOM 2800 O O . PHE A 1 354 ? -3.128 -0.182 -5.321 1.00 94.62 354 PHE A O 1
ATOM 2807 N N . PRO A 1 355 ? -2.872 -2.368 -5.768 1.00 90.38 355 PRO A N 1
ATOM 2808 C CA . PRO A 1 355 ? -4.055 -2.798 -5.022 1.00 90.38 355 PRO A CA 1
ATOM 2809 C C . PRO A 1 355 ? -3.919 -2.571 -3.512 1.00 90.38 355 PRO A C 1
ATOM 2811 O O . PRO A 1 355 ? -2.821 -2.347 -3.001 1.00 90.38 355 PRO A O 1
ATOM 2814 N N . GLU A 1 356 ? -5.044 -2.646 -2.803 1.00 86.69 356 GLU A N 1
ATOM 2815 C CA . GLU A 1 356 ? -5.048 -2.736 -1.338 1.00 86.69 356 GLU A CA 1
ATOM 2816 C C . GLU A 1 356 ? -4.254 -3.961 -0.867 1.00 86.69 356 GLU A C 1
ATOM 2818 O O . GLU A 1 356 ? -4.200 -4.979 -1.558 1.00 86.69 356 GLU A O 1
ATOM 2823 N N . ASP A 1 357 ? -3.568 -3.811 0.270 1.00 81.25 357 ASP A N 1
ATOM 2824 C CA . ASP A 1 357 ? -2.717 -4.817 0.927 1.00 81.25 357 ASP A CA 1
ATOM 2825 C C . ASP A 1 357 ? -1.590 -5.445 0.093 1.00 81.25 357 ASP A C 1
ATOM 2827 O O . ASP A 1 357 ? -0.895 -6.352 0.569 1.00 81.25 357 ASP A O 1
ATOM 2831 N N . TYR A 1 358 ? -1.358 -4.928 -1.115 1.00 88.75 358 TYR A N 1
ATOM 2832 C CA . TYR A 1 358 ? -0.345 -5.416 -2.036 1.00 88.75 358 TYR A CA 1
ATOM 2833 C C . TYR A 1 358 ? 1.070 -5.167 -1.503 1.00 88.75 358 TYR A C 1
ATOM 2835 O O . TYR A 1 358 ? 1.414 -4.061 -1.078 1.00 88.75 358 TYR A O 1
ATOM 2843 N N . ASP A 1 359 ? 1.912 -6.195 -1.582 1.00 90.62 359 ASP A N 1
ATOM 2844 C CA . ASP A 1 359 ? 3.347 -6.101 -1.334 1.00 90.62 359 ASP A CA 1
ATOM 2845 C C . ASP A 1 359 ? 4.025 -5.417 -2.523 1.00 90.62 359 ASP A C 1
ATOM 2847 O O . ASP A 1 359 ? 4.339 -6.052 -3.526 1.00 90.62 359 ASP A O 1
ATOM 2851 N N . ILE A 1 360 ? 4.202 -4.095 -2.440 1.00 94.69 360 ILE A N 1
ATOM 2852 C CA . ILE A 1 360 ? 4.753 -3.275 -3.524 1.00 94.69 360 ILE A CA 1
ATOM 2853 C C . ILE A 1 360 ? 6.273 -3.467 -3.558 1.00 94.69 360 ILE A C 1
ATOM 2855 O O . ILE A 1 360 ? 6.951 -2.999 -2.635 1.00 94.69 360 ILE A O 1
ATOM 2859 N N . PRO A 1 361 ? 6.851 -4.068 -4.615 1.00 94.81 361 PRO A N 1
ATOM 2860 C CA . PRO A 1 361 ? 8.298 -4.152 -4.740 1.00 94.81 361 PRO A CA 1
ATOM 2861 C C . PRO A 1 361 ? 8.877 -2.753 -4.933 1.00 94.81 361 PRO A C 1
ATOM 2863 O O . PRO A 1 361 ? 8.444 -2.014 -5.823 1.00 94.81 361 PRO A O 1
ATOM 2866 N N . ILE A 1 362 ? 9.890 -2.391 -4.144 1.00 96.19 362 ILE A N 1
ATOM 2867 C CA . ILE A 1 362 ? 10.524 -1.064 -4.226 1.00 96.19 362 ILE A CA 1
ATOM 2868 C C . ILE A 1 362 ? 11.049 -0.802 -5.645 1.00 96.19 362 ILE A C 1
ATOM 2870 O O . ILE A 1 362 ? 10.929 0.304 -6.173 1.00 96.19 362 ILE A O 1
ATOM 2874 N N . GLU A 1 363 ? 11.545 -1.842 -6.308 1.00 94.62 363 GLU A N 1
ATOM 2875 C CA . GLU A 1 363 ? 12.071 -1.767 -7.668 1.00 94.62 363 GLU A CA 1
ATOM 2876 C C . GLU A 1 363 ? 11.011 -1.347 -8.713 1.00 94.62 363 GLU A C 1
ATOM 2878 O O . GLU A 1 363 ? 11.364 -0.784 -9.748 1.00 94.62 363 GLU A O 1
ATOM 2883 N N . TYR A 1 364 ? 9.708 -1.526 -8.455 1.00 95.00 364 TYR A N 1
ATOM 2884 C CA . TYR A 1 364 ? 8.670 -1.008 -9.360 1.00 95.00 364 TYR A CA 1
ATOM 2885 C C . TYR A 1 364 ? 8.648 0.517 -9.328 1.00 95.00 364 TYR A C 1
ATOM 2887 O O . TYR A 1 364 ? 8.588 1.161 -10.374 1.00 95.00 364 TYR A O 1
ATOM 2895 N N . LEU A 1 365 ? 8.785 1.100 -8.135 1.00 97.31 365 LEU A N 1
ATOM 2896 C CA . LEU A 1 365 ? 8.864 2.547 -7.957 1.00 97.31 365 LEU A CA 1
ATOM 2897 C C . LEU A 1 365 ? 10.131 3.121 -8.598 1.00 97.31 365 LEU A C 1
ATOM 2899 O O . LEU A 1 365 ? 10.071 4.204 -9.175 1.00 97.31 365 LEU A O 1
ATOM 2903 N N . VAL A 1 366 ? 11.246 2.382 -8.558 1.00 96.31 366 VAL A N 1
ATOM 2904 C CA . VAL A 1 366 ? 12.489 2.742 -9.265 1.00 96.31 366 VAL A CA 1
ATOM 2905 C C . VAL A 1 366 ? 12.249 2.822 -10.768 1.00 96.31 366 VAL A C 1
ATOM 2907 O O . VAL A 1 366 ? 12.543 3.839 -11.388 1.00 96.31 366 VAL A O 1
ATOM 2910 N N . ARG A 1 367 ? 11.661 1.780 -11.363 1.00 95.31 367 ARG A N 1
ATOM 2911 C CA . ARG A 1 367 ? 11.392 1.736 -12.809 1.00 95.31 367 ARG A CA 1
ATOM 2912 C C . ARG A 1 367 ? 10.384 2.805 -13.237 1.00 95.31 367 ARG A C 1
ATOM 2914 O O . ARG A 1 367 ? 10.561 3.428 -14.280 1.00 95.31 367 ARG A O 1
ATOM 2921 N N . TYR A 1 368 ? 9.348 3.050 -12.433 1.00 95.69 368 TYR A N 1
ATOM 2922 C CA . TYR A 1 368 ? 8.339 4.074 -12.725 1.00 95.69 368 TYR A CA 1
ATOM 2923 C C . TYR A 1 368 ? 8.911 5.485 -12.598 1.00 95.69 368 TYR A C 1
ATOM 2925 O O . TYR A 1 368 ? 8.638 6.331 -13.451 1.00 95.69 368 TYR A O 1
ATOM 2933 N N . GLY A 1 369 ? 9.720 5.723 -11.562 1.00 94.44 369 GLY A N 1
ATOM 2934 C CA . GLY A 1 369 ? 10.461 6.964 -11.367 1.00 94.44 369 GLY A CA 1
ATOM 2935 C C . GLY A 1 369 ? 11.364 7.266 -12.558 1.00 94.44 369 GLY A C 1
ATOM 2936 O O . GLY A 1 369 ? 11.204 8.325 -13.176 1.00 94.44 369 GLY A O 1
ATOM 2937 N N . ALA A 1 370 ? 12.197 6.288 -12.934 1.00 93.00 370 ALA A N 1
ATOM 2938 C CA . ALA A 1 370 ? 13.171 6.408 -14.011 1.00 93.00 370 ALA A CA 1
ATOM 2939 C C . ALA A 1 370 ? 12.491 6.670 -15.356 1.00 93.00 370 ALA A C 1
ATOM 2941 O O . ALA A 1 370 ? 12.775 7.674 -16.003 1.00 93.00 370 ALA A O 1
ATOM 2942 N N . GLY A 1 371 ? 11.530 5.828 -15.750 1.00 91.69 371 GLY A N 1
ATOM 2943 C CA . GLY A 1 371 ? 10.880 5.961 -17.054 1.00 91.69 371 GLY A CA 1
ATOM 2944 C C . GLY A 1 371 ? 10.095 7.263 -17.221 1.00 91.69 371 GLY A C 1
ATOM 2945 O O . GLY A 1 371 ? 10.031 7.813 -18.320 1.00 91.69 371 GLY A O 1
ATOM 2946 N N . ARG A 1 372 ? 9.531 7.809 -16.135 1.00 91.50 372 ARG A N 1
ATOM 2947 C CA . ARG A 1 372 ? 8.860 9.121 -16.151 1.00 91.50 372 ARG A CA 1
ATOM 2948 C C . ARG A 1 372 ? 9.814 10.309 -15.998 1.00 91.50 372 ARG A C 1
ATOM 2950 O O . ARG A 1 372 ? 9.361 11.440 -16.168 1.00 91.50 372 ARG A O 1
ATOM 2957 N N . ALA A 1 373 ? 11.091 10.071 -15.689 1.00 89.88 373 ALA A N 1
ATOM 2958 C CA . ALA A 1 373 ? 12.056 11.084 -15.257 1.00 89.88 373 ALA A CA 1
ATOM 2959 C C . ALA A 1 373 ? 11.537 11.913 -14.062 1.00 89.88 373 ALA A C 1
ATOM 2961 O O . ALA A 1 373 ? 11.587 13.144 -14.054 1.00 89.88 373 ALA A O 1
ATOM 2962 N N . THR A 1 374 ? 10.981 11.222 -13.060 1.00 85.75 374 THR A N 1
ATOM 2963 C CA . THR A 1 374 ? 10.314 11.850 -11.904 1.00 85.75 374 THR A CA 1
ATOM 2964 C C . THR A 1 374 ? 11.319 12.458 -10.928 1.00 85.75 374 THR A C 1
ATOM 2966 O O . THR A 1 374 ? 11.057 13.512 -10.342 1.00 85.75 374 THR A O 1
ATOM 2969 N N . PHE A 1 375 ? 12.461 11.794 -10.729 1.00 87.50 375 PHE A N 1
ATOM 2970 C CA . PHE A 1 375 ? 13.440 12.167 -9.712 1.00 87.50 375 PHE A CA 1
ATOM 2971 C C . PHE A 1 375 ? 14.633 12.892 -10.340 1.00 87.50 375 PHE A C 1
ATOM 2973 O O . PHE A 1 375 ? 15.118 12.556 -11.415 1.00 87.50 375 PHE A O 1
ATOM 2980 N N . ARG A 1 376 ? 15.087 13.959 -9.682 1.00 84.44 376 ARG A N 1
ATOM 2981 C CA . ARG A 1 376 ? 16.152 14.830 -10.186 1.00 84.44 376 ARG A CA 1
ATOM 2982 C C . ARG A 1 376 ? 17.526 14.229 -9.895 1.00 84.44 376 ARG A C 1
ATOM 2984 O O . ARG A 1 376 ? 17.734 13.598 -8.859 1.00 84.44 376 ARG A O 1
ATOM 2991 N N . ASN A 1 377 ? 18.497 14.576 -10.742 1.00 77.62 377 ASN A N 1
ATOM 2992 C CA . ASN A 1 377 ? 19.920 14.249 -10.588 1.00 77.62 377 ASN A CA 1
ATOM 2993 C C . ASN A 1 377 ? 20.231 12.742 -10.560 1.00 77.62 377 ASN A C 1
ATOM 2995 O O . ASN A 1 377 ? 21.144 12.324 -9.848 1.00 77.62 377 ASN A O 1
ATOM 2999 N N . THR A 1 378 ? 19.498 11.934 -11.321 1.00 78.38 378 THR A N 1
ATOM 3000 C CA . THR A 1 378 ? 19.797 10.512 -11.504 1.00 78.38 378 THR A CA 1
ATOM 3001 C C . THR A 1 378 ? 20.386 10.298 -12.889 1.00 78.38 378 THR A C 1
ATOM 3003 O O . THR A 1 378 ? 19.771 10.612 -13.902 1.00 78.38 378 THR A O 1
ATOM 3006 N N . ASN A 1 379 ? 21.639 9.836 -12.932 1.00 81.06 379 ASN A N 1
ATOM 3007 C CA . ASN A 1 379 ? 22.332 9.536 -14.191 1.00 81.06 379 ASN A CA 1
ATOM 3008 C C . ASN A 1 379 ? 22.370 8.027 -14.463 1.00 81.06 379 ASN A C 1
ATOM 3010 O O . ASN A 1 379 ? 22.684 7.602 -15.573 1.00 81.06 379 ASN A O 1
ATOM 3014 N N . THR A 1 380 ? 22.094 7.217 -13.439 1.00 89.94 380 THR A N 1
ATOM 3015 C CA . THR A 1 380 ? 22.102 5.757 -13.492 1.00 89.94 380 THR A CA 1
ATOM 3016 C C . THR A 1 380 ? 20.897 5.187 -12.748 1.00 89.94 380 THR A C 1
ATOM 3018 O O . THR A 1 380 ? 20.334 5.826 -11.859 1.00 89.94 380 THR A O 1
ATOM 3021 N N . ILE A 1 381 ? 20.536 3.940 -13.062 1.00 89.94 381 ILE A N 1
ATOM 3022 C CA . ILE A 1 381 ? 19.480 3.223 -12.334 1.00 89.94 381 ILE A CA 1
ATOM 3023 C C . ILE A 1 381 ? 19.849 2.970 -10.860 1.00 89.94 381 ILE A C 1
ATOM 3025 O O . ILE A 1 381 ? 18.974 2.865 -10.008 1.00 89.94 381 ILE A O 1
ATOM 3029 N N . GLU A 1 382 ? 21.147 2.896 -10.546 1.00 92.75 382 GLU A N 1
ATOM 3030 C CA . GLU A 1 382 ? 21.655 2.783 -9.174 1.00 92.75 382 GLU A CA 1
ATOM 3031 C C . GLU A 1 382 ? 21.347 4.057 -8.370 1.00 92.75 382 GLU A C 1
ATOM 3033 O O . GLU A 1 382 ? 20.881 3.979 -7.233 1.00 92.75 382 GLU A O 1
ATOM 3038 N N . ASP A 1 383 ? 21.558 5.234 -8.973 1.00 92.31 383 ASP A N 1
ATOM 3039 C CA . ASP A 1 383 ? 21.227 6.520 -8.351 1.00 92.31 383 ASP A CA 1
ATOM 3040 C C . ASP A 1 383 ? 19.722 6.619 -8.080 1.00 92.31 383 ASP A C 1
ATOM 3042 O O . ASP A 1 383 ? 19.314 7.008 -6.984 1.00 92.31 383 ASP A O 1
ATOM 3046 N N . GLU A 1 384 ? 18.901 6.220 -9.057 1.00 93.94 384 GLU A N 1
ATOM 3047 C CA . GLU A 1 384 ? 17.443 6.165 -8.925 1.00 93.94 384 GLU A CA 1
ATOM 3048 C C . GLU A 1 384 ? 17.030 5.263 -7.757 1.00 93.94 384 GLU A C 1
ATOM 3050 O O . GLU A 1 384 ? 16.283 5.687 -6.872 1.00 93.94 384 GLU A O 1
ATOM 3055 N N . ARG A 1 385 ? 17.583 4.046 -7.696 1.00 95.62 385 ARG A N 1
ATOM 3056 C CA . ARG A 1 385 ? 17.319 3.084 -6.623 1.00 95.62 385 ARG A CA 1
ATOM 3057 C C . ARG A 1 385 ? 17.658 3.668 -5.257 1.00 95.62 385 ARG A C 1
ATOM 3059 O O . ARG A 1 385 ? 16.797 3.717 -4.380 1.00 95.62 385 ARG A O 1
ATOM 3066 N N . ASN A 1 386 ? 18.867 4.202 -5.089 1.00 95.38 386 ASN A N 1
ATOM 3067 C CA . ASN A 1 386 ? 19.299 4.815 -3.831 1.00 95.38 386 ASN A CA 1
ATOM 3068 C C . ASN A 1 386 ? 18.364 5.949 -3.377 1.00 95.38 386 ASN A C 1
ATOM 3070 O O . ASN A 1 386 ? 18.053 6.067 -2.186 1.00 95.38 386 ASN A O 1
ATOM 3074 N N . ARG A 1 387 ? 17.871 6.769 -4.315 1.00 95.75 387 ARG A N 1
ATOM 3075 C CA . ARG A 1 387 ? 16.895 7.824 -4.010 1.00 95.75 387 ARG A CA 1
ATOM 3076 C C . ARG A 1 387 ? 15.556 7.253 -3.570 1.00 95.75 387 ARG A C 1
ATOM 3078 O O . ARG A 1 387 ? 15.052 7.670 -2.530 1.00 95.75 387 ARG A O 1
ATOM 3085 N N . VAL A 1 388 ? 15.007 6.287 -4.303 1.00 97.69 388 VAL A N 1
ATOM 3086 C CA . VAL A 1 388 ? 13.730 5.655 -3.947 1.00 97.69 388 VAL A CA 1
ATOM 3087 C C . VAL A 1 388 ? 13.805 5.010 -2.566 1.00 97.69 388 VAL A C 1
ATOM 3089 O O . VAL A 1 388 ? 12.920 5.258 -1.751 1.00 97.69 388 VAL A O 1
ATOM 3092 N N . HIS A 1 389 ? 14.877 4.284 -2.237 1.00 97.69 389 HIS A N 1
ATOM 3093 C CA . HIS A 1 389 ? 15.062 3.733 -0.887 1.00 97.69 389 HIS A CA 1
ATOM 3094 C C . HIS A 1 389 ? 15.106 4.821 0.192 1.00 97.69 389 HIS A C 1
ATOM 3096 O O . HIS A 1 389 ? 14.511 4.663 1.260 1.00 97.69 389 HIS A O 1
ATOM 3102 N N . SER A 1 390 ? 15.761 5.953 -0.085 1.00 97.31 390 SER A N 1
ATOM 3103 C CA . SER A 1 390 ? 15.751 7.108 0.819 1.00 97.31 390 SER A CA 1
ATOM 3104 C C . SER A 1 390 ? 14.339 7.680 1.006 1.00 97.31 390 SER A C 1
ATOM 3106 O O . SER A 1 390 ? 13.929 7.950 2.138 1.00 97.31 390 SER A O 1
ATOM 3108 N N . PHE A 1 391 ? 13.561 7.820 -0.072 1.00 97.81 391 PHE A N 1
ATOM 3109 C CA . PHE A 1 391 ? 12.174 8.296 -0.016 1.00 97.81 391 PHE A CA 1
ATOM 3110 C C . PHE A 1 391 ? 11.275 7.331 0.757 1.00 97.81 391 PHE A C 1
ATOM 3112 O O . PHE A 1 391 ? 10.536 7.760 1.641 1.00 97.81 391 PHE A O 1
ATOM 3119 N N . VAL A 1 392 ? 11.391 6.028 0.499 1.00 97.75 392 VAL A N 1
ATOM 3120 C CA . VAL A 1 392 ? 10.691 4.974 1.244 1.00 97.75 392 VAL A CA 1
ATOM 3121 C C . VAL A 1 392 ? 11.021 5.059 2.733 1.00 97.75 392 VAL A C 1
ATOM 3123 O O . VAL A 1 392 ? 10.115 5.036 3.564 1.00 97.75 392 VAL A O 1
ATOM 3126 N N . GLY A 1 393 ? 12.297 5.235 3.090 1.00 95.19 393 GLY A N 1
ATOM 3127 C CA . GLY A 1 393 ? 12.713 5.426 4.478 1.00 95.19 393 GLY A CA 1
ATOM 3128 C C . GLY A 1 393 ? 12.057 6.646 5.137 1.00 95.19 393 GLY A C 1
ATOM 3129 O O . GLY A 1 393 ? 11.638 6.570 6.292 1.00 95.19 393 GLY A O 1
ATOM 3130 N N . GLN A 1 394 ? 11.918 7.760 4.414 1.00 94.81 394 GLN A N 1
ATOM 3131 C CA . GLN A 1 394 ? 11.218 8.954 4.906 1.00 94.81 394 GLN A CA 1
ATOM 3132 C C . GLN A 1 394 ? 9.718 8.699 5.097 1.00 94.81 394 GLN A C 1
ATOM 3134 O O . GLN A 1 394 ? 9.174 9.005 6.155 1.00 94.81 394 GLN A O 1
ATOM 3139 N N . LEU A 1 395 ? 9.058 8.085 4.116 1.00 96.88 395 LEU A N 1
ATOM 3140 C CA . LEU A 1 395 ? 7.630 7.769 4.167 1.00 96.88 395 LEU A CA 1
ATOM 3141 C C . LEU A 1 395 ? 7.288 6.777 5.292 1.00 96.88 395 LEU A C 1
ATOM 3143 O O . LEU A 1 395 ? 6.310 6.988 6.012 1.00 96.88 395 LEU A O 1
ATOM 3147 N N . LYS A 1 396 ? 8.132 5.760 5.520 1.00 93.38 396 LYS A N 1
ATOM 3148 C CA . LYS A 1 396 ? 8.009 4.831 6.658 1.00 93.38 396 LYS A CA 1
ATOM 3149 C C . LYS A 1 396 ? 8.139 5.548 8.001 1.00 93.38 396 LYS A C 1
ATOM 3151 O O . LYS A 1 396 ? 7.317 5.353 8.892 1.00 93.38 396 LYS A O 1
ATOM 3156 N N . ARG A 1 397 ? 9.108 6.463 8.145 1.00 90.12 397 ARG A N 1
ATOM 3157 C CA . ARG A 1 397 ? 9.257 7.284 9.369 1.00 90.12 397 ARG A CA 1
ATOM 3158 C C . ARG 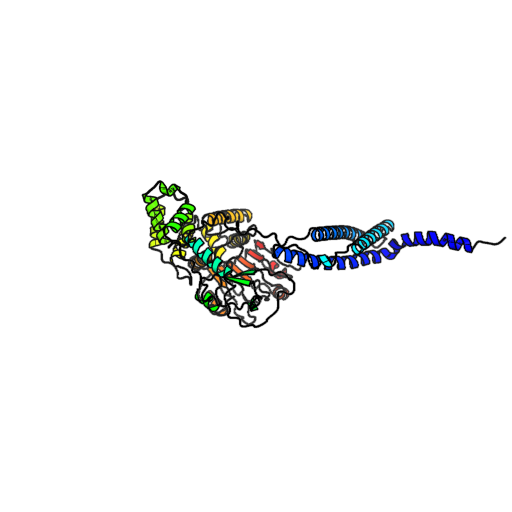A 1 397 ? 8.027 8.148 9.663 1.00 90.12 397 ARG A C 1
ATOM 3160 O O . ARG A 1 397 ? 7.778 8.451 10.828 1.00 90.12 397 ARG A O 1
ATOM 3167 N N . ARG A 1 398 ? 7.276 8.536 8.627 1.00 89.25 398 ARG A N 1
ATOM 3168 C CA . ARG A 1 398 ? 6.019 9.298 8.718 1.00 89.25 398 ARG A CA 1
ATOM 3169 C C . ARG A 1 398 ? 4.775 8.422 8.900 1.00 89.25 398 ARG A C 1
ATOM 3171 O O . ARG A 1 398 ? 3.686 8.966 9.028 1.00 89.25 398 ARG A O 1
ATOM 3178 N N . TYR A 1 399 ? 4.927 7.096 8.924 1.00 90.12 399 TYR A N 1
ATOM 3179 C CA . TYR A 1 399 ? 3.815 6.141 8.973 1.00 90.12 399 TYR A CA 1
ATOM 3180 C C . TYR A 1 399 ? 2.848 6.270 7.777 1.00 90.12 399 TYR A C 1
ATOM 3182 O O . TYR A 1 399 ? 1.660 5.984 7.883 1.00 90.12 399 TYR A O 1
ATOM 3190 N N . LEU A 1 400 ? 3.363 6.734 6.632 1.00 94.94 400 LEU A N 1
ATOM 3191 C CA . LEU A 1 400 ? 2.643 6.763 5.352 1.00 94.94 400 LEU A CA 1
ATOM 3192 C C . LEU A 1 400 ? 2.882 5.486 4.532 1.00 94.94 400 LEU A C 1
ATOM 3194 O O . LEU A 1 400 ? 2.137 5.199 3.601 1.00 94.94 400 LEU A O 1
ATOM 3198 N N . LEU A 1 401 ? 3.926 4.733 4.884 1.00 95.12 401 LEU A N 1
ATOM 3199 C CA . LEU A 1 401 ? 4.243 3.406 4.369 1.00 95.12 401 LEU A CA 1
ATOM 3200 C C . LEU A 1 401 ? 4.634 2.489 5.530 1.00 95.12 401 LEU A C 1
ATOM 3202 O O . LEU A 1 401 ? 5.110 2.958 6.565 1.00 95.12 401 LEU A O 1
ATOM 3206 N N . MET A 1 402 ? 4.472 1.188 5.326 1.00 91.06 402 MET A N 1
ATOM 3207 C CA . MET A 1 402 ? 4.783 0.132 6.284 1.00 91.06 402 MET A CA 1
ATOM 3208 C C . MET A 1 402 ? 5.805 -0.845 5.698 1.00 91.06 402 MET A C 1
ATOM 3210 O O . MET A 1 402 ? 6.009 -0.914 4.481 1.00 91.06 402 MET A O 1
ATOM 3214 N N . ASP A 1 403 ? 6.470 -1.584 6.580 1.00 86.75 403 ASP A N 1
ATOM 3215 C CA . ASP A 1 403 ? 7.276 -2.736 6.188 1.00 86.75 403 ASP A CA 1
ATOM 3216 C C . ASP A 1 403 ? 6.377 -3.867 5.669 1.00 86.75 403 ASP A C 1
ATOM 3218 O O . ASP A 1 403 ? 5.241 -4.034 6.116 1.00 86.75 403 ASP A O 1
ATOM 3222 N N . SER A 1 404 ? 6.895 -4.611 4.696 1.00 87.81 404 SER A N 1
ATOM 3223 C CA . SER A 1 404 ? 6.303 -5.846 4.189 1.00 87.81 404 SER A CA 1
ATOM 3224 C C . SER A 1 404 ? 6.989 -7.049 4.846 1.00 87.81 404 SER A C 1
ATOM 3226 O O . SER A 1 404 ? 8.126 -6.944 5.310 1.00 87.81 404 SER A O 1
ATOM 3228 N N . GLU A 1 405 ? 6.29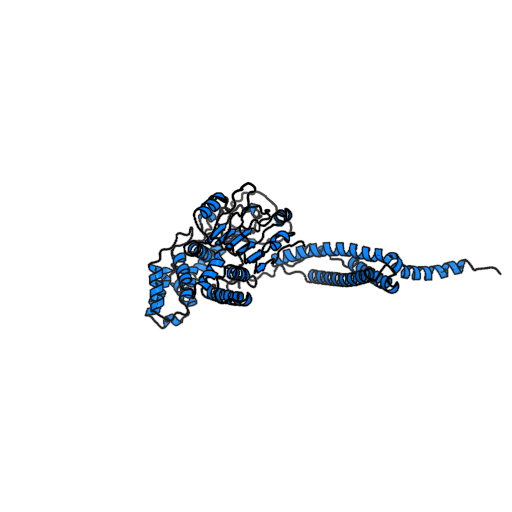8 -8.188 4.891 1.00 82.19 405 GLU A N 1
ATOM 3229 C CA . GLU A 1 405 ? 6.918 -9.474 5.235 1.00 82.19 405 GLU A CA 1
ATOM 3230 C C . GLU A 1 405 ? 7.797 -10.011 4.093 1.00 82.19 405 GLU A C 1
ATOM 3232 O O . GLU A 1 405 ? 8.727 -10.780 4.338 1.00 82.19 405 GLU A O 1
ATOM 3237 N N . GLU A 1 406 ? 7.528 -9.578 2.860 1.00 81.62 406 GLU A N 1
ATOM 3238 C CA . GLU A 1 406 ? 8.314 -9.898 1.677 1.00 81.62 406 GLU A CA 1
ATOM 3239 C C . GLU A 1 406 ? 9.537 -8.978 1.580 1.00 81.62 406 GLU A C 1
ATOM 3241 O O . GLU A 1 406 ? 9.472 -7.757 1.766 1.00 81.62 406 GLU A O 1
ATOM 3246 N N . GLU A 1 407 ? 10.686 -9.579 1.276 1.00 84.00 407 GLU A N 1
ATOM 3247 C CA . GLU A 1 407 ? 11.946 -8.854 1.142 1.00 84.00 407 GLU A CA 1
ATOM 3248 C C . GLU A 1 407 ? 11.859 -7.815 0.009 1.00 84.00 407 GLU A C 1
ATOM 3250 O O . GLU A 1 407 ? 11.221 -8.044 -1.020 1.00 84.00 407 GLU A O 1
ATOM 3255 N N . GLU A 1 408 ? 12.497 -6.655 0.196 1.00 89.12 408 GLU A N 1
ATOM 3256 C CA . GLU A 1 408 ? 12.501 -5.550 -0.780 1.00 89.12 408 GLU A CA 1
ATOM 3257 C C . GLU A 1 408 ? 11.102 -5.026 -1.176 1.00 89.12 408 GLU A C 1
ATOM 3259 O O . GLU A 1 408 ? 10.935 -4.364 -2.208 1.00 89.12 408 GLU A O 1
ATOM 3264 N N . CYS A 1 409 ? 10.095 -5.267 -0.331 1.00 92.62 409 CYS A N 1
ATOM 3265 C CA . CYS A 1 409 ? 8.730 -4.788 -0.518 1.00 92.62 409 CYS A CA 1
ATOM 3266 C C . CYS A 1 409 ? 8.294 -3.805 0.582 1.00 92.62 409 CYS A C 1
ATOM 3268 O O . CYS A 1 409 ? 8.871 -3.703 1.671 1.00 92.62 409 CYS A O 1
ATOM 3270 N N . ILE A 1 410 ? 7.249 -3.041 0.278 1.00 95.12 410 ILE A N 1
ATOM 3271 C CA . ILE A 1 410 ? 6.575 -2.124 1.203 1.00 95.12 410 ILE A CA 1
ATOM 3272 C C . ILE A 1 410 ? 5.064 -2.304 1.113 1.00 95.12 410 ILE A C 1
ATOM 3274 O O . ILE A 1 410 ? 4.550 -2.752 0.090 1.00 95.12 410 ILE A O 1
ATOM 3278 N N . LYS A 1 411 ? 4.349 -1.880 2.158 1.00 92.88 411 LYS A N 1
ATOM 3279 C CA . LYS A 1 411 ? 2.884 -1.805 2.149 1.00 92.88 411 LYS A CA 1
ATOM 3280 C C . LYS A 1 411 ? 2.392 -0.380 2.343 1.00 92.88 411 LYS A C 1
ATOM 3282 O O . LYS A 1 411 ? 2.997 0.408 3.072 1.00 92.88 411 LYS A O 1
ATOM 3287 N N . MET A 1 412 ? 1.263 -0.064 1.720 1.00 93.94 412 MET A N 1
ATOM 3288 C CA . MET A 1 412 ? 0.494 1.147 1.987 1.00 93.94 412 MET A CA 1
ATOM 3289 C C . MET A 1 412 ? -0.842 0.732 2.597 1.00 93.94 412 MET A C 1
ATOM 3291 O O . MET A 1 412 ? -1.568 -0.054 2.000 1.00 93.94 412 MET A O 1
ATOM 3295 N N . HIS A 1 413 ? -1.147 1.250 3.786 1.00 89.62 413 HIS A N 1
ATOM 3296 C CA . HIS A 1 413 ? -2.418 0.982 4.458 1.00 89.62 413 HIS A CA 1
ATOM 3297 C C . HIS A 1 413 ? -3.583 1.473 3.584 1.00 89.62 413 HIS A C 1
ATOM 3299 O O . HIS A 1 413 ? -3.498 2.571 3.035 1.00 89.62 413 HIS A O 1
ATOM 3305 N N . ASP A 1 414 ? -4.670 0.708 3.496 1.00 89.19 414 ASP A N 1
ATOM 3306 C CA . ASP A 1 414 ? -5.845 1.001 2.657 1.00 89.19 414 ASP A CA 1
ATOM 3307 C C . ASP A 1 414 ? -6.389 2.449 2.799 1.00 89.19 414 ASP A C 1
ATOM 3309 O O . ASP A 1 414 ? -6.508 3.169 1.815 1.00 89.19 414 ASP A O 1
ATOM 3313 N N . ILE A 1 415 ? -6.570 2.960 4.019 1.00 90.50 415 ILE A N 1
ATOM 3314 C CA . ILE A 1 415 ? -6.997 4.330 4.323 1.00 90.50 415 ILE A CA 1
ATOM 3315 C C . ILE A 1 415 ? -5.984 5.351 3.790 1.00 90.50 415 ILE A C 1
ATOM 3317 O O . ILE A 1 415 ? -6.364 6.378 3.230 1.00 90.50 415 ILE A O 1
ATOM 3321 N N . VAL A 1 416 ? -4.682 5.096 3.961 1.00 94.69 416 VAL A N 1
ATOM 3322 C CA . VAL A 1 416 ? -3.628 5.989 3.451 1.00 94.69 416 VAL A CA 1
ATOM 3323 C C . VAL A 1 416 ? -3.631 5.987 1.927 1.00 94.69 416 VAL A C 1
ATOM 3325 O O . VAL A 1 416 ? -3.476 7.044 1.313 1.00 94.69 416 VAL A O 1
ATOM 3328 N N . ARG A 1 417 ? -3.856 4.820 1.323 1.00 95.81 417 ARG A N 1
ATOM 3329 C CA . ARG A 1 417 ? -3.989 4.647 -0.118 1.00 95.81 417 ARG A CA 1
ATOM 3330 C C . ARG A 1 417 ? -5.193 5.403 -0.669 1.00 95.81 417 ARG A C 1
ATOM 3332 O O . ARG A 1 417 ? -5.030 6.108 -1.659 1.00 95.81 417 ARG A O 1
ATOM 3339 N N . ASP A 1 418 ? -6.351 5.346 -0.023 1.00 94.12 418 ASP A N 1
ATOM 3340 C CA . ASP A 1 418 ? -7.550 6.075 -0.452 1.00 94.12 418 ASP A CA 1
ATOM 3341 C C . ASP A 1 418 ? -7.341 7.595 -0.416 1.00 94.12 418 ASP A C 1
ATOM 3343 O O . ASP A 1 418 ? -7.696 8.312 -1.359 1.00 94.12 418 ASP A O 1
ATOM 3347 N N . VAL A 1 419 ? -6.686 8.101 0.637 1.00 96.56 419 VAL A N 1
ATOM 3348 C CA . VAL A 1 419 ? -6.281 9.514 0.703 1.00 96.56 419 VAL A CA 1
ATOM 3349 C C . VAL A 1 419 ? -5.285 9.843 -0.411 1.00 96.56 419 VAL A C 1
ATOM 3351 O O . VAL A 1 419 ? -5.419 10.882 -1.061 1.00 96.56 419 VAL A O 1
ATOM 3354 N N . ALA A 1 420 ? -4.314 8.965 -0.680 1.00 97.69 420 ALA A N 1
ATOM 3355 C CA . ALA A 1 420 ? -3.346 9.145 -1.758 1.00 97.69 420 ALA A CA 1
ATOM 3356 C C . ALA A 1 420 ? -4.017 9.183 -3.140 1.00 97.69 420 ALA A C 1
ATOM 3358 O O . ALA A 1 420 ? -3.698 10.070 -3.927 1.00 97.69 420 ALA A O 1
ATOM 3359 N N . ILE A 1 421 ? -4.985 8.300 -3.413 1.00 96.75 421 ILE A N 1
ATOM 3360 C CA . ILE A 1 421 ? -5.781 8.294 -4.650 1.00 96.75 421 ILE A CA 1
ATOM 3361 C C . ILE A 1 421 ? -6.563 9.603 -4.777 1.00 96.75 421 ILE A C 1
ATOM 3363 O O . ILE A 1 421 ? -6.523 10.246 -5.826 1.00 96.75 421 ILE A O 1
ATOM 3367 N N . SER A 1 422 ? -7.226 10.045 -3.704 1.00 96.25 422 SER A N 1
ATOM 3368 C CA . SER A 1 422 ? -7.974 11.306 -3.696 1.00 96.25 422 SER A CA 1
ATOM 3369 C C . SER A 1 422 ? -7.076 12.513 -4.000 1.00 96.25 422 SER A C 1
ATOM 3371 O O . SER A 1 422 ? -7.421 13.347 -4.841 1.00 96.25 422 SER A O 1
ATOM 3373 N N . ILE A 1 423 ? -5.880 12.574 -3.405 1.00 96.44 423 ILE A N 1
ATOM 3374 C CA . ILE A 1 423 ? -4.878 13.611 -3.697 1.00 96.44 423 ILE A CA 1
ATOM 3375 C C . ILE A 1 423 ? -4.379 13.501 -5.147 1.00 96.44 423 ILE A C 1
ATOM 3377 O O . ILE A 1 423 ? -4.341 14.504 -5.862 1.00 96.44 423 ILE A O 1
ATOM 3381 N N . ALA A 1 424 ? -4.017 12.297 -5.594 1.00 96.81 424 ALA A N 1
ATOM 3382 C CA . ALA A 1 424 ? -3.444 12.053 -6.914 1.00 96.81 424 ALA A CA 1
ATOM 3383 C C . ALA A 1 424 ? -4.444 12.298 -8.053 1.00 96.81 424 ALA A C 1
ATOM 3385 O O . ALA A 1 424 ? -4.038 12.675 -9.149 1.00 96.81 424 ALA A O 1
ATOM 3386 N N . SER A 1 425 ? -5.746 12.116 -7.818 1.00 94.38 425 SER A N 1
ATOM 3387 C CA . SER A 1 425 ? -6.796 12.303 -8.832 1.00 94.38 425 SER A CA 1
ATOM 3388 C C . SER A 1 425 ? -6.938 13.747 -9.329 1.00 94.38 425 SER A C 1
ATOM 3390 O O . SER A 1 425 ? -7.512 14.004 -10.388 1.00 94.38 425 SER A O 1
ATOM 3392 N N . LYS A 1 426 ? -6.379 14.711 -8.595 1.00 92.00 426 LYS A N 1
ATOM 3393 C CA . LYS A 1 426 ? -6.533 16.145 -8.848 1.00 92.00 426 LYS A CA 1
ATOM 3394 C C . LYS A 1 426 ? -5.326 16.751 -9.547 1.00 92.00 426 LYS A C 1
ATOM 3396 O O . LYS A 1 426 ? -4.268 16.137 -9.662 1.00 92.00 426 LYS A O 1
ATOM 3401 N N . ASP A 1 427 ? -5.488 17.991 -10.006 1.00 86.12 427 ASP A N 1
ATOM 3402 C CA . ASP A 1 427 ? -4.366 18.793 -10.487 1.00 86.12 427 ASP A CA 1
ATOM 3403 C C . ASP A 1 427 ? -3.324 18.997 -9.369 1.00 86.12 427 ASP A C 1
ATOM 3405 O O . ASP A 1 427 ? -3.704 19.254 -8.224 1.00 86.12 427 ASP A O 1
ATOM 3409 N N . PRO A 1 428 ? -2.018 18.908 -9.679 1.00 90.06 428 PRO A N 1
ATOM 3410 C CA . PRO A 1 428 ? -1.434 18.741 -11.015 1.00 90.06 428 PRO A CA 1
ATOM 3411 C C . PRO A 1 428 ? -1.226 17.275 -11.455 1.00 90.06 428 PRO A C 1
ATOM 3413 O O . PRO A 1 428 ? -0.711 17.044 -12.544 1.00 90.06 428 PRO A O 1
ATOM 3416 N N . HIS A 1 429 ? -1.563 16.287 -10.623 1.00 92.69 429 HIS A N 1
ATOM 3417 C CA . HIS A 1 429 ? -1.161 14.890 -10.821 1.00 92.69 429 HIS A CA 1
ATOM 3418 C C . HIS A 1 429 ? -2.060 14.130 -11.803 1.00 92.69 429 HIS A C 1
ATOM 3420 O O . HIS A 1 429 ? -1.544 13.495 -12.721 1.00 92.69 429 HIS A O 1
ATOM 3426 N N . LYS A 1 430 ? -3.387 14.202 -11.643 1.00 93.88 430 LYS A N 1
ATOM 3427 C CA . LYS A 1 430 ? -4.379 13.518 -12.494 1.00 93.88 430 LYS A CA 1
ATOM 3428 C C . LYS A 1 430 ? -4.093 12.019 -12.670 1.00 93.88 430 LYS A C 1
ATOM 3430 O O . LYS A 1 430 ? -3.877 11.544 -13.786 1.00 93.88 430 LYS A O 1
ATOM 3435 N N . PHE A 1 431 ? -4.040 11.270 -11.573 1.00 95.12 431 PHE A N 1
ATOM 3436 C CA . PHE A 1 431 ? -3.960 9.807 -11.598 1.00 95.12 431 PHE A CA 1
ATOM 3437 C C . PHE A 1 431 ? -5.365 9.203 -11.599 1.00 95.12 431 PHE A C 1
ATOM 3439 O O . PHE A 1 431 ? -6.290 9.760 -11.015 1.00 95.12 431 PHE A O 1
ATOM 3446 N N . MET A 1 432 ? -5.514 8.032 -12.207 1.00 93.38 432 MET A N 1
ATOM 3447 C CA . MET A 1 432 ? -6.727 7.226 -12.110 1.00 93.38 432 MET A CA 1
ATOM 3448 C C . MET A 1 432 ? -6.365 5.799 -11.710 1.00 93.38 432 MET A C 1
ATOM 3450 O O . MET A 1 432 ? -5.535 5.162 -12.354 1.00 93.38 432 MET A O 1
ATOM 3454 N N . VAL A 1 433 ? -7.017 5.288 -10.669 1.00 92.06 433 VAL A N 1
ATOM 3455 C CA . VAL A 1 433 ? -6.892 3.901 -10.208 1.00 92.06 433 VAL A CA 1
ATOM 3456 C C . VAL A 1 433 ? -8.283 3.283 -10.235 1.00 92.06 433 VAL A C 1
ATOM 3458 O O . VAL A 1 433 ? -9.216 3.854 -9.673 1.00 92.06 433 VAL A O 1
ATOM 3461 N N . ARG A 1 434 ? -8.451 2.153 -10.928 1.00 87.00 434 ARG A N 1
ATOM 3462 C CA . ARG A 1 434 ? -9.756 1.500 -11.101 1.00 87.00 434 ARG A CA 1
ATOM 3463 C C . ARG A 1 434 ? -9.627 -0.011 -10.933 1.00 87.00 434 ARG A C 1
ATOM 3465 O O . ARG A 1 434 ? -8.850 -0.632 -11.652 1.00 87.00 434 ARG A O 1
ATOM 3472 N N . SER A 1 435 ? -10.412 -0.586 -10.021 1.00 83.00 435 SER A N 1
ATOM 3473 C CA . SER A 1 435 ? -10.594 -2.039 -9.894 1.00 83.00 435 SER A CA 1
ATOM 3474 C C . SER A 1 435 ? -11.900 -2.485 -10.561 1.00 83.00 435 SER A C 1
ATOM 3476 O O . SER A 1 435 ? -12.893 -1.758 -10.523 1.00 83.00 435 SER A O 1
ATOM 3478 N N . PHE A 1 436 ? -11.892 -3.670 -11.177 1.00 74.00 436 PHE A N 1
ATOM 3479 C CA . PHE A 1 436 ? -13.028 -4.262 -11.897 1.00 74.00 436 PHE A CA 1
ATOM 3480 C C . PHE A 1 436 ? -13.696 -5.431 -11.146 1.00 74.00 436 PHE A C 1
ATOM 3482 O O . PHE A 1 436 ? -14.522 -6.138 -11.718 1.00 74.00 436 PHE A O 1
ATOM 3489 N N . ASP A 1 437 ? -13.390 -5.616 -9.859 1.00 61.78 437 ASP A N 1
ATOM 3490 C CA . ASP A 1 437 ? -13.888 -6.742 -9.046 1.00 61.78 437 ASP A CA 1
ATOM 3491 C C . ASP A 1 437 ? -15.359 -6.627 -8.614 1.00 61.78 437 ASP A C 1
ATOM 3493 O O . ASP A 1 437 ? -15.912 -7.556 -8.029 1.00 61.78 437 ASP A O 1
ATOM 3497 N N . THR A 1 438 ? -16.016 -5.497 -8.887 1.00 52.22 438 THR A N 1
ATOM 3498 C CA . THR A 1 438 ? -17.401 -5.244 -8.473 1.00 52.22 438 THR A CA 1
ATOM 3499 C C . THR A 1 438 ? -18.342 -5.289 -9.675 1.00 52.22 438 THR A C 1
ATOM 3501 O O . THR A 1 438 ? -18.244 -4.464 -10.582 1.00 52.22 438 THR A O 1
ATOM 3504 N N . GLU A 1 439 ? -19.330 -6.192 -9.660 1.00 45.09 439 GLU A N 1
ATOM 3505 C CA . GLU A 1 439 ? -20.432 -6.257 -10.646 1.00 45.09 439 GLU A CA 1
ATOM 3506 C C . GLU A 1 439 ? -21.356 -5.005 -10.637 1.00 45.09 439 GLU A C 1
ATOM 3508 O O . GLU A 1 439 ? -22.475 -5.039 -11.142 1.00 45.09 439 GLU A O 1
ATOM 3513 N N . GLY A 1 440 ? -20.915 -3.867 -10.087 1.00 44.62 440 GLY A N 1
ATOM 3514 C CA . GLY A 1 440 ? -21.738 -2.667 -9.908 1.00 44.62 440 GLY A CA 1
ATOM 3515 C C . GLY A 1 440 ? -21.007 -1.318 -9.894 1.00 44.62 440 GLY A C 1
ATOM 3516 O O . GLY A 1 440 ? -21.645 -0.311 -9.594 1.00 44.62 440 GLY A O 1
ATOM 3517 N N . GLY A 1 441 ? -19.708 -1.248 -10.211 1.00 42.03 441 GLY A N 1
ATOM 3518 C CA . GLY A 1 441 ? -18.935 0.003 -10.177 1.00 42.03 441 GLY A CA 1
ATOM 3519 C C . GLY A 1 441 ? -18.854 0.755 -11.519 1.00 42.03 441 GLY A C 1
ATOM 3520 O O . GLY A 1 441 ? -18.271 0.265 -12.483 1.00 42.03 441 GLY A O 1
ATOM 3521 N N . ASP A 1 442 ? -19.410 1.971 -11.567 1.00 48.12 442 ASP A N 1
ATOM 3522 C CA . ASP A 1 442 ? -19.099 3.070 -12.511 1.00 48.12 442 ASP A CA 1
ATOM 3523 C C . ASP A 1 442 ? -19.002 2.729 -14.021 1.00 48.12 442 ASP A C 1
ATOM 3525 O O . ASP A 1 442 ? -18.101 3.171 -14.742 1.00 48.12 442 ASP A O 1
ATOM 3529 N N . GLY A 1 443 ? -19.951 1.931 -14.526 1.00 56.00 443 GLY A N 1
ATOM 3530 C CA . GLY A 1 443 ? -20.155 1.723 -15.967 1.00 56.00 443 GLY A CA 1
ATOM 3531 C C . GLY A 1 443 ? -19.080 0.892 -16.683 1.00 56.00 443 GLY A C 1
ATOM 3532 O O . GLY A 1 443 ? -19.042 0.896 -17.919 1.00 56.00 443 GLY A O 1
ATOM 3533 N N . GLY A 1 444 ? -18.206 0.194 -15.950 1.00 70.31 444 GLY A N 1
ATOM 3534 C CA . GLY A 1 444 ? -17.180 -0.683 -16.527 1.00 70.31 444 GLY A CA 1
ATOM 3535 C C . GLY A 1 444 ? -16.272 0.026 -17.545 1.00 70.31 444 GLY A C 1
ATOM 3536 O O . GLY A 1 444 ? -15.803 1.143 -17.309 1.00 70.31 444 GLY A O 1
ATOM 3537 N N . TRP A 1 445 ? -16.028 -0.618 -18.694 1.00 70.19 445 TRP A N 1
ATOM 3538 C CA . TRP A 1 445 ? -15.223 -0.062 -19.796 1.00 70.19 445 TRP A CA 1
ATOM 3539 C C . TRP A 1 445 ? -15.790 1.255 -20.346 1.00 70.19 445 TRP A C 1
ATOM 3541 O O . TRP A 1 445 ? -15.044 2.200 -20.593 1.00 70.19 445 TRP A O 1
ATOM 3551 N N . SER A 1 446 ? -17.118 1.357 -20.470 1.00 69.94 446 SER A N 1
ATOM 3552 C CA . SER A 1 446 ? -17.773 2.564 -20.995 1.00 69.94 446 SER A CA 1
ATOM 3553 C C . SER A 1 446 ? -17.538 3.798 -20.113 1.00 69.94 446 SER A C 1
ATOM 3555 O O . SER A 1 446 ? -17.308 4.897 -20.623 1.00 69.94 446 SER A O 1
ATOM 3557 N N . GLY A 1 447 ? -17.527 3.613 -18.787 1.00 74.25 447 GLY A N 1
ATOM 3558 C CA . GLY A 1 447 ? -17.210 4.675 -17.834 1.00 74.25 447 GLY A CA 1
ATOM 3559 C C . GLY A 1 447 ? -15.748 5.105 -17.930 1.00 74.25 447 GLY A C 1
ATOM 3560 O O . GLY A 1 447 ? -15.462 6.301 -17.956 1.00 74.25 447 GLY A O 1
ATOM 3561 N N . LEU A 1 448 ? -14.835 4.137 -18.079 1.00 77.81 448 LEU A N 1
ATOM 3562 C CA . LEU A 1 448 ? -13.404 4.396 -18.244 1.00 77.81 448 LEU A CA 1
ATOM 3563 C C . LEU A 1 448 ? -13.142 5.233 -19.501 1.00 77.81 448 LEU A C 1
ATOM 3565 O O . LEU A 1 448 ? -12.469 6.258 -19.432 1.00 77.81 448 LEU A O 1
ATOM 3569 N N . GLN A 1 449 ? -13.720 4.830 -20.631 1.00 74.25 449 GLN A N 1
ATOM 3570 C CA . GLN A 1 449 ? -13.543 5.521 -21.905 1.00 74.25 449 GLN A CA 1
ATOM 3571 C C . GLN A 1 449 ? -14.114 6.943 -21.867 1.00 74.25 449 GLN A C 1
ATOM 3573 O O . GLN A 1 449 ? -13.503 7.887 -22.369 1.00 74.25 449 GLN A O 1
ATOM 3578 N N . LYS A 1 450 ? -15.282 7.122 -21.240 1.00 76.19 450 LYS A N 1
ATOM 3579 C CA . LYS A 1 450 ? -15.868 8.448 -21.043 1.00 76.19 450 LYS A CA 1
ATOM 3580 C C . LYS A 1 450 ? -14.947 9.339 -20.208 1.00 76.19 450 LYS A C 1
ATOM 3582 O O . LYS A 1 450 ? -14.733 10.485 -20.595 1.00 76.19 450 LYS A O 1
ATOM 3587 N N . ALA A 1 451 ? -14.387 8.814 -19.118 1.00 77.44 451 ALA A N 1
ATOM 3588 C CA . ALA A 1 451 ? -13.464 9.551 -18.263 1.00 77.44 451 ALA A CA 1
ATOM 3589 C C . ALA A 1 451 ? -12.199 9.971 -19.029 1.00 77.44 451 ALA A C 1
ATOM 3591 O O . ALA A 1 451 ? -11.865 11.153 -19.058 1.00 77.44 451 ALA A O 1
ATOM 3592 N N . THR A 1 452 ? -11.539 9.047 -19.736 1.00 77.75 452 THR A N 1
ATOM 3593 C CA . THR A 1 452 ? -10.305 9.362 -20.482 1.00 77.75 452 THR A CA 1
ATOM 3594 C C . THR A 1 452 ? -10.517 10.280 -21.683 1.00 77.75 452 THR A C 1
ATOM 3596 O O . THR A 1 452 ? -9.596 10.986 -22.083 1.00 77.75 452 THR A O 1
ATOM 3599 N N . ASN A 1 453 ? -11.725 10.307 -22.250 1.00 75.56 453 ASN A N 1
ATOM 3600 C CA . ASN A 1 453 ? -12.071 11.236 -23.327 1.00 75.56 453 ASN A CA 1
ATOM 3601 C C . ASN A 1 453 ? -12.370 12.656 -22.819 1.00 75.56 453 ASN A C 1
ATOM 3603 O O . ASN A 1 453 ? -12.245 13.615 -23.580 1.00 75.56 453 ASN A O 1
ATOM 3607 N N . GLN A 1 454 ? -12.815 12.794 -21.568 1.00 74.62 454 GLN A N 1
ATOM 3608 C CA . GLN A 1 454 ? -13.212 14.075 -20.973 1.00 74.62 454 GLN A CA 1
ATOM 3609 C C . GLN A 1 454 ? -12.083 14.732 -20.177 1.00 74.62 454 GLN A C 1
ATOM 3611 O O . GLN A 1 454 ? -12.015 15.959 -20.111 1.00 74.62 454 GLN A O 1
ATOM 3616 N N . GLU A 1 455 ? -11.194 13.930 -19.599 1.00 76.62 455 GLU A N 1
ATOM 3617 C CA . GLU A 1 455 ? -10.106 14.384 -18.743 1.00 76.62 455 GLU A CA 1
ATOM 3618 C C . GLU A 1 455 ? -8.743 13.934 -19.269 1.00 76.62 455 GLU A C 1
ATOM 3620 O O . GLU A 1 455 ? -8.605 12.959 -20.005 1.00 76.62 455 GLU A O 1
ATOM 3625 N N . HIS A 1 456 ? -7.697 14.657 -18.875 1.00 84.56 456 HIS A N 1
ATOM 3626 C CA . HIS A 1 456 ? -6.325 14.275 -19.175 1.00 84.56 456 HIS A CA 1
ATOM 3627 C C . HIS A 1 456 ? -5.672 13.683 -17.929 1.00 84.56 456 HIS A C 1
ATOM 3629 O O . HIS A 1 456 ? -5.405 14.416 -16.978 1.00 84.56 456 HIS A O 1
ATOM 3635 N N . TYR A 1 457 ? -5.389 12.381 -17.965 1.00 90.88 457 TYR A N 1
ATOM 3636 C CA . TYR A 1 457 ? -4.677 11.669 -16.903 1.00 90.88 457 TYR A CA 1
ATOM 3637 C C . TYR A 1 457 ? -3.193 11.530 -17.232 1.00 90.88 457 TYR A C 1
ATOM 3639 O O . TYR A 1 457 ? -2.850 11.245 -18.378 1.00 90.88 457 TYR A O 1
ATOM 3647 N N . SER A 1 458 ? -2.324 11.688 -16.228 1.00 93.56 458 SER A N 1
ATOM 3648 C CA . SER A 1 458 ? -0.880 11.447 -16.377 1.00 93.56 458 SER A CA 1
ATOM 3649 C C . SER A 1 458 ? -0.478 10.013 -16.023 1.00 93.56 458 SER A C 1
ATOM 3651 O O . SER A 1 458 ? 0.512 9.507 -16.551 1.00 93.56 458 SER A O 1
ATOM 3653 N N . ALA A 1 459 ? -1.257 9.334 -15.174 1.00 95.25 459 ALA A N 1
ATOM 3654 C CA . ALA A 1 459 ? -1.056 7.931 -14.828 1.00 95.25 459 ALA A CA 1
ATOM 3655 C C . ALA A 1 459 ? -2.391 7.193 -14.685 1.00 95.25 459 ALA A C 1
ATOM 3657 O O . ALA A 1 459 ? -3.343 7.731 -14.118 1.00 95.25 459 ALA A O 1
ATOM 3658 N N . ILE A 1 460 ? -2.454 5.959 -15.179 1.00 93.19 460 ILE A N 1
ATOM 3659 C CA . ILE A 1 460 ? -3.628 5.089 -15.075 1.00 93.19 460 ILE A CA 1
ATOM 3660 C C . ILE A 1 460 ? -3.186 3.715 -14.565 1.00 93.19 460 ILE A C 1
ATOM 3662 O O . ILE A 1 460 ? -2.273 3.116 -15.130 1.00 93.19 460 ILE A O 1
ATOM 3666 N N . SER A 1 461 ? -3.859 3.208 -13.533 1.00 93.44 461 SER A N 1
ATOM 3667 C CA . SER A 1 461 ? -3.745 1.828 -13.054 1.00 93.44 461 SER A CA 1
ATOM 3668 C C . SER A 1 461 ? -5.097 1.125 -13.159 1.00 93.44 461 SER A C 1
ATOM 3670 O O . SER A 1 461 ? -6.086 1.581 -12.578 1.00 93.44 461 SER A O 1
ATOM 3672 N N . LEU A 1 462 ? -5.146 0.026 -13.914 1.00 89.31 462 LEU A N 1
ATOM 3673 C CA . LEU A 1 462 ? -6.324 -0.835 -14.039 1.00 89.31 462 LEU A CA 1
ATOM 3674 C C . LEU A 1 462 ? -6.042 -2.176 -13.354 1.00 89.31 462 LEU A C 1
ATOM 3676 O O . LEU A 1 462 ? -5.113 -2.888 -13.736 1.00 89.31 462 LEU A O 1
ATOM 3680 N N . ILE A 1 463 ? -6.847 -2.507 -12.347 1.00 86.75 463 ILE A N 1
ATOM 3681 C CA . ILE A 1 463 ? -6.688 -3.676 -11.475 1.00 86.75 463 ILE A CA 1
ATOM 3682 C C . ILE A 1 463 ? -7.795 -4.689 -11.767 1.00 86.75 463 ILE A C 1
ATOM 3684 O O . ILE A 1 463 ? -8.961 -4.319 -11.912 1.00 86.75 463 ILE A O 1
ATOM 3688 N N . ASN A 1 464 ? -7.415 -5.966 -11.866 1.00 78.81 464 ASN A N 1
ATOM 3689 C CA . ASN A 1 464 ? -8.283 -7.090 -12.231 1.00 78.81 464 ASN A CA 1
ATOM 3690 C C . ASN A 1 464 ? -9.060 -6.841 -13.524 1.00 78.81 464 ASN A C 1
ATOM 3692 O O . ASN A 1 464 ? -10.207 -7.241 -13.719 1.00 78.81 464 ASN A O 1
ATOM 3696 N N . PHE A 1 465 ? -8.381 -6.155 -14.434 1.00 70.56 465 PHE A N 1
ATOM 3697 C CA . PHE A 1 465 ? -8.936 -5.712 -15.688 1.00 70.56 465 PHE A CA 1
ATOM 3698 C C . PHE A 1 465 ? -9.210 -6.905 -16.610 1.00 70.56 465 PHE A C 1
ATOM 3700 O O . PHE A 1 465 ? -8.280 -7.526 -17.134 1.00 70.56 465 PHE A O 1
ATOM 3707 N N . LYS A 1 466 ? -10.495 -7.210 -16.818 1.00 65.31 466 LYS A N 1
ATOM 3708 C CA . LYS A 1 466 ? -10.958 -8.176 -17.818 1.00 65.31 466 LYS A CA 1
ATOM 3709 C C . LYS A 1 466 ? -11.321 -7.445 -19.098 1.00 65.31 466 LYS A C 1
ATOM 3711 O O . LYS A 1 466 ? -12.076 -6.476 -19.086 1.00 65.31 466 LYS A O 1
ATOM 3716 N N . LEU A 1 467 ? -10.777 -7.934 -20.198 1.00 60.53 467 LEU A N 1
ATOM 3717 C CA . LEU A 1 467 ? -11.053 -7.410 -21.520 1.00 60.53 467 LEU A CA 1
ATOM 3718 C C . LEU A 1 467 ? -12.146 -8.231 -22.185 1.00 60.53 467 LEU A C 1
ATOM 3720 O O . LEU A 1 467 ? -11.972 -9.429 -22.385 1.00 60.53 467 LEU A O 1
ATOM 3724 N N . ASP A 1 468 ? -13.244 -7.571 -22.537 1.00 55.28 468 ASP A N 1
ATOM 3725 C CA . ASP A 1 468 ? -14.266 -8.150 -23.406 1.00 55.28 468 ASP A CA 1
ATOM 3726 C C . ASP A 1 468 ? -13.790 -8.092 -24.864 1.00 55.28 468 ASP A C 1
ATOM 3728 O O . ASP A 1 468 ? -13.264 -7.066 -25.305 1.00 55.28 468 ASP A O 1
ATOM 3732 N N . GLU A 1 469 ? -13.965 -9.178 -25.620 1.00 51.81 469 GLU A N 1
ATOM 3733 C CA . GLU A 1 469 ? -13.519 -9.282 -27.022 1.00 51.81 469 GLU A CA 1
ATOM 3734 C C . GLU A 1 469 ? -14.238 -8.297 -27.966 1.00 51.81 469 GLU A C 1
ATOM 3736 O O . GLU A 1 469 ? -13.720 -7.985 -29.041 1.00 51.81 469 GLU A O 1
ATOM 3741 N N . ASP A 1 470 ? -15.389 -7.764 -27.548 1.00 49.72 470 ASP A N 1
ATOM 3742 C CA . ASP A 1 470 ? -16.297 -6.968 -28.382 1.00 49.72 470 ASP A CA 1
ATOM 3743 C C . ASP A 1 470 ? -16.016 -5.446 -28.379 1.00 49.72 470 ASP A C 1
ATOM 3745 O O . ASP A 1 470 ? -16.646 -4.695 -29.129 1.00 49.72 470 ASP A O 1
ATOM 3749 N N . ASN A 1 471 ? -15.063 -4.948 -27.581 1.00 55.28 471 ASN A N 1
ATOM 3750 C CA . ASN A 1 471 ? -14.854 -3.504 -27.386 1.00 55.28 471 ASN A CA 1
ATOM 3751 C C . ASN A 1 471 ? -13.831 -2.880 -28.357 1.00 55.28 471 ASN A C 1
ATOM 3753 O O . ASN A 1 471 ? -12.719 -2.527 -28.002 1.00 55.28 471 ASN A O 1
ATOM 3757 N N . THR A 1 472 ? -14.201 -2.625 -29.609 1.00 49.56 472 THR A N 1
ATOM 3758 C CA . THR A 1 472 ? -13.245 -2.157 -30.642 1.00 49.56 472 THR A CA 1
ATOM 3759 C C . THR A 1 472 ? -12.631 -0.756 -30.444 1.00 49.56 472 THR A C 1
ATOM 3761 O O . THR A 1 472 ? -11.668 -0.396 -31.146 1.00 49.56 472 THR A O 1
ATOM 3764 N N . ASP A 1 473 ? -13.155 0.044 -29.515 1.00 58.28 473 ASP A N 1
ATOM 3765 C CA . ASP A 1 473 ? -12.720 1.418 -29.256 1.00 58.28 473 ASP A CA 1
ATOM 3766 C C . ASP A 1 473 ? -11.751 1.448 -28.065 1.00 58.28 473 ASP A C 1
ATOM 3768 O O . ASP A 1 473 ? -12.148 1.499 -26.904 1.00 58.28 473 ASP A O 1
ATOM 3772 N N . GLY A 1 474 ? -10.454 1.348 -28.368 1.00 64.75 474 GLY A N 1
ATOM 3773 C CA . GLY A 1 474 ? -9.382 1.362 -27.370 1.00 64.75 474 GLY A CA 1
ATOM 3774 C C . GLY A 1 474 ? -9.304 2.656 -26.543 1.00 64.75 474 GLY A C 1
ATOM 3775 O O . GLY A 1 474 ? -9.908 3.672 -26.879 1.00 64.75 474 GLY A O 1
ATOM 3776 N N . LEU A 1 475 ? -8.508 2.623 -25.474 1.00 72.75 475 LEU A N 1
ATOM 3777 C CA . LEU A 1 475 ? -8.270 3.746 -24.569 1.00 72.75 475 LEU A CA 1
ATOM 3778 C C . LEU A 1 475 ? -7.522 4.880 -25.283 1.00 72.75 475 LEU A C 1
ATOM 3780 O O . LEU A 1 475 ? -6.391 4.676 -25.733 1.00 72.75 475 LEU A O 1
ATOM 3784 N N . GLU A 1 476 ? -8.119 6.073 -25.323 1.00 75.00 476 GLU A N 1
ATOM 3785 C CA . GLU A 1 476 ? -7.488 7.296 -25.823 1.00 75.00 476 GLU A CA 1
ATOM 3786 C C . GLU A 1 476 ? -7.148 8.228 -24.650 1.00 75.00 476 GLU A C 1
ATOM 3788 O O . GLU A 1 476 ? -8.037 8.738 -23.977 1.00 75.00 476 GLU A O 1
ATOM 3793 N N . CYS A 1 477 ? -5.858 8.479 -24.402 1.00 79.94 477 CYS A N 1
ATOM 3794 C CA . CYS A 1 477 ? -5.415 9.480 -23.427 1.00 79.94 477 CYS A CA 1
ATOM 3795 C C . CYS A 1 477 ? -4.075 10.084 -23.869 1.00 79.94 477 CYS A C 1
ATOM 3797 O O . CYS A 1 477 ? -3.038 9.424 -23.845 1.00 79.94 477 CYS A O 1
ATOM 3799 N N . GLN A 1 478 ? -4.096 11.341 -24.325 1.00 79.94 478 GLN A N 1
ATOM 3800 C CA . GLN A 1 478 ? -2.939 11.940 -25.008 1.00 79.94 478 GLN A CA 1
ATOM 3801 C C . GLN A 1 478 ? -1.781 12.289 -24.070 1.00 79.94 478 GLN A C 1
ATOM 3803 O O . GLN A 1 478 ? -0.638 12.157 -24.488 1.00 79.94 478 GLN A O 1
ATOM 3808 N N . LYS A 1 479 ? -2.082 12.690 -22.827 1.00 86.25 479 LYS A N 1
ATOM 3809 C CA . LYS A 1 479 ? -1.093 13.098 -21.812 1.00 86.25 479 LYS A CA 1
ATOM 3810 C C . LYS A 1 479 ? -0.673 11.964 -20.872 1.00 86.25 479 LYS A C 1
ATOM 3812 O O . LYS A 1 479 ? -0.074 12.213 -19.829 1.00 86.25 479 LYS A O 1
ATOM 3817 N N . LEU A 1 480 ? -1.060 10.730 -21.197 1.00 90.25 480 LEU A N 1
ATOM 3818 C CA . LEU A 1 480 ? -0.780 9.578 -20.355 1.00 90.25 480 LEU A CA 1
ATOM 3819 C C . LEU A 1 480 ? 0.701 9.236 -20.429 1.00 90.25 480 LEU A C 1
ATOM 3821 O O . LEU A 1 480 ? 1.177 8.838 -21.487 1.00 90.25 480 LEU A O 1
ATOM 3825 N N . GLU A 1 481 ? 1.397 9.332 -19.301 1.00 92.81 481 GLU A N 1
ATOM 3826 C CA . GLU A 1 481 ? 2.817 9.000 -19.197 1.00 92.81 481 GLU A CA 1
ATOM 3827 C C . GLU A 1 481 ? 3.046 7.600 -18.626 1.00 92.81 481 GLU A C 1
ATOM 3829 O O . GLU A 1 481 ? 4.030 6.955 -18.982 1.00 92.81 481 GLU A O 1
ATOM 3834 N N . LEU A 1 482 ? 2.155 7.126 -17.749 1.00 94.25 482 LEU A N 1
ATOM 3835 C CA . LEU A 1 482 ? 2.248 5.814 -17.110 1.00 94.25 482 LEU A CA 1
ATOM 3836 C C . LEU A 1 482 ? 0.940 5.042 -17.250 1.00 94.25 482 LEU A C 1
ATOM 3838 O O . LEU A 1 482 ? -0.114 5.510 -16.825 1.00 94.25 482 LEU A O 1
ATOM 3842 N N . LEU A 1 483 ? 1.028 3.828 -17.783 1.00 92.25 483 LEU A N 1
ATOM 3843 C CA . LEU A 1 483 ? -0.067 2.867 -17.796 1.00 92.25 483 LEU A CA 1
ATOM 3844 C C . LEU A 1 483 ? 0.361 1.582 -17.086 1.00 92.25 483 LEU A C 1
ATOM 3846 O O . LEU A 1 483 ? 1.339 0.948 -17.478 1.00 92.25 483 LEU A O 1
ATOM 3850 N N . GLN A 1 484 ? -0.399 1.196 -16.068 1.00 92.50 484 GLN A N 1
ATOM 3851 C CA . GLN A 1 484 ? -0.235 -0.050 -15.333 1.00 92.50 484 GLN A CA 1
ATOM 3852 C C . GLN A 1 484 ? -1.489 -0.909 -15.481 1.00 92.50 484 GLN A C 1
ATOM 3854 O O . GLN A 1 484 ? -2.611 -0.441 -15.287 1.00 92.50 484 GLN A O 1
ATOM 3859 N N . LEU A 1 485 ? -1.283 -2.180 -15.802 1.00 88.62 485 LEU A N 1
ATOM 3860 C CA . LEU A 1 485 ? -2.323 -3.188 -15.933 1.00 88.62 485 LEU A CA 1
ATOM 3861 C C . LEU A 1 485 ? -1.971 -4.354 -15.017 1.00 88.62 485 LEU A C 1
ATOM 3863 O O . LEU A 1 485 ? -0.924 -4.982 -15.178 1.00 88.62 485 LEU A O 1
ATOM 3867 N N . ILE A 1 486 ? -2.841 -4.619 -14.049 1.00 87.31 486 ILE A N 1
ATOM 3868 C CA . ILE A 1 486 ? -2.710 -5.730 -13.111 1.00 87.31 486 ILE A CA 1
ATOM 3869 C C . ILE A 1 486 ? -3.850 -6.695 -13.370 1.00 87.31 486 ILE A C 1
ATOM 3871 O O . ILE A 1 486 ? -5.020 -6.320 -13.273 1.00 87.31 486 ILE A O 1
ATOM 3875 N N . ASN A 1 487 ? -3.523 -7.946 -13.665 1.00 81.50 487 ASN A N 1
ATOM 3876 C CA . ASN A 1 487 ? -4.520 -9.001 -13.724 1.00 81.50 487 ASN A CA 1
ATOM 3877 C C . ASN A 1 487 ? -3.867 -10.344 -13.402 1.00 81.50 487 ASN A C 1
ATOM 3879 O O . ASN A 1 487 ? -3.065 -10.824 -14.190 1.00 81.50 487 ASN A O 1
ATOM 3883 N N . PHE A 1 488 ? -4.244 -10.947 -12.273 1.00 69.62 488 PHE A N 1
ATOM 3884 C CA . PHE A 1 488 ? -3.800 -12.289 -11.869 1.00 69.62 488 PHE A CA 1
ATOM 3885 C C . PHE A 1 488 ? -4.830 -13.384 -12.195 1.00 69.62 488 PHE A C 1
ATOM 3887 O O . PHE A 1 488 ? -4.615 -14.561 -11.901 1.00 69.62 488 PHE A O 1
ATOM 3894 N N . SER A 1 489 ? -5.967 -13.015 -12.792 1.00 63.50 489 SER A N 1
ATOM 3895 C CA . SER A 1 489 ? -6.950 -13.967 -13.301 1.00 63.50 489 SER A CA 1
ATOM 3896 C C . SER A 1 489 ? -6.508 -14.487 -14.672 1.00 63.50 489 SER A C 1
ATOM 3898 O O . SER A 1 489 ? -5.923 -13.762 -15.472 1.00 63.50 489 SER A O 1
ATOM 3900 N N . SER A 1 490 ? -6.762 -15.767 -14.955 1.00 55.16 490 SER A N 1
ATOM 3901 C CA . SER A 1 490 ? -6.241 -16.489 -16.128 1.00 55.16 490 SER A CA 1
ATOM 3902 C C . SER A 1 490 ? -6.870 -16.087 -17.474 1.00 55.16 490 SER A C 1
ATOM 3904 O O . SER A 1 490 ? -6.981 -16.925 -18.367 1.00 55.16 490 SER A O 1
ATOM 3906 N N . SER A 1 491 ? -7.370 -14.859 -17.608 1.00 58.56 491 SER A N 1
ATOM 3907 C CA . SER A 1 491 ? -7.986 -14.364 -18.838 1.00 58.56 491 SER A CA 1
ATOM 3908 C C . SER A 1 491 ? -6.927 -13.931 -19.849 1.00 58.56 491 SER A C 1
ATOM 3910 O O . SER A 1 491 ? -5.996 -13.206 -19.497 1.00 58.56 491 SER A O 1
ATOM 3912 N N . GLU A 1 492 ? -7.103 -14.335 -21.107 1.00 57.47 492 GLU A N 1
ATOM 3913 C CA . GLU A 1 492 ? -6.256 -13.899 -22.217 1.00 57.47 492 GLU A CA 1
ATOM 3914 C C . GLU A 1 492 ? -6.447 -12.400 -22.508 1.00 57.47 492 GLU A C 1
ATOM 3916 O O . GLU A 1 492 ? -7.552 -11.860 -22.441 1.00 57.47 492 GLU A O 1
ATOM 3921 N N . TYR A 1 493 ? -5.351 -11.713 -22.831 1.00 62.03 493 TYR A N 1
ATOM 3922 C CA . TYR A 1 493 ? -5.356 -10.289 -23.175 1.00 62.03 493 TYR A CA 1
ATOM 3923 C C . TYR A 1 493 ? -5.794 -10.029 -24.637 1.00 62.03 493 TYR A C 1
ATOM 3925 O O . TYR A 1 493 ? -5.346 -10.714 -25.558 1.00 62.03 493 TYR A O 1
ATOM 3933 N N . SER A 1 494 ? -6.606 -8.987 -24.880 1.00 53.91 494 SER A N 1
ATOM 3934 C CA . SER A 1 494 ? -7.083 -8.565 -26.215 1.00 53.91 494 SER A CA 1
ATOM 3935 C C . SER A 1 494 ? -6.879 -7.050 -26.492 1.00 53.91 494 SER A C 1
ATOM 3937 O O . SER A 1 494 ? -6.574 -6.257 -25.606 1.00 53.91 494 SER A O 1
ATOM 3939 N N . HIS A 1 495 ? -6.939 -6.609 -27.755 1.00 55.91 495 HIS A N 1
ATOM 3940 C CA . HIS A 1 495 ? -6.430 -5.292 -28.216 1.00 55.91 495 HIS A CA 1
ATOM 3941 C C . HIS A 1 495 ? -7.195 -4.049 -27.771 1.00 55.91 495 HIS A C 1
ATOM 3943 O O . HIS A 1 495 ? -8.245 -3.782 -28.346 1.00 55.91 495 HIS A O 1
ATOM 3949 N N . HIS A 1 496 ? -6.633 -3.190 -26.912 1.00 59.34 496 HIS A N 1
ATOM 3950 C CA . HIS A 1 496 ? -7.417 -2.029 -26.454 1.00 59.34 496 HIS A CA 1
ATOM 3951 C C . HIS A 1 496 ? -6.663 -0.719 -26.189 1.00 59.34 496 HIS A C 1
ATOM 3953 O O . HIS A 1 496 ? -7.214 0.166 -25.544 1.00 59.34 496 HIS A O 1
ATOM 3959 N N . PHE A 1 497 ? -5.465 -0.500 -26.739 1.00 62.97 497 PHE A N 1
ATOM 3960 C CA . PHE A 1 497 ? -4.793 0.806 -26.631 1.00 62.97 497 PHE A CA 1
ATOM 3961 C C . PHE A 1 497 ? -4.628 1.437 -28.013 1.00 62.97 497 PHE A C 1
ATOM 3963 O O . PHE A 1 497 ? -3.982 0.881 -28.897 1.00 62.97 497 PHE A O 1
ATOM 3970 N N . LYS A 1 498 ? -5.260 2.593 -28.234 1.00 59.84 498 LYS A N 1
ATOM 3971 C CA . LYS A 1 498 ? -5.132 3.372 -29.472 1.00 59.84 498 LYS A CA 1
ATOM 3972 C C . LYS A 1 498 ? -4.750 4.798 -29.079 1.00 59.84 498 LYS A C 1
ATOM 3974 O O . LYS A 1 498 ? -5.438 5.424 -28.292 1.00 59.84 498 LYS A O 1
ATOM 3979 N N . ARG A 1 499 ? -3.674 5.341 -29.664 1.00 62.72 499 ARG A N 1
ATOM 3980 C CA . ARG A 1 499 ? -3.258 6.757 -29.507 1.00 62.72 499 ARG A CA 1
ATOM 3981 C C . ARG A 1 499 ? -2.777 7.158 -28.093 1.00 62.72 499 ARG A C 1
ATOM 3983 O O . ARG A 1 499 ? -3.156 8.212 -27.589 1.00 62.72 499 ARG A O 1
ATOM 3990 N N . LEU A 1 500 ? -1.867 6.380 -27.502 1.00 74.56 500 LEU A N 1
ATOM 3991 C CA . LEU A 1 500 ? -1.078 6.787 -26.327 1.00 74.56 500 LEU A CA 1
ATOM 3992 C C . LEU A 1 500 ? 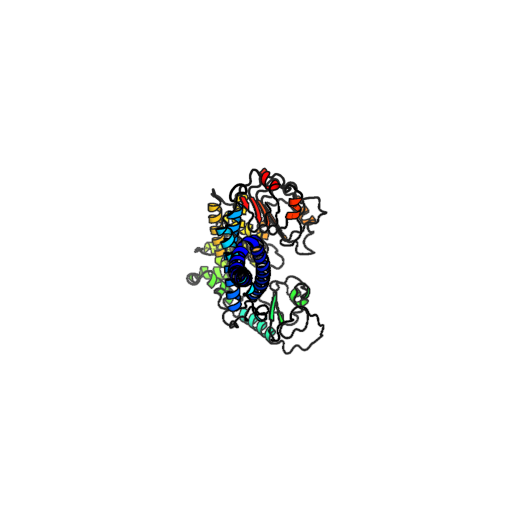0.226 7.454 -26.792 1.00 74.56 500 LEU A C 1
ATOM 3994 O O . LEU A 1 500 ? 1.199 6.768 -27.096 1.00 74.56 500 LEU A O 1
ATOM 3998 N N . LYS A 1 501 ? 0.206 8.778 -26.970 1.00 74.81 501 LYS A N 1
ATOM 3999 C CA . LYS A 1 501 ? 1.303 9.508 -27.633 1.00 74.81 501 LYS A CA 1
ATOM 4000 C C . LYS A 1 501 ? 2.461 9.868 -26.713 1.00 74.81 501 LYS A C 1
ATOM 4002 O O . LYS A 1 501 ? 3.587 9.905 -27.177 1.00 74.81 501 LYS A O 1
ATOM 4007 N N . GLU A 1 502 ? 2.191 10.126 -25.440 1.00 85.25 502 GLU A N 1
ATOM 4008 C CA . GLU A 1 502 ? 3.202 10.560 -24.465 1.00 85.25 502 GLU A CA 1
ATOM 4009 C C . GLU A 1 502 ? 3.574 9.444 -23.476 1.00 85.25 502 GLU A C 1
ATOM 4011 O O . GLU A 1 502 ? 4.159 9.712 -22.428 1.00 85.25 502 GLU A O 1
ATOM 4016 N N . LEU A 1 503 ? 3.238 8.188 -23.797 1.00 89.44 503 LEU A N 1
ATOM 4017 C CA . LEU A 1 503 ? 3.438 7.061 -22.891 1.00 89.44 503 LEU A CA 1
ATOM 4018 C C . LEU A 1 503 ? 4.925 6.760 -22.716 1.00 89.44 503 LEU A C 1
ATOM 4020 O O . LEU A 1 503 ? 5.596 6.373 -23.669 1.00 89.44 503 LEU A O 1
ATOM 4024 N N . LYS A 1 504 ? 5.398 6.884 -21.475 1.00 92.38 504 LYS A N 1
ATOM 4025 C CA . LYS A 1 504 ? 6.791 6.658 -21.077 1.00 92.38 504 LYS A CA 1
ATOM 4026 C C . LYS A 1 504 ? 6.993 5.339 -20.348 1.00 92.38 504 LYS A C 1
ATOM 4028 O O . LYS A 1 504 ? 8.028 4.697 -20.518 1.00 92.38 504 LYS A O 1
ATOM 4033 N N . VAL A 1 505 ? 6.006 4.935 -19.551 1.00 93.94 505 VAL A N 1
ATOM 4034 C CA . VAL A 1 505 ? 6.040 3.724 -18.730 1.00 93.94 505 VAL A CA 1
ATOM 4035 C C . VAL A 1 505 ? 4.827 2.865 -19.037 1.00 93.94 505 VAL A C 1
ATOM 4037 O O . VAL A 1 505 ? 3.687 3.314 -18.917 1.00 93.94 505 VAL A O 1
ATOM 4040 N N . LEU A 1 506 ? 5.081 1.608 -19.381 1.00 91.56 506 LEU A N 1
ATOM 4041 C CA . LEU A 1 506 ? 4.055 0.593 -19.536 1.00 91.56 506 LEU A CA 1
ATOM 4042 C C . LEU A 1 506 ? 4.387 -0.616 -18.669 1.00 91.56 506 LEU A C 1
ATOM 4044 O O . LEU A 1 506 ? 5.457 -1.206 -18.808 1.00 91.56 506 LEU A O 1
ATOM 4048 N N . ALA A 1 507 ? 3.459 -0.993 -17.797 1.00 92.56 507 ALA A N 1
ATOM 4049 C CA . ALA A 1 507 ? 3.617 -2.127 -16.902 1.00 92.56 507 ALA A CA 1
ATOM 4050 C C . ALA A 1 507 ? 2.445 -3.103 -17.030 1.00 92.56 507 ALA A C 1
ATOM 4052 O O . ALA A 1 507 ? 1.295 -2.734 -16.805 1.00 92.56 507 ALA A O 1
ATOM 4053 N N . PHE A 1 508 ? 2.759 -4.353 -17.352 1.00 89.19 508 PHE A N 1
ATOM 4054 C CA . PHE A 1 508 ? 1.862 -5.498 -17.270 1.00 89.19 508 PHE A CA 1
ATOM 4055 C C . PHE A 1 508 ? 2.322 -6.373 -16.106 1.00 89.19 508 PHE A C 1
ATOM 4057 O O . PHE A 1 508 ? 3.484 -6.787 -16.069 1.00 89.19 508 PHE A O 1
ATOM 4064 N N . LEU A 1 509 ? 1.423 -6.636 -15.159 1.00 89.62 509 LEU A N 1
ATOM 4065 C CA . LEU A 1 509 ? 1.705 -7.399 -13.946 1.00 89.62 509 LEU A CA 1
ATOM 4066 C C . LEU A 1 509 ? 0.729 -8.579 -13.836 1.00 89.62 509 LEU A C 1
ATOM 4068 O O . LEU A 1 509 ? -0.489 -8.380 -13.800 1.00 89.62 509 LEU A O 1
ATOM 4072 N N . GLY A 1 510 ? 1.266 -9.800 -13.789 1.00 87.44 510 GLY A N 1
ATOM 4073 C CA . GLY A 1 510 ? 0.491 -11.030 -13.581 1.00 87.44 510 GLY A CA 1
ATOM 4074 C C . GLY A 1 510 ? -0.203 -11.612 -14.820 1.00 87.44 510 GLY A C 1
ATOM 4075 O O . GLY A 1 510 ? -0.961 -12.571 -14.695 1.00 87.44 510 GLY A O 1
ATOM 4076 N N . MET A 1 511 ? 0.018 -11.048 -16.012 1.00 82.25 511 MET A N 1
ATOM 4077 C CA . MET A 1 511 ? -0.864 -11.266 -17.166 1.00 82.25 511 MET A CA 1
ATOM 4078 C C . MET A 1 511 ? -0.478 -12.464 -18.046 1.00 82.25 511 MET A C 1
ATOM 4080 O O . MET A 1 511 ? 0.699 -12.700 -18.330 1.00 82.25 511 MET A O 1
ATOM 4084 N N . ASP A 1 512 ? -1.478 -13.177 -18.579 1.00 82.12 512 ASP A N 1
ATOM 4085 C CA . ASP A 1 512 ? -1.274 -14.165 -19.647 1.00 82.12 512 ASP A CA 1
ATOM 4086 C C . ASP A 1 512 ? -1.405 -13.509 -21.029 1.00 82.12 512 ASP A C 1
ATOM 4088 O O . ASP A 1 512 ? -2.497 -13.250 -21.540 1.00 82.12 512 ASP A O 1
ATOM 4092 N N . MET A 1 513 ? -0.256 -13.216 -21.635 1.00 77.94 513 MET A N 1
ATOM 4093 C CA . MET A 1 513 ? -0.147 -12.616 -22.964 1.00 77.94 513 MET A CA 1
ATOM 4094 C C . MET A 1 513 ? 0.268 -13.630 -24.033 1.00 77.94 513 MET A C 1
ATOM 4096 O O . MET A 1 513 ? 0.475 -13.252 -25.185 1.00 77.94 513 MET A O 1
ATOM 4100 N N . SER A 1 514 ? 0.374 -14.915 -23.689 1.00 77.69 514 SER A N 1
ATOM 4101 C CA . SER A 1 514 ? 0.900 -15.940 -24.591 1.00 77.69 514 SER A CA 1
ATOM 4102 C C . SER A 1 514 ? 0.032 -16.117 -25.843 1.00 77.69 514 SER A C 1
ATOM 4104 O O . SER A 1 514 ? 0.563 -16.146 -26.955 1.00 77.69 514 SER A O 1
ATOM 4106 N N . GLY A 1 515 ? -1.298 -16.133 -25.693 1.00 74.44 515 GLY A N 1
ATOM 4107 C CA . GLY A 1 515 ? -2.245 -16.160 -26.816 1.00 74.44 515 GLY A CA 1
ATOM 4108 C C . GLY A 1 515 ? -2.180 -14.894 -27.678 1.00 74.44 515 GLY A C 1
ATOM 4109 O O . GLY A 1 515 ? -2.116 -14.967 -28.910 1.00 74.44 515 GLY A O 1
ATOM 4110 N N . TYR A 1 516 ? -2.102 -13.724 -27.036 1.00 71.75 516 TYR A N 1
ATOM 4111 C CA . TYR A 1 516 ? -2.001 -12.436 -27.723 1.00 71.75 516 TYR A CA 1
ATOM 4112 C C . TYR A 1 516 ? -0.730 -12.340 -28.576 1.00 71.75 516 TYR A C 1
ATOM 4114 O O . TYR A 1 516 ? -0.790 -12.032 -29.770 1.00 71.75 516 TYR A O 1
ATOM 4122 N N . LEU A 1 517 ? 0.423 -12.654 -27.988 1.00 72.81 517 LEU A N 1
ATOM 4123 C CA . LEU A 1 517 ? 1.731 -12.500 -28.622 1.00 72.81 517 LEU A CA 1
ATOM 4124 C C . LEU A 1 517 ? 1.996 -13.591 -29.670 1.00 72.81 517 LEU A C 1
ATOM 4126 O O . LEU A 1 517 ? 2.581 -13.292 -30.714 1.00 72.81 517 LEU A O 1
ATOM 4130 N N . ALA A 1 518 ? 1.448 -14.801 -29.496 1.00 70.19 518 ALA A N 1
ATOM 4131 C CA . ALA A 1 518 ? 1.506 -15.870 -30.500 1.00 70.19 518 ALA A CA 1
ATOM 4132 C C . ALA A 1 518 ? 0.871 -15.480 -31.846 1.00 70.19 518 ALA A C 1
ATOM 4134 O O . ALA A 1 518 ? 1.286 -15.967 -32.899 1.00 70.19 518 ALA A O 1
ATOM 4135 N N . SER A 1 519 ? -0.097 -14.559 -31.844 1.00 65.62 519 SER A N 1
ATOM 4136 C CA . SER A 1 519 ? -0.718 -14.060 -33.075 1.00 65.62 519 SER A CA 1
ATOM 4137 C C . SER A 1 519 ? 0.165 -13.078 -33.877 1.00 65.62 519 SER A C 1
ATOM 4139 O O . SER A 1 519 ? -0.298 -12.521 -34.874 1.00 65.62 519 SER A O 1
ATOM 4141 N N . LYS A 1 520 ? 1.439 -12.877 -33.475 1.00 58.00 520 LYS A N 1
ATOM 4142 C CA . LYS A 1 520 ? 2.425 -11.935 -34.058 1.00 58.00 520 LYS A CA 1
ATOM 4143 C C . LYS A 1 520 ? 1.921 -10.502 -34.170 1.00 58.00 520 LYS A C 1
ATOM 4145 O O . LYS A 1 520 ? 2.341 -9.725 -35.029 1.00 58.00 520 LYS A O 1
ATOM 4150 N N . ARG A 1 521 ? 0.982 -10.143 -33.308 1.00 59.72 521 ARG A N 1
ATOM 4151 C CA . ARG A 1 521 ? 0.453 -8.793 -33.269 1.00 59.72 521 ARG A CA 1
ATOM 4152 C C . ARG A 1 521 ? 1.452 -7.921 -32.516 1.00 59.72 521 ARG A C 1
ATOM 4154 O O . ARG A 1 521 ? 1.969 -8.327 -31.477 1.00 59.72 521 ARG A O 1
ATOM 4161 N N . SER A 1 522 ? 1.763 -6.749 -33.070 1.00 59.22 522 SER A N 1
ATOM 4162 C CA . SER A 1 522 ? 2.491 -5.721 -32.322 1.00 59.22 522 SER A CA 1
ATOM 4163 C C . SER A 1 522 ? 1.683 -5.392 -31.074 1.00 59.22 522 SER A C 1
ATOM 4165 O O . SER A 1 522 ? 0.455 -5.309 -31.169 1.00 59.22 522 SER A O 1
ATOM 4167 N N . LEU A 1 523 ? 2.346 -5.133 -29.940 1.00 61.41 523 LEU A N 1
ATOM 4168 C CA . LEU A 1 523 ? 1.688 -4.349 -28.902 1.00 61.41 523 LEU A CA 1
ATOM 4169 C C . LEU A 1 523 ? 1.251 -3.051 -29.592 1.00 61.41 523 LEU A C 1
ATOM 4171 O O . LEU A 1 523 ? 2.076 -2.357 -30.193 1.00 61.41 523 LEU A O 1
ATOM 4175 N N . ALA A 1 524 ? -0.049 -2.772 -29.613 1.00 54.69 524 ALA A N 1
ATOM 4176 C CA . ALA A 1 524 ? -0.587 -1.548 -30.196 1.00 54.69 524 ALA A CA 1
ATOM 4177 C C . ALA A 1 524 ? -0.267 -0.361 -29.266 1.00 54.69 524 ALA A C 1
ATOM 4179 O O . ALA A 1 524 ? -1.147 0.258 -28.681 1.00 54.69 524 ALA A O 1
ATOM 4180 N N . LEU A 1 525 ? 1.020 -0.077 -29.065 1.00 58.81 525 LEU A N 1
ATOM 4181 C CA . LEU A 1 525 ? 1.507 0.993 -28.201 1.00 58.81 525 LEU A CA 1
ATOM 4182 C C . LEU A 1 525 ? 1.627 2.255 -29.033 1.00 58.81 525 LEU A C 1
ATOM 4184 O O . LEU A 1 525 ? 2.724 2.591 -29.450 1.00 58.81 525 LEU A O 1
ATOM 4188 N N . GLY A 1 526 ? 0.496 2.903 -29.328 1.00 58.66 526 GLY A N 1
ATOM 4189 C CA . GLY A 1 526 ? 0.446 4.250 -29.916 1.00 58.66 526 GLY A CA 1
ATOM 4190 C C . GLY A 1 526 ? 1.671 4.647 -30.759 1.00 58.66 526 GLY A C 1
ATOM 4191 O O . GLY A 1 526 ? 1.886 4.101 -31.840 1.00 58.66 526 GLY A O 1
ATOM 4192 N N . GLU A 1 527 ? 2.459 5.599 -30.250 1.00 63.12 527 GLU A N 1
ATOM 4193 C CA . GLU A 1 527 ? 3.750 6.003 -30.820 1.00 63.12 527 GLU A CA 1
ATOM 4194 C C . GLU A 1 527 ? 4.901 5.496 -29.916 1.00 63.12 527 GLU A C 1
ATOM 4196 O O . GLU A 1 527 ? 5.238 6.161 -28.937 1.00 63.12 527 GLU A O 1
ATOM 4201 N N . PRO A 1 528 ? 5.552 4.352 -30.221 1.00 63.72 528 PRO A N 1
ATOM 4202 C CA . PRO A 1 528 ? 6.510 3.690 -29.318 1.00 63.72 528 PRO A CA 1
ATOM 4203 C C . PRO A 1 528 ? 7.803 4.481 -29.069 1.00 63.72 528 PRO A C 1
ATOM 4205 O O . PRO A 1 528 ? 8.622 4.089 -28.244 1.00 63.72 528 PRO A O 1
ATOM 4208 N N . LYS A 1 529 ? 7.993 5.609 -29.762 1.00 72.31 529 LYS A N 1
ATOM 4209 C CA . LYS A 1 529 ? 9.175 6.472 -29.645 1.00 72.31 529 LYS A CA 1
ATOM 4210 C C . LYS A 1 529 ? 9.325 7.119 -28.269 1.00 72.31 529 LYS A C 1
ATOM 4212 O O . LYS A 1 529 ? 10.415 7.574 -27.959 1.00 72.31 529 LYS A O 1
ATOM 4217 N N . TYR A 1 530 ? 8.264 7.202 -27.476 1.00 80.56 530 TYR A N 1
ATOM 4218 C CA . TYR A 1 530 ? 8.315 7.845 -26.160 1.00 80.56 530 TYR A CA 1
ATOM 4219 C C . TYR A 1 530 ? 8.404 6.852 -25.003 1.00 80.56 530 TYR A C 1
ATOM 4221 O O . TYR A 1 530 ? 8.561 7.275 -23.861 1.00 80.56 530 TYR A O 1
ATOM 4229 N N . LEU A 1 531 ? 8.326 5.548 -25.291 1.00 88.06 531 LEU A N 1
ATOM 4230 C CA . LEU A 1 531 ? 8.346 4.511 -24.273 1.00 88.06 531 LEU A CA 1
ATOM 4231 C C . LEU A 1 531 ? 9.783 4.242 -23.814 1.00 88.06 531 LEU A C 1
ATOM 4233 O O . LEU A 1 531 ? 10.566 3.648 -24.551 1.00 88.06 531 LEU A O 1
ATOM 4237 N N . HIS A 1 532 ? 10.095 4.621 -22.576 1.00 90.56 532 HIS A N 1
ATOM 4238 C CA . HIS A 1 532 ? 11.408 4.402 -21.962 1.00 90.56 532 HIS A CA 1
ATOM 4239 C C . HIS A 1 532 ? 11.427 3.172 -21.051 1.00 90.56 532 HIS A C 1
ATOM 4241 O O . HIS A 1 532 ? 12.485 2.595 -20.813 1.00 90.56 532 HIS A O 1
ATOM 4247 N N . THR A 1 533 ? 10.278 2.745 -20.520 1.00 92.94 533 THR A N 1
ATOM 4248 C CA . THR A 1 533 ? 10.198 1.612 -19.588 1.00 92.94 533 THR A CA 1
ATOM 4249 C C . THR A 1 533 ? 9.063 0.665 -19.943 1.00 92.94 533 THR A C 1
ATOM 4251 O O . THR A 1 533 ? 7.903 1.070 -20.031 1.00 92.94 533 THR A O 1
ATOM 4254 N N . LEU A 1 534 ? 9.406 -0.616 -20.081 1.00 91.94 534 LEU A N 1
ATOM 4255 C CA . LEU A 1 534 ? 8.474 -1.718 -20.273 1.00 91.94 534 LEU A CA 1
ATOM 4256 C C . LEU A 1 534 ? 8.693 -2.770 -19.181 1.00 91.94 534 LEU A C 1
ATOM 4258 O O . LEU A 1 534 ? 9.731 -3.434 -19.139 1.00 91.94 534 LEU A O 1
ATOM 4262 N N . CYS A 1 535 ? 7.697 -2.944 -18.318 1.00 93.00 535 CYS A N 1
ATOM 4263 C CA . CYS A 1 535 ? 7.695 -3.973 -17.282 1.00 93.00 535 CYS A CA 1
ATOM 4264 C C . CYS A 1 535 ? 6.695 -5.068 -17.651 1.00 93.00 535 CYS A C 1
ATOM 4266 O O . CYS A 1 535 ? 5.500 -4.799 -17.730 1.00 93.00 535 CYS A O 1
ATOM 4268 N N . LEU A 1 536 ? 7.175 -6.289 -17.874 1.00 90.38 536 LEU A N 1
ATOM 4269 C CA . LEU A 1 536 ? 6.356 -7.480 -18.089 1.00 90.38 536 LEU A CA 1
ATOM 4270 C C . LEU A 1 536 ? 6.658 -8.470 -16.964 1.00 90.38 536 LEU A C 1
ATOM 4272 O O . LEU A 1 536 ? 7.501 -9.353 -17.129 1.00 90.38 536 LEU A O 1
ATOM 4276 N N . GLU A 1 537 ? 6.033 -8.295 -15.805 1.00 89.56 537 GLU A N 1
ATOM 4277 C CA . GLU A 1 537 ? 6.395 -9.038 -14.591 1.00 89.56 537 GLU A CA 1
ATOM 4278 C C . GLU A 1 537 ? 5.310 -10.025 -14.196 1.00 89.56 537 GLU A C 1
ATOM 4280 O O . GLU A 1 537 ? 4.120 -9.750 -14.356 1.00 89.56 537 GLU A O 1
ATOM 4285 N N . ASP A 1 538 ? 5.729 -11.202 -13.733 1.00 87.44 538 ASP A N 1
ATOM 4286 C CA . ASP A 1 538 ? 4.832 -12.322 -13.429 1.00 87.44 538 ASP A CA 1
ATOM 4287 C C . ASP A 1 538 ? 3.914 -12.688 -14.616 1.00 87.44 538 ASP A C 1
ATOM 4289 O O . ASP A 1 538 ? 2.782 -13.137 -14.444 1.00 87.44 538 ASP A O 1
ATOM 4293 N N . CYS A 1 539 ? 4.389 -12.465 -15.844 1.00 86.12 539 CYS A N 1
ATOM 4294 C CA . CYS A 1 539 ? 3.612 -12.639 -17.066 1.00 86.12 539 CYS A CA 1
ATOM 4295 C C . CYS A 1 539 ? 3.934 -13.961 -17.774 1.00 86.12 539 CYS A C 1
ATOM 4297 O O . CYS A 1 539 ? 5.059 -14.460 -17.739 1.00 86.12 539 CYS A O 1
ATOM 4299 N N . LYS A 1 540 ? 2.972 -14.488 -18.535 1.00 87.31 540 LYS A N 1
ATOM 4300 C CA . LYS A 1 540 ? 3.218 -15.544 -19.532 1.00 87.31 540 LYS A CA 1
ATOM 4301 C C . LYS A 1 540 ? 3.269 -14.917 -20.913 1.00 87.31 540 LYS A C 1
ATOM 4303 O O . LYS A 1 540 ? 2.280 -14.352 -21.369 1.00 87.31 540 LYS A O 1
ATOM 4308 N N . LEU A 1 541 ? 4.419 -14.988 -21.572 1.00 82.19 541 LEU A N 1
ATOM 4309 C CA . LEU A 1 541 ? 4.717 -14.128 -22.718 1.00 82.19 541 LEU A CA 1
ATOM 4310 C C . LEU A 1 541 ? 4.833 -14.891 -24.044 1.00 82.19 541 LEU A C 1
ATOM 4312 O O . LEU A 1 541 ? 4.392 -14.394 -25.075 1.00 82.19 541 LEU A O 1
ATOM 4316 N N . GLY A 1 542 ? 5.380 -16.109 -24.045 1.00 81.81 542 GLY A N 1
ATOM 4317 C CA . GLY A 1 542 ? 5.701 -16.799 -25.303 1.00 81.81 542 GLY A CA 1
ATOM 4318 C C . GLY A 1 542 ? 6.867 -16.125 -26.046 1.00 81.81 542 GLY A C 1
ATOM 4319 O O . GLY A 1 542 ? 7.826 -15.716 -25.394 1.00 81.81 542 GLY A O 1
ATOM 4320 N N . ASP A 1 543 ? 6.795 -16.039 -27.383 1.00 78.94 543 ASP A N 1
ATOM 4321 C CA . ASP A 1 543 ? 7.775 -15.314 -28.217 1.00 78.94 543 ASP A CA 1
ATOM 4322 C C . ASP A 1 543 ? 7.370 -13.840 -28.348 1.00 78.94 543 ASP A C 1
ATOM 4324 O O . ASP A 1 543 ? 6.273 -13.511 -28.806 1.00 78.94 543 ASP A O 1
ATOM 4328 N N . ILE A 1 544 ? 8.280 -12.958 -27.939 1.00 79.94 544 ILE A N 1
ATOM 4329 C CA . ILE A 1 544 ? 8.084 -11.505 -27.875 1.00 79.94 544 ILE A CA 1
ATOM 4330 C C . ILE A 1 544 ? 9.108 -10.730 -28.708 1.00 79.94 544 ILE A C 1
ATOM 4332 O O . ILE A 1 544 ? 9.183 -9.501 -28.629 1.00 79.94 544 ILE A O 1
ATOM 4336 N N . SER A 1 545 ? 9.910 -11.433 -29.511 1.00 79.31 545 SER A N 1
ATOM 4337 C CA . SER A 1 545 ? 10.984 -10.845 -30.315 1.00 79.31 545 SER A CA 1
ATOM 4338 C C . SER A 1 545 ? 10.473 -9.760 -31.272 1.00 79.31 545 SER A C 1
ATOM 4340 O O . SER A 1 545 ? 11.103 -8.708 -31.414 1.00 79.31 545 SER A O 1
ATOM 4342 N N . HIS A 1 546 ? 9.289 -9.960 -31.863 1.00 75.00 546 HIS A N 1
ATOM 4343 C CA . HIS A 1 546 ? 8.644 -8.999 -32.766 1.00 75.00 546 HIS A CA 1
ATOM 4344 C C . HIS A 1 546 ? 8.150 -7.729 -32.069 1.00 75.00 546 HIS A C 1
ATOM 4346 O O . HIS A 1 546 ? 7.976 -6.710 -32.732 1.00 75.00 546 HIS A O 1
ATOM 4352 N N . VAL A 1 547 ? 7.916 -7.779 -30.756 1.00 75.81 547 VAL A N 1
ATOM 4353 C CA . VAL A 1 547 ? 7.474 -6.626 -29.962 1.00 75.81 547 VAL A CA 1
ATOM 4354 C C . VAL A 1 547 ? 8.658 -5.776 -29.534 1.00 75.81 547 VAL A C 1
ATOM 4356 O O . VAL A 1 547 ? 8.626 -4.562 -29.684 1.00 75.81 547 VAL A O 1
ATOM 4359 N N . ILE A 1 548 ? 9.712 -6.399 -29.006 1.00 78.38 548 ILE A N 1
ATOM 4360 C CA . ILE A 1 548 ? 10.876 -5.660 -28.498 1.00 78.38 548 ILE A CA 1
ATOM 4361 C C . ILE A 1 548 ? 11.634 -5.003 -29.652 1.00 78.38 548 ILE A C 1
ATOM 4363 O O . ILE A 1 548 ? 12.093 -3.873 -29.523 1.00 78.38 548 ILE A O 1
ATOM 4367 N N . GLY A 1 549 ? 11.726 -5.683 -30.801 1.00 75.69 549 GLY A N 1
ATOM 4368 C CA . GLY A 1 549 ? 12.498 -5.213 -31.952 1.00 75.69 549 GLY A CA 1
ATOM 4369 C C . GLY A 1 549 ? 12.041 -3.877 -32.553 1.00 75.69 549 GLY A C 1
ATOM 4370 O O . GLY A 1 549 ? 12.778 -3.315 -33.356 1.00 75.69 549 GLY A O 1
ATOM 4371 N N . VAL A 1 550 ? 10.860 -3.365 -32.182 1.00 78.19 550 VAL A N 1
ATOM 4372 C CA . VAL A 1 550 ? 10.326 -2.073 -32.657 1.00 78.19 550 VAL A CA 1
ATOM 4373 C C . VAL A 1 550 ? 10.436 -0.936 -31.629 1.00 78.19 550 VAL A C 1
ATOM 4375 O O . VAL A 1 550 ? 10.062 0.196 -31.932 1.00 78.19 550 VAL A O 1
ATOM 4378 N N . LEU A 1 551 ? 10.926 -1.210 -30.414 1.00 82.56 551 LEU A N 1
ATOM 4379 C CA . LEU A 1 551 ? 11.029 -0.234 -29.323 1.00 82.56 551 LEU A CA 1
ATOM 4380 C C . LEU A 1 551 ? 12.424 0.412 -29.307 1.00 82.56 551 LEU A C 1
ATOM 4382 O O . LEU A 1 551 ? 13.312 -0.007 -28.572 1.00 82.56 551 LEU A O 1
ATOM 4386 N N . GLU A 1 552 ? 12.621 1.433 -30.141 1.00 81.38 552 GLU A N 1
ATOM 4387 C CA . GLU A 1 552 ? 13.943 2.038 -30.387 1.00 81.38 552 GLU A CA 1
ATOM 4388 C C . GLU A 1 552 ? 14.506 2.856 -29.209 1.00 81.38 552 GLU A C 1
ATOM 4390 O O . GLU A 1 552 ? 15.722 2.959 -29.076 1.00 81.38 552 GLU A O 1
ATOM 4395 N N . ASN A 1 553 ? 13.643 3.420 -28.355 1.00 86.31 553 ASN A N 1
ATOM 4396 C CA . ASN A 1 553 ? 14.029 4.315 -27.250 1.00 86.31 553 ASN A CA 1
ATOM 4397 C C . ASN A 1 553 ? 13.842 3.681 -25.862 1.00 86.31 553 ASN A C 1
ATOM 4399 O O . ASN A 1 553 ? 13.799 4.383 -24.854 1.00 86.31 553 ASN A O 1
ATOM 4403 N N . LEU A 1 554 ? 13.706 2.356 -25.807 1.00 89.56 554 LEU A N 1
ATOM 4404 C CA . LEU A 1 554 ? 13.514 1.649 -24.551 1.00 89.56 554 LEU A CA 1
ATOM 4405 C C . LEU A 1 554 ? 14.814 1.634 -23.736 1.00 89.56 554 LEU A C 1
ATOM 4407 O O . LEU A 1 554 ? 15.834 1.121 -24.190 1.00 89.56 554 LEU A O 1
ATOM 4411 N N . GLU A 1 555 ? 14.757 2.151 -22.513 1.00 90.25 555 GLU A N 1
ATOM 4412 C CA . GLU A 1 555 ? 15.895 2.210 -21.589 1.00 90.25 555 GLU A CA 1
ATOM 4413 C C . GLU A 1 555 ? 15.836 1.082 -20.553 1.00 90.25 555 GLU A C 1
ATOM 4415 O O . GLU A 1 555 ? 16.861 0.521 -20.166 1.00 90.25 555 GLU A O 1
ATOM 4420 N N . ILE A 1 556 ? 14.623 0.725 -20.117 1.00 91.31 556 ILE A N 1
ATOM 4421 C CA . ILE A 1 556 ? 14.377 -0.284 -19.088 1.00 91.31 556 ILE A CA 1
ATOM 4422 C C . ILE A 1 556 ? 13.408 -1.337 -19.619 1.00 91.31 556 ILE A C 1
ATOM 4424 O O . ILE A 1 556 ? 12.283 -1.035 -20.021 1.00 91.31 556 ILE A O 1
ATOM 4428 N N . LEU A 1 557 ? 13.836 -2.595 -19.545 1.00 91.88 557 LEU A N 1
ATOM 4429 C CA . LEU A 1 557 ? 13.037 -3.767 -19.874 1.00 91.88 557 LEU A CA 1
ATOM 4430 C C . LEU A 1 557 ? 13.112 -4.773 -18.725 1.00 91.88 557 LEU A C 1
ATOM 4432 O O . LEU A 1 557 ? 14.201 -5.225 -18.371 1.00 91.88 557 LEU A O 1
ATOM 4436 N N . SER A 1 558 ? 11.963 -5.125 -18.151 1.00 91.00 558 SER A N 1
ATOM 4437 C CA . SER A 1 558 ? 11.864 -6.093 -17.053 1.00 91.00 558 SER A CA 1
ATOM 4438 C C . SER A 1 55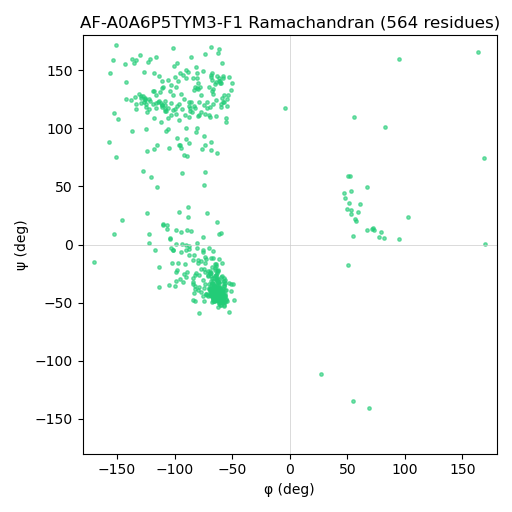8 ? 11.008 -7.288 -17.459 1.00 91.00 558 SER A C 1
ATOM 4440 O O . SER A 1 558 ? 9.900 -7.119 -17.964 1.00 91.00 558 SER A O 1
ATOM 4442 N N . PHE A 1 559 ? 11.523 -8.489 -17.191 1.00 90.56 559 PHE A N 1
ATOM 4443 C CA . PHE A 1 559 ? 10.826 -9.771 -17.344 1.00 90.56 559 PHE A CA 1
ATOM 4444 C C . PHE A 1 559 ? 10.806 -10.566 -16.037 1.00 90.56 559 PHE A C 1
ATOM 4446 O O . PHE A 1 559 ? 10.855 -11.799 -16.046 1.00 90.56 559 PHE A O 1
ATOM 4453 N N . ALA A 1 560 ? 10.858 -9.877 -14.897 1.00 86.25 560 ALA A N 1
ATOM 4454 C CA . ALA A 1 560 ? 11.001 -10.553 -13.618 1.00 86.25 560 ALA A CA 1
ATOM 4455 C C . ALA A 1 560 ? 9.857 -11.558 -13.415 1.00 86.25 560 ALA A C 1
ATOM 4457 O O . ALA A 1 560 ? 8.686 -11.225 -13.583 1.00 86.25 560 ALA A O 1
ATOM 4458 N N . ARG A 1 561 ? 10.225 -12.799 -13.075 1.00 85.00 561 ARG A N 1
ATOM 4459 C CA . ARG A 1 561 ? 9.293 -13.913 -12.821 1.00 85.00 561 ARG A CA 1
ATOM 4460 C C . ARG A 1 561 ? 8.353 -14.254 -13.996 1.00 85.00 561 ARG A C 1
ATOM 4462 O O . ARG A 1 561 ? 7.352 -14.932 -13.790 1.00 85.00 561 ARG A O 1
ATOM 4469 N N . SER A 1 562 ? 8.694 -13.852 -15.221 1.00 87.31 562 SER A N 1
ATOM 4470 C CA . SER A 1 562 ? 7.891 -14.131 -16.418 1.00 87.31 562 SER A CA 1
ATOM 4471 C C . SER A 1 562 ? 8.350 -15.382 -17.180 1.00 87.31 562 SER A C 1
ATOM 4473 O O . SER A 1 562 ? 9.542 -15.689 -17.235 1.00 87.31 562 SER A O 1
ATOM 4475 N N . ASP A 1 563 ? 7.404 -16.090 -17.807 1.00 84.62 563 ASP A N 1
ATOM 4476 C CA . ASP A 1 563 ? 7.655 -17.244 -18.686 1.00 84.62 563 ASP A CA 1
ATOM 4477 C C . ASP A 1 563 ? 7.817 -16.786 -20.145 1.00 84.62 563 ASP A C 1
ATOM 4479 O O . ASP A 1 563 ? 6.861 -16.329 -20.785 1.00 84.62 563 ASP A O 1
ATOM 4483 N N . ILE A 1 564 ? 9.039 -16.910 -20.671 1.00 78.06 564 ILE A N 1
ATOM 4484 C CA . ILE A 1 564 ? 9.412 -16.541 -22.042 1.00 78.06 564 ILE A CA 1
ATOM 4485 C C . ILE A 1 564 ? 9.834 -17.804 -22.788 1.00 78.06 564 ILE A C 1
ATOM 4487 O O . ILE A 1 564 ? 10.715 -18.540 -22.339 1.00 78.06 564 ILE A O 1
ATOM 4491 N N . ARG A 1 565 ? 9.251 -18.027 -23.969 1.00 67.38 565 ARG A N 1
ATOM 4492 C CA . ARG A 1 565 ? 9.696 -19.084 -24.885 1.00 67.38 565 ARG A CA 1
ATOM 4493 C C . ARG A 1 565 ? 10.592 -18.457 -25.949 1.00 67.38 565 ARG A C 1
ATOM 4495 O O . ARG A 1 565 ? 10.116 -17.644 -26.734 1.00 67.38 565 ARG A O 1
ATOM 4502 N N . GLY A 1 566 ? 11.877 -18.808 -25.909 1.00 52.75 566 GLY A N 1
ATOM 4503 C CA . GLY A 1 566 ? 12.893 -18.372 -26.874 1.00 52.75 566 GLY A CA 1
ATOM 4504 C C . GLY A 1 566 ? 12.941 -19.197 -28.150 1.00 52.75 566 GLY A C 1
ATOM 4505 O O . GLY A 1 566 ? 12.389 -20.324 -28.159 1.00 52.75 566 GLY A O 1
#

Organism: Prunus avium (NCBI:txid42229)

pLDDT: mean 77.48, std 17.7, range [28.64, 98.44]

Solvent-accessible surface area (backbone atoms only — not comparable to full-atom values): 32277 Å² total; per-residue (Å²): 142,84,74,86,62,66,70,58,50,54,62,62,47,51,58,55,48,51,53,49,48,61,60,48,43,30,55,75,40,25,67,58,28,48,50,52,27,53,57,55,48,49,58,49,48,55,52,48,52,54,50,46,54,52,48,54,54,32,49,77,68,58,26,46,70,37,68,69,55,54,53,48,52,52,55,49,53,52,50,54,54,56,45,54,58,49,50,52,56,54,50,54,54,72,66,56,70,93,83,73,72,72,58,63,73,55,47,31,51,52,19,49,50,32,43,54,51,36,52,52,56,73,68,61,71,75,59,74,76,46,77,81,50,51,50,44,78,49,77,82,72,71,89,81,58,79,84,68,51,103,78,67,78,84,45,66,79,56,49,53,56,50,50,52,53,54,47,59,75,66,53,68,90,71,77,84,80,89,78,90,58,94,63,89,77,85,81,89,82,67,102,58,96,63,73,45,79,45,76,44,75,73,44,86,59,81,74,62,48,61,84,76,65,42,73,64,56,95,53,92,45,64,47,78,48,74,42,54,93,45,70,65,36,43,45,72,69,63,40,75,90,74,71,83,82,85,71,63,43,53,72,67,58,36,50,51,53,32,40,71,57,63,43,77,74,49,77,81,36,71,68,53,40,52,53,50,51,56,43,47,63,59,28,64,25,36,66,70,24,33,48,21,38,31,28,44,49,55,88,66,87,48,64,65,62,55,54,49,52,41,49,50,57,78,67,51,82,54,69,93,50,90,97,54,63,48,50,44,45,37,26,49,47,52,32,55,71,62,45,96,39,73,53,47,47,50,53,56,45,60,59,38,56,53,66,75,79,39,73,43,48,53,66,56,55,30,51,53,32,58,31,64,63,62,59,82,94,53,92,46,73,65,51,37,40,57,49,46,55,52,37,50,54,52,35,39,67,30,62,64,31,42,82,41,96,52,84,72,27,30,28,48,53,56,71,56,30,52,45,34,43,61,59,30,46,33,87,93,51,17,38,45,72,47,73,56,88,54,102,80,58,72,64,56,71,63,35,51,49,53,50,36,70,76,44,77,36,34,29,40,20,36,33,57,61,78,67,67,93,83,55,85,79,36,51,47,35,61,58,22,29,34,43,36,41,33,22,79,60,96,58,68,54,72,85,45,51,41,55,33,54,47,28,11,27,41,35,42,35,36,33,40,33,33,74,43,29,68,68,71,53,63,75,58,53,48,46,44,74,45,28,21,21,42,37,41,27,46,19,35,36,36,53,53,67,80,48,58,76,67,44,85,49,54,76,42,80,42,56,56,82,35,49,69,48,130

Sequence (566 aa):
MEEIGTSIASKIVEKPVALIGRQLSYLIYYDSNIESLKNVLKILDDKKNDLQRFVDAAKRNGATIKNQVQSWLENVNKIFHEVEELEKKVNEQRRCLYGLCPSLKSRYSLSRKAKKIAERVLDLKLDEGLSNNVANPAPRQQLGSIISSEGFKGFESRKDVMNDVLSALRNEKTRSDKRVIESAVFMKGAKQSKRILIILDDVWSELKFQDVGIPFGVHEGCNILLTSRNEEVCKVMGCKDDIFRVQALNKEEAWELFRATVGESLDNDPDLSHVAKLIVDECKGLPIAIITVGKALLPSNGKHEWKTALHELKHSLPENIPGMEPEVYSCIKLSYDKLDSDEVKSCFLLCCLFPEDYDIPIEYLVRYGAGRATFRNTNTIEDERNRVHSFVGQLKRRYLLMDSEEEECIKMHDIVRDVAISIASKDPHKFMVRSFDTEGGDGGWSGLQKATNQEHYSAISLINFKLDEDNTDGLECQKLELLQLINFSSSEYSHHFKRLKELKVLAFLGMDMSGYLASKRSLALGEPKYLHTLCLEDCKLGDISHVIGVLENLEILSFARSDIRG

Mean predicted aligned error: 16.6 Å

InterPro domains:
  IPR002182 NB-ARC [PF00931] (157-264)
  IPR027417 P-loop containing nucleoside triphosphate hydrolase [G3DSA:3.40.50.300] (146-246)
  IPR027417 P-loop containing nucleoside triphosphate hydrolase [SSF52540] (184-351)
  IPR032675 Leucine-rich repeat domain superfamily [G3DSA:3.80.10.10] (424-566)
  IPR036388 Winged helix-like DNA-binding domain superfamily [G3DSA:1.10.10.10] (335-422)
  IPR042197 Apoptotic protease-activating factors, helical domain [G3DSA:1.10.8.430] (248-334)
  IPR050905 Plant disease resistance NBS-LRR [PTHR33463] (20-557)